Protein 5B7G (pdb70)

Structure (mmCIF, N/CA/C/O backbone):
data_5B7G
#
_entry.id   5B7G
#
_cell.length_a   102.671
_cell.length_b   102.671
_cell.length_c   118.837
_cell.angle_alpha   90.00
_cell.angle_beta   90.00
_cell.angle_gamma   120.00
#
_symmetry.space_group_name_H-M   'P 31 2 1'
#
loop_
_entity.id
_entity.type
_entity.pdbx_description
1 polymer 'MTA/SAH nucleosidase'
2 non-polymer ADENINE
3 non-polymer GLYCEROL
4 water water
#
loop_
_atom_site.group_PDB
_atom_site.id
_atom_site.type_symbol
_atom_site.label_atom_id
_atom_site.label_alt_id
_atom_site.label_comp_id
_atom_site.label_asym_id
_atom_site.label_entity_id
_atom_site.label_seq_id
_atom_site.pdbx_PDB_ins_code
_atom_site.Cartn_x
_atom_site.Cartn_y
_atom_site.Cartn_z
_atom_site.occupancy
_atom_site.B_iso_or_equiv
_atom_site.auth_seq_id
_atom_site.auth_c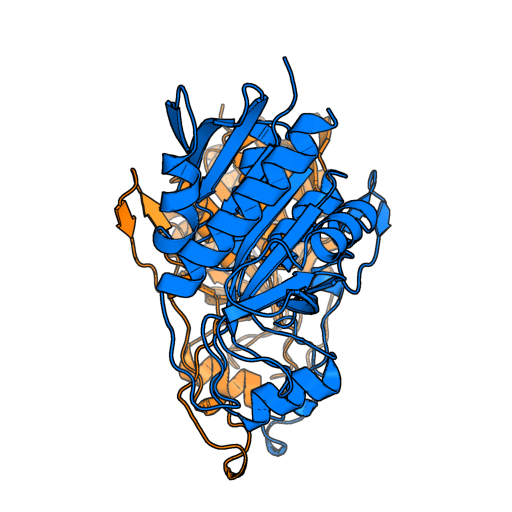omp_id
_atom_site.auth_asym_id
_atom_site.auth_atom_id
_atom_site.pdbx_PDB_model_num
ATOM 1 N N . ALA A 1 1 ? 23.173 -18.687 21.073 1.00 53.33 27 ALA A N 1
ATOM 2 C CA . ALA A 1 1 ? 24.081 -19.840 21.077 1.00 51.28 27 ALA A CA 1
ATOM 3 C C . ALA A 1 1 ? 25.284 -19.636 20.153 1.00 52.92 27 ALA A C 1
ATOM 4 O O . ALA A 1 1 ? 25.187 -19.075 19.066 1.00 48.83 27 ALA A O 1
ATOM 6 N N . SER A 1 2 ? 26.421 -20.071 20.631 1.00 31.54 28 SER A N 1
ATOM 7 C CA . SER A 1 2 ? 27.617 -19.895 19.875 1.00 21.59 28 SER A CA 1
ATOM 8 C C . SER A 1 2 ? 27.768 -21.025 18.882 1.00 15.64 28 SER A C 1
ATOM 9 O O . SER A 1 2 ? 27.507 -22.133 19.194 1.00 20.20 28 SER A O 1
ATOM 12 N N . ALA A 1 3 ? 28.181 -20.679 17.684 1.00 13.15 29 ALA A N 1
ATOM 13 C CA . ALA A 1 3 ? 28.384 -21.702 16.673 1.00 11.49 29 ALA A CA 1
ATOM 14 C C . ALA A 1 3 ? 29.636 -22.509 17.017 1.00 11.04 29 ALA A C 1
ATOM 15 O O . ALA A 1 3 ? 30.632 -22.032 17.261 1.00 10.78 29 ALA A O 1
ATOM 17 N N . PRO A 1 4 ? 29.481 -23.829 16.939 1.00 9.75 30 PRO A N 1
ATOM 18 C CA . PRO A 1 4 ? 30.572 -24.689 17.351 1.00 9.05 30 PRO A CA 1
ATOM 19 C C . PRO A 1 4 ? 31.738 -24.844 16.391 1.00 8.73 30 PRO A C 1
ATOM 20 O O . PRO A 1 4 ? 31.612 -24.610 15.256 1.00 9.26 30 PRO A O 1
ATOM 24 N N . ILE A 1 5 ? 32.851 -25.251 16.949 1.00 8.66 31 ILE A N 1
ATOM 25 C CA . ILE A 1 5 ? 33.964 -25.680 16.161 1.00 8.61 31 ILE A CA 1
ATOM 26 C C . ILE A 1 5 ? 33.654 -27.171 15.852 1.00 8.12 31 ILE A C 1
ATOM 27 O O . ILE A 1 5 ? 33.352 -27.864 16.724 1.00 9.57 31 ILE A O 1
ATOM 32 N N . LEU A 1 6 ? 33.764 -27.565 14.601 1.00 7.41 32 LEU A N 1
ATOM 33 C CA . LEU A 1 6 ? 33.623 -28.962 14.201 1.00 7.62 32 LEU A CA 1
ATOM 34 C C . LEU A 1 6 ? 35.017 -29.563 14.054 1.00 7.68 32 LEU A C 1
ATOM 35 O O . LEU A 1 6 ? 35.842 -29.015 13.321 1.00 8.18 32 LEU A O 1
ATOM 40 N N . ILE A 1 7 ? 35.287 -30.666 14.754 1.00 7.79 33 ILE A N 1
ATOM 41 C CA . ILE A 1 7 ? 36.563 -31.365 14.626 1.00 7.09 33 ILE A CA 1
ATOM 42 C C . ILE A 1 7 ? 36.286 -32.791 14.180 1.00 6.31 33 ILE A C 1
ATOM 43 O O . ILE A 1 7 ? 35.468 -33.486 14.788 1.00 7.44 33 ILE A O 1
ATOM 48 N N . GLN A 1 8 ? 36.949 -33.218 13.111 1.00 6.52 34 GLN A N 1
ATOM 49 C CA . GLN A 1 8 ? 36.685 -34.497 12.469 1.00 5.56 34 GLN A CA 1
ATOM 50 C C . GLN A 1 8 ? 37.842 -35.459 12.561 1.00 6.28 34 GLN A C 1
ATOM 51 O O . GLN A 1 8 ? 39.014 -35.050 12.492 1.00 7.26 34 GLN A O 1
ATOM 57 N N . GLY A 1 9 ? 37.512 -36.743 12.670 1.00 6.68 35 GLY A N 1
ATOM 58 C CA . GLY A 1 9 ? 38.463 -37.828 12.490 1.00 6.49 35 GLY A CA 1
ATOM 59 C C . GLY A 1 9 ? 37.713 -39.007 11.900 1.00 6.52 35 GLY A C 1
ATOM 60 O O . GLY A 1 9 ? 36.508 -39.128 12.126 1.00 7.55 35 GLY A O 1
ATOM 61 N N . ALA A 1 10 ? 38.394 -39.885 11.170 1.00 6.88 36 ALA A N 1
ATOM 62 C CA . ALA A 1 10 ? 37.699 -40.940 10.438 1.00 6.33 36 ALA A CA 1
ATOM 63 C C . ALA A 1 10 ? 37.436 -42.176 11.279 1.00 7.24 36 ALA A C 1
ATOM 64 O O . ALA A 1 10 ? 36.337 -42.739 11.226 1.00 9.10 36 ALA A O 1
ATOM 66 N N . MET A 1 11 ? 38.447 -42.599 12.031 1.00 8.63 37 MET A N 1
ATOM 67 C CA . MET A 1 11 ? 38.402 -43.845 12.797 1.00 10.05 37 MET A CA 1
ATOM 68 C C . MET A 1 11 ? 38.368 -43.578 14.290 1.00 8.62 37 MET A C 1
ATOM 69 O O . MET A 1 11 ? 38.685 -42.479 14.746 1.00 9.12 37 MET A O 1
ATOM 74 N N . ASP A 1 12 ? 38.002 -44.600 15.060 1.00 9.57 38 ASP A N 1
ATOM 75 C CA . ASP A 1 12 ? 37.960 -44.467 16.509 1.00 10.16 38 ASP A CA 1
ATOM 76 C C . ASP A 1 12 ? 39.270 -43.934 17.079 1.00 8.91 38 ASP A C 1
ATOM 77 O O . ASP A 1 12 ? 39.266 -43.058 17.946 1.00 9.29 38 ASP A O 1
ATOM 82 N N . VAL A 1 13 ? 40.394 -44.430 16.576 1.00 8.84 39 VAL A N 1
ATOM 83 C CA . VAL A 1 13 ? 41.678 -44.039 17.150 1.00 10.75 39 VAL A CA 1
ATOM 84 C C . VAL A 1 13 ? 41.989 -42.568 16.862 1.00 9.19 39 VAL A C 1
ATOM 85 O O . VAL A 1 13 ? 42.796 -41.956 17.565 1.00 11.51 39 VAL A O 1
ATOM 89 N N . GLU A 1 14 ? 41.317 -41.997 15.862 1.00 8.46 40 GLU A N 1
ATOM 90 C CA . GLU A 1 14 ? 41.490 -40.589 15.501 1.00 8.52 40 GLU A CA 1
ATOM 91 C C . GLU A 1 14 ? 40.507 -39.648 16.200 1.00 7.79 40 GLU A C 1
ATOM 92 O O . GLU A 1 14 ? 40.590 -38.431 16.009 1.00 9.06 40 GLU A O 1
ATOM 98 N N . VAL A 1 15 ? 39.590 -40.176 17.022 1.00 7.86 41 VAL A N 1
ATOM 99 C CA . VAL A 1 15 ? 38.643 -39.288 17.718 1.00 8.91 41 VAL A CA 1
ATOM 100 C C . VAL A 1 15 ? 38.502 -39.527 19.218 1.00 7.90 41 VAL A C 1
ATOM 101 O O . VAL A 1 15 ? 37.969 -38.671 19.911 1.00 8.97 41 VAL A O 1
ATOM 105 N N . GLU A 1 16 ? 38.984 -40.655 19.728 1.00 9.02 42 GLU A N 1
ATOM 106 C CA . GLU A 1 16 ? 38.698 -40.966 21.130 1.00 9.92 42 GLU A CA 1
ATOM 107 C C . GLU A 1 16 ? 39.344 -39.973 22.101 1.00 7.73 42 GLU A C 1
ATOM 108 O O . GLU A 1 16 ? 38.781 -39.671 23.155 1.00 9.89 42 GLU A O 1
ATOM 114 N N . THR A 1 17 ? 40.507 -39.442 21.737 1.00 9.14 43 THR A N 1
ATOM 115 C CA . THR A 1 17 ? 41.168 -38.443 22.564 1.00 9.81 43 THR A CA 1
ATOM 116 C C . THR A 1 17 ? 40.382 -37.119 22.548 1.00 8.95 43 THR A C 1
ATOM 117 O O . THR A 1 17 ? 40.172 -36.487 23.588 1.00 10.22 43 THR A O 1
ATOM 121 N N . LEU A 1 18 ? 39.904 -36.718 21.369 1.00 8.18 44 LEU A N 1
ATOM 122 C CA . LEU A 1 18 ? 39.030 -35.550 21.256 1.00 8.61 44 LEU A CA 1
ATOM 123 C C . LEU A 1 18 ? 37.776 -35.700 22.098 1.00 8.69 44 LEU A C 1
ATOM 124 O O . LEU A 1 18 ? 37.394 -34.786 22.833 1.00 9.80 44 LEU A O 1
ATOM 129 N N . VAL A 1 19 ? 37.136 -36.858 21.978 1.00 9.61 45 VAL A N 1
ATOM 130 C CA . VAL A 1 19 ? 35.893 -37.094 22.698 1.00 10.27 45 VAL A CA 1
ATOM 131 C C . VAL A 1 19 ? 36.121 -37.050 24.213 1.00 10.22 45 VAL A C 1
ATOM 132 O O . VAL A 1 19 ? 35.308 -36.480 24.945 1.00 11.98 45 VAL A O 1
ATOM 136 N N . ALA A 1 20 ? 37.231 -37.618 24.676 1.00 9.77 46 ALA A N 1
ATOM 137 C CA . ALA A 1 20 ? 37.539 -37.607 26.108 1.00 9.94 46 ALA A CA 1
ATOM 138 C C . ALA A 1 20 ? 37.780 -36.197 26.648 1.00 12.96 46 ALA A C 1
ATOM 139 O O . ALA A 1 20 ? 37.580 -35.953 27.840 1.00 14.52 46 ALA A O 1
ATOM 141 N N . ALA A 1 21 ? 38.195 -35.270 25.787 1.00 11.39 47 ALA A N 1
ATOM 142 C CA . ALA A 1 21 ? 38.476 -33.897 26.201 1.00 10.62 47 ALA A CA 1
ATOM 143 C C . ALA A 1 21 ? 37.223 -33.045 26.382 1.00 11.43 47 ALA A C 1
ATOM 144 O O . ALA A 1 21 ? 37.265 -32.012 27.043 1.00 13.85 47 ALA A O 1
ATOM 146 N N . LEU A 1 22 ? 36.104 -33.456 25.786 1.00 11.70 48 LEU A N 1
ATOM 147 C CA . LEU A 1 22 ? 34.875 -32.671 25.860 1.00 11.50 48 LEU A CA 1
ATOM 148 C C . LEU A 1 22 ? 34.217 -32.756 27.226 1.00 11.65 48 LEU A C 1
ATOM 149 O O . LEU A 1 22 ? 34.210 -33.818 27.850 1.00 16.04 48 LEU A O 1
ATOM 154 N N . LYS A 1 23 ? 33.640 -31.646 27.668 1.00 12.18 49 LYS A N 1
ATOM 155 C CA . LYS A 1 23 ? 32.811 -31.648 28.866 1.00 14.07 49 LYS A CA 1
ATOM 156 C C . LYS A 1 23 ? 31.340 -31.629 28.476 1.00 15.63 49 LYS A C 1
ATOM 157 O O . LYS A 1 23 ? 30.978 -31.131 27.404 1.00 13.21 49 LYS A O 1
ATOM 163 N N . ASP A 1 24 ? 30.501 -32.179 29.354 1.00 15.61 50 ASP A N 1
ATOM 164 C CA . ASP A 1 24 ? 29.048 -32.125 29.214 1.00 16.14 50 ASP A CA 1
ATOM 165 C C . ASP A 1 24 ? 28.570 -32.643 27.864 1.00 11.43 50 ASP A C 1
ATOM 166 O O . ASP A 1 24 ? 27.848 -31.963 27.138 1.00 15.25 50 ASP A O 1
ATOM 171 N N . LYS A 1 25 ? 28.973 -33.866 27.565 1.00 12.28 51 LYS A N 1
ATOM 172 C CA . LYS A 1 25 ? 28.725 -34.465 26.261 1.00 12.32 51 LYS A CA 1
ATOM 173 C C . LYS A 1 25 ? 27.350 -35.056 26.078 1.00 12.78 51 LYS A C 1
ATOM 174 O O . LYS A 1 25 ? 26.731 -35.563 27.025 1.00 15.26 51 LYS A O 1
ATOM 180 N N . GLN A 1 26 ? 26.895 -35.026 24.836 1.00 12.28 52 GLN A N 1
ATOM 181 C CA . GLN A 1 26 ? 25.872 -35.949 24.388 1.00 12.19 52 GLN A CA 1
ATOM 182 C C . GLN A 1 26 ? 26.330 -36.473 23.041 1.00 13.27 52 GLN A C 1
ATOM 183 O O . GLN A 1 26 ? 27.145 -35.849 22.357 1.00 13.16 52 GLN A O 1
ATOM 189 N N . GLU A 1 27 ? 25.829 -37.636 22.675 1.00 8.51 53 GLU A N 1
ATOM 190 C CA . GLU A 1 27 ? 26.279 -38.323 21.477 1.00 9.20 53 GLU A CA 1
ATOM 191 C C . GLU A 1 27 ? 25.096 -38.540 20.556 1.00 10.69 53 GLU A C 1
ATOM 192 O O . GLU A 1 27 ? 24.080 -39.088 20.975 1.00 13.07 53 GLU A O 1
ATOM 198 N N . LEU A 1 28 ? 25.217 -38.089 19.313 1.00 9.44 54 LEU A N 1
ATOM 199 C CA . LEU A 1 28 ? 24.148 -38.161 18.327 1.00 8.86 54 LEU A CA 1
ATOM 200 C C . LEU A 1 28 ? 24.597 -38.968 17.121 1.00 8.86 54 LEU A C 1
ATOM 201 O O . LEU A 1 28 ? 25.662 -38.702 16.560 1.00 10.06 54 LEU A O 1
ATOM 206 N N . THR A 1 29 ? 23.798 -39.946 16.707 1.00 8.26 55 THR A N 1
ATOM 207 C CA . THR A 1 29 ? 24.086 -40.702 15.495 1.00 8.30 55 THR A CA 1
ATOM 208 C C . THR A 1 29 ? 22.908 -40.625 14.541 1.00 9.63 55 THR A C 1
ATOM 209 O O . THR A 1 29 ? 21.752 -40.845 14.924 1.00 9.42 55 THR A O 1
ATOM 213 N N . VAL A 1 30 ? 23.212 -40.271 13.299 1.00 8.21 56 VAL A N 1
ATOM 214 C CA . VAL A 1 30 ? 22.247 -40.251 12.207 1.00 8.80 56 VAL A CA 1
ATOM 215 C C . VAL A 1 30 ? 22.858 -41.035 11.058 1.00 8.83 56 VAL A C 1
ATOM 216 O O . VAL A 1 30 ? 24.006 -40.800 10.683 1.00 7.60 56 VAL A O 1
ATOM 220 N N . GLY A 1 31 ? 22.106 -41.963 10.478 1.00 9.44 57 GLY A N 1
ATOM 221 C CA . GLY A 1 31 ? 22.654 -42.784 9.414 1.00 10.49 57 GLY A CA 1
ATOM 222 C C . GLY A 1 31 ? 23.857 -43.561 9.918 1.00 9.35 57 GLY A C 1
ATOM 223 O O . GLY A 1 31 ? 23.770 -44.303 10.898 1.00 11.09 57 GLY A O 1
ATOM 224 N N . SER A 1 32 ? 24.997 -43.359 9.262 1.00 8.04 58 SER A N 1
ATOM 225 C CA . SER A 1 32 ? 26.234 -44.035 9.629 1.00 7.27 58 SER A CA 1
ATOM 226 C C . SER A 1 32 ? 27.175 -43.150 10.440 1.00 7.07 58 SER A C 1
ATOM 227 O O . SER A 1 32 ? 28.306 -43.553 10.699 1.00 8.48 58 SER A O 1
ATOM 230 N N . TRP A 1 33 ? 26.722 -41.960 10.843 1.00 6.34 59 TRP A N 1
ATOM 231 C CA . TRP A 1 33 ? 27.656 -40.937 11.343 1.00 7.64 59 TRP A CA 1
ATOM 232 C C . TRP A 1 33 ? 27.330 -40.448 12.751 1.00 7.00 59 TRP A C 1
ATOM 233 O O . TRP A 1 33 ? 26.214 -40.009 13.058 1.00 7.75 59 TRP A O 1
ATOM 244 N N . THR A 1 34 ? 28.348 -40.529 13.601 1.00 7.42 60 THR A N 1
ATOM 245 C CA . THR A 1 34 ? 28.237 -40.180 15.009 1.00 7.75 60 THR A CA 1
ATOM 246 C C . THR A 1 34 ? 28.936 -38.865 15.318 1.00 8.10 60 THR A C 1
ATOM 247 O O . THR A 1 34 ? 30.021 -38.568 14.781 1.00 7.75 60 THR A O 1
ATOM 251 N N . TYR A 1 35 ? 28.304 -38.092 16.196 1.00 7.21 61 TYR A N 1
ATOM 252 C CA . TYR A 1 35 ? 28.770 -36.785 16.634 1.00 8.10 61 TYR A CA 1
ATOM 253 C C . TYR A 1 35 ? 28.735 -36.710 18.141 1.00 9.27 61 TYR A C 1
ATOM 254 O O . TYR A 1 35 ? 27.782 -37.172 18.758 1.00 10.57 61 TYR A O 1
ATOM 263 N N . TRP A 1 36 ? 29.768 -36.137 18.743 1.00 8.13 62 TRP A N 1
ATOM 264 C CA . TRP A 1 36 ? 29.741 -35.862 20.172 1.00 7.43 62 TRP A CA 1
ATOM 265 C C . TRP A 1 36 ? 29.718 -34.359 20.351 1.00 8.19 62 TRP A C 1
ATOM 266 O O . TRP A 1 36 ? 30.622 -33.649 19.879 1.00 9.09 62 TRP A O 1
ATOM 277 N N . GLN A 1 37 ? 28.668 -33.864 20.997 1.00 9.67 63 GLN A N 1
ATOM 278 C CA . GLN A 1 37 ? 28.497 -32.440 21.254 1.00 9.60 63 GLN A CA 1
ATOM 279 C C . GLN A 1 37 ? 28.868 -32.144 22.691 1.00 9.76 63 GLN A C 1
ATOM 280 O O . GLN A 1 37 ? 28.301 -32.731 23.613 1.00 12.76 63 GLN A O 1
ATOM 286 N N . GLY A 1 38 ? 29.791 -31.216 22.901 1.00 9.65 64 GLY A N 1
ATOM 287 C CA . GLY A 1 38 ? 30.181 -30.857 24.250 1.00 10.56 64 GLY A CA 1
ATOM 288 C C . GLY A 1 38 ? 30.878 -29.517 24.232 1.00 10.14 64 GLY A C 1
ATOM 289 O O . GLY A 1 38 ? 30.673 -28.711 23.318 1.00 11.61 64 GLY A O 1
ATOM 290 N N . THR A 1 39 ? 31.690 -29.266 25.248 1.00 11.71 65 THR A N 1
ATOM 291 C CA . THR A 1 39 ? 32.461 -28.025 25.267 1.00 11.18 65 THR A CA 1
ATOM 292 C C . THR A 1 39 ? 33.937 -28.270 25.497 1.00 11.75 65 THR A C 1
ATOM 293 O O . THR A 1 39 ? 34.328 -29.251 26.135 1.00 12.25 65 THR A O 1
ATOM 297 N N . LEU A 1 40 ? 34.745 -27.371 24.936 1.00 10.73 66 LEU A N 1
ATOM 298 C CA . LEU A 1 40 ? 36.162 -27.242 25.242 1.00 11.39 66 LEU A CA 1
ATOM 299 C C . LEU A 1 40 ? 36.356 -25.825 25.744 1.00 11.46 66 LEU A C 1
ATOM 300 O O . LEU A 1 40 ? 35.944 -24.887 25.072 1.00 11.36 66 LEU A O 1
ATOM 305 N N . SER A 1 41 ? 36.958 -25.668 26.924 1.00 13.19 67 SER A N 1
ATOM 306 C CA . SER A 1 41 ? 37.125 -24.345 27.534 1.00 14.87 67 SER A CA 1
ATOM 307 C C . SER A 1 41 ? 35.813 -23.579 27.575 1.00 12.21 67 SER A C 1
ATOM 308 O O . SER A 1 41 ? 35.788 -22.365 27.370 1.00 15.36 67 SER A O 1
ATOM 311 N N . GLY A 1 42 ? 34.718 -24.305 27.803 1.00 12.05 68 GLY A N 1
ATOM 312 C CA . GLY A 1 42 ? 33.402 -23.701 27.910 1.00 13.27 68 GLY A CA 1
ATOM 313 C C . GLY A 1 42 ? 32.737 -23.313 26.594 1.00 13.45 68 GLY A C 1
ATOM 314 O O . GLY A 1 42 ? 31.633 -22.769 26.596 1.00 16.34 68 GLY A O 1
ATOM 315 N N . TYR A 1 43 ? 33.401 -23.588 25.471 1.00 10.94 69 TYR A N 1
ATOM 316 C CA . TYR A 1 43 ? 32.881 -23.212 24.160 1.00 11.80 69 TYR A CA 1
ATOM 317 C C . TYR A 1 43 ? 32.357 -24.442 23.410 1.00 8.07 69 TYR A C 1
ATOM 318 O O . TYR A 1 43 ? 32.964 -25.504 23.488 1.00 9.77 69 TYR A O 1
ATOM 327 N N . PRO A 1 44 ? 31.233 -24.304 22.681 1.00 8.67 70 PRO A N 1
ATOM 328 C CA . PRO A 1 44 ? 30.694 -25.483 21.974 1.00 9.69 70 PRO A CA 1
ATOM 329 C C . PRO A 1 44 ? 31.626 -26.077 20.912 1.00 9.39 70 PRO A C 1
ATOM 330 O O . PRO A 1 44 ? 32.142 -25.378 20.022 1.00 9.38 70 PRO A O 1
ATOM 334 N N . VAL A 1 45 ? 31.806 -27.390 21.012 1.00 8.11 71 VAL A N 1
ATOM 335 C CA . VAL A 1 45 ? 32.606 -28.158 20.069 1.00 8.72 71 VAL A CA 1
ATOM 336 C C . VAL A 1 45 ? 31.852 -29.423 19.707 1.00 7.38 71 VAL A C 1
ATOM 337 O O . VAL A 1 45 ? 31.242 -30.062 20.577 1.00 9.90 71 VAL A O 1
ATOM 341 N N . VAL A 1 46 ? 31.855 -29.764 18.420 1.00 7.88 72 VAL A N 1
ATOM 342 C CA . VAL A 1 46 ? 31.298 -31.027 17.959 1.00 7.44 72 VAL A CA 1
ATOM 343 C C . VAL A 1 46 ? 32.413 -31.860 17.376 1.00 8.18 72 VAL A C 1
ATOM 344 O O . VAL A 1 46 ? 33.130 -31.407 16.481 1.00 8.48 72 VAL A O 1
ATOM 348 N N . VAL A 1 47 ? 32.585 -33.068 17.898 1.00 6.86 73 VAL A N 1
ATOM 349 C CA . VAL A 1 47 ? 33.529 -34.022 17.339 1.00 6.41 73 VAL A CA 1
ATOM 350 C C . VAL A 1 47 ? 32.785 -35.018 16.459 1.00 8.31 73 VAL A C 1
ATOM 351 O O . VAL A 1 47 ? 31.785 -35.613 16.881 1.00 8.97 73 VAL A O 1
ATOM 355 N N . SER A 1 48 ? 33.267 -35.182 15.233 1.00 6.92 74 SER A N 1
ATOM 356 C CA . SER A 1 48 ? 32.638 -36.046 14.244 1.00 6.81 74 SER A CA 1
ATOM 357 C C . SER A 1 48 ? 33.540 -37.208 13.889 1.00 6.30 74 SER A C 1
ATOM 358 O O . SER A 1 48 ? 34.702 -36.995 13.527 1.00 7.74 74 SER A O 1
ATOM 361 N N . ARG A 1 49 ? 33.016 -38.428 13.985 1.00 6.77 75 ARG A N 1
ATOM 362 C CA . ARG A 1 49 ? 33.680 -39.614 13.450 1.00 7.16 75 ARG A CA 1
ATOM 363 C C . ARG A 1 49 ? 33.135 -39.830 12.038 1.00 7.32 75 ARG A C 1
ATOM 364 O O . ARG A 1 49 ? 31.957 -40.171 11.869 1.00 8.09 75 ARG A O 1
ATOM 372 N N . THR A 1 50 ? 33.959 -39.572 11.025 1.00 6.53 76 THR A N 1
ATOM 373 C CA . THR A 1 50 ? 33.441 -39.475 9.661 1.00 6.28 76 THR A CA 1
ATOM 374 C C . THR A 1 50 ? 33.292 -40.810 8.945 1.00 7.44 76 THR A C 1
ATOM 375 O O . THR A 1 50 ? 32.628 -40.868 7.911 1.00 7.36 76 THR A O 1
ATOM 379 N N . GLU A 1 51 ? 33.917 -41.861 9.480 1.00 6.29 77 GLU A N 1
ATOM 380 C CA . GLU A 1 51 ? 34.204 -43.092 8.730 1.00 6.92 77 GLU A CA 1
ATOM 381 C C . GLU A 1 51 ? 35.158 -42.754 7.568 1.00 6.36 77 GLU A C 1
ATOM 382 O O . GLU A 1 51 ? 35.668 -41.630 7.483 1.00 7.22 77 GLU A O 1
ATOM 388 N N . VAL A 1 52 ? 35.451 -43.725 6.711 1.00 7.06 78 VAL A N 1
ATOM 389 C CA . VAL A 1 52 ? 36.649 -43.650 5.874 1.00 7.21 78 VAL A CA 1
ATOM 390 C C . VAL A 1 52 ? 36.333 -43.388 4.405 1.00 7.66 78 VAL A C 1
ATOM 391 O O . VAL A 1 52 ? 35.393 -43.972 3.852 1.00 7.58 78 VAL A O 1
ATOM 395 N N . GLY A 1 53 ? 37.118 -42.509 3.779 1.00 6.58 79 GLY A N 1
ATOM 396 C CA . GLY A 1 53 ? 37.027 -42.296 2.340 1.00 7.20 79 GLY A CA 1
ATOM 397 C C . GLY A 1 53 ? 36.230 -41.066 1.934 1.00 6.03 79 GLY A C 1
ATOM 398 O O . GLY A 1 53 ? 35.601 -40.402 2.775 1.00 7.03 79 GLY A O 1
ATOM 399 N N . LEU A 1 54 ? 36.245 -40.757 0.638 1.00 6.51 80 LEU A N 1
ATOM 400 C CA . LEU A 1 54 ? 35.679 -39.488 0.185 1.00 6.64 80 LEU A CA 1
ATOM 401 C C . LEU A 1 54 ? 34.168 -39.397 0.356 1.00 6.29 80 LEU A C 1
ATOM 402 O O . LEU A 1 54 ? 33.661 -38.363 0.783 1.00 7.04 80 LEU A O 1
ATOM 407 N N . ALA A 1 55 ? 33.439 -40.458 0.018 1.00 5.91 81 ALA A N 1
ATOM 408 C CA . ALA A 1 55 ? 31.984 -40.406 0.151 1.00 6.38 81 ALA A CA 1
ATOM 409 C C . ALA A 1 55 ? 31.584 -40.222 1.609 1.00 6.80 81 ALA A C 1
ATOM 410 O O . ALA A 1 55 ? 30.776 -39.353 1.933 1.00 6.89 81 ALA A O 1
ATOM 412 N N . ASN A 1 56 ? 32.175 -41.020 2.496 1.00 6.22 82 ASN A N 1
ATOM 413 C CA . ASN A 1 56 ? 31.880 -40.879 3.918 1.00 7.25 82 ASN A CA 1
ATOM 414 C C . ASN A 1 56 ? 32.234 -39.488 4.445 1.00 6.60 82 ASN A C 1
ATOM 415 O O . ASN A 1 56 ? 31.455 -38.880 5.179 1.00 7.58 82 ASN A O 1
ATOM 420 N N . ALA A 1 57 ? 33.395 -38.964 4.056 1.00 6.32 83 ALA A N 1
ATOM 421 C CA . ALA A 1 57 ? 33.794 -37.644 4.532 1.00 6.25 83 ALA A CA 1
ATOM 422 C C . ALA A 1 57 ? 32.793 -36.590 4.090 1.00 6.34 83 ALA A C 1
ATOM 423 O O . ALA A 1 57 ? 32.419 -35.711 4.869 1.00 6.67 83 ALA A O 1
ATOM 425 N N . ALA A 1 58 ? 32.345 -36.666 2.842 1.00 6.55 84 ALA A N 1
ATOM 426 C CA . ALA A 1 58 ? 31.432 -35.647 2.338 1.00 6.10 84 ALA A CA 1
ATOM 427 C C . ALA A 1 58 ? 30.069 -35.745 3.021 1.00 6.24 84 ALA A C 1
ATOM 428 O O . ALA A 1 58 ? 29.485 -34.722 3.378 1.00 7.19 84 ALA A O 1
ATOM 430 N N . ALA A 1 59 ? 29.577 -36.965 3.228 1.00 6.70 85 ALA A N 1
ATOM 431 C CA . ALA A 1 59 ? 28.322 -37.169 3.937 1.00 6.16 85 ALA A CA 1
ATOM 432 C C . ALA A 1 59 ? 28.409 -36.653 5.366 1.00 6.66 85 ALA A C 1
ATOM 433 O O . ALA A 1 59 ? 27.546 -35.911 5.817 1.00 7.05 85 ALA A O 1
ATOM 435 N N . ALA A 1 60 ? 29.459 -37.044 6.076 1.00 7.08 86 ALA A N 1
ATOM 436 C CA . ALA A 1 60 ? 29.601 -36.631 7.472 1.00 6.49 86 ALA A CA 1
ATOM 437 C C . ALA A 1 60 ? 29.722 -35.118 7.607 1.00 6.43 86 ALA A C 1
ATOM 438 O O . ALA A 1 60 ? 29.203 -34.521 8.565 1.00 6.74 86 ALA A O 1
ATOM 440 N N . THR A 1 61 ? 30.416 -34.484 6.662 1.00 5.81 87 THR A N 1
ATOM 441 C CA . THR A 1 61 ? 30.579 -33.035 6.719 1.00 6.18 87 THR A CA 1
ATOM 442 C C . THR A 1 61 ? 29.250 -32.333 6.425 1.00 6.19 87 THR A C 1
ATOM 443 O O . THR A 1 61 ? 28.874 -31.395 7.135 1.00 7.05 87 THR A O 1
ATOM 447 N N . THR A 1 62 ? 28.545 -32.782 5.390 1.00 6.61 88 THR A N 1
ATOM 448 C CA . THR A 1 62 ? 27.261 -32.192 5.004 1.00 6.61 88 THR A CA 1
ATOM 449 C C . THR A 1 62 ? 26.254 -32.312 6.141 1.00 6.35 88 THR A C 1
ATOM 450 O O . THR A 1 62 ? 25.566 -31.349 6.487 1.00 7.22 88 THR A O 1
ATOM 454 N N . LEU A 1 63 ? 26.174 -33.498 6.728 1.00 6.51 89 LEU A N 1
ATOM 455 C CA . LEU A 1 63 ? 25.268 -33.722 7.838 1.00 7.72 89 LEU A CA 1
ATOM 456 C C . LEU A 1 63 ? 25.592 -32.792 9.022 1.00 7.28 89 LEU A C 1
ATOM 457 O O . LEU A 1 63 ? 24.683 -32.238 9.653 1.00 8.46 89 LEU A O 1
ATOM 462 N N . ALA A 1 64 ? 26.880 -32.589 9.306 1.00 7.10 90 ALA A N 1
ATOM 463 C CA . ALA A 1 64 ? 27.260 -31.665 10.369 1.00 7.03 90 ALA A CA 1
ATOM 464 C C . ALA A 1 64 ? 26.876 -30.222 10.040 1.00 7.70 90 ALA A C 1
ATOM 465 O O . ALA A 1 64 ? 26.464 -29.473 10.926 1.00 8.41 90 ALA A O 1
ATOM 467 N N . MET A 1 65 ? 27.022 -29.812 8.783 1.00 7.48 91 MET A N 1
ATOM 468 C CA . MET A 1 65 ? 26.592 -28.470 8.395 1.00 7.31 91 MET A CA 1
ATOM 469 C C . MET A 1 65 ? 25.108 -28.285 8.666 1.00 9.55 91 MET A C 1
ATOM 470 O O . MET A 1 65 ? 24.689 -27.278 9.246 1.00 9.90 91 MET A O 1
ATOM 475 N N . GLU A 1 66 ? 24.310 -29.265 8.260 1.00 8.45 92 GLU A N 1
ATOM 476 C CA . GLU A 1 66 ? 22.865 -29.171 8.411 1.00 9.09 92 GLU A CA 1
ATOM 477 C C . GLU A 1 66 ? 22.433 -29.203 9.868 1.00 9.94 92 GLU A C 1
ATOM 478 O O . GLU A 1 66 ? 21.527 -28.464 10.252 1.00 12.96 92 GLU A O 1
ATOM 484 N N . ARG A 1 67 ? 23.078 -30.035 10.681 1.00 8.45 93 ARG A N 1
ATOM 485 C CA . ARG A 1 67 ? 22.658 -30.208 12.074 1.00 9.50 93 ARG A CA 1
ATOM 486 C C . ARG A 1 67 ? 23.224 -29.143 13.005 1.00 10.95 93 ARG A C 1
ATOM 487 O O . ARG A 1 67 ? 22.557 -28.746 13.966 1.00 12.65 93 ARG A O 1
ATOM 495 N N . PHE A 1 68 ? 24.453 -28.689 12.745 1.00 9.28 94 PHE A N 1
ATOM 496 C CA . PHE A 1 68 ? 25.172 -27.912 13.756 1.00 9.05 94 PHE A CA 1
ATOM 497 C C . PHE A 1 68 ? 25.636 -26.531 13.314 1.00 11.22 94 PHE A C 1
ATOM 498 O O . PHE A 1 68 ? 25.994 -25.715 14.171 1.00 11.42 94 PHE A O 1
ATOM 506 N N . GLN A 1 69 ? 25.643 -26.264 12.008 1.00 9.60 95 GLN A N 1
ATOM 507 C CA . GLN A 1 69 ? 26.072 -24.964 11.486 1.00 10.48 95 GLN A CA 1
ATOM 508 C C . GLN A 1 69 ? 27.363 -24.468 12.152 1.00 10.05 95 GLN A C 1
ATOM 509 O O . GLN A 1 69 ? 27.376 -23.412 12.795 1.00 10.90 95 GLN A O 1
ATOM 515 N N . PRO A 1 70 ? 28.462 -25.222 12.001 1.00 7.96 96 PRO A N 1
ATOM 516 C CA . PRO A 1 70 ? 29.712 -24.857 12.677 1.00 8.53 96 PRO A CA 1
ATOM 517 C C . PRO A 1 70 ? 30.352 -23.583 12.140 1.00 8.88 96 PRO A C 1
ATOM 518 O O . PRO A 1 70 ? 30.138 -23.221 10.978 1.00 9.71 96 PRO A O 1
ATOM 522 N N . ARG A 1 71 ? 31.130 -22.904 12.977 1.00 9.34 97 ARG A N 1
ATOM 523 C CA . ARG A 1 71 ? 31.771 -21.680 12.520 1.00 11.06 97 ARG A CA 1
ATOM 524 C C . ARG A 1 71 ? 33.092 -21.954 11.792 1.00 9.10 97 ARG A C 1
ATOM 525 O O . ARG A 1 71 ? 33.548 -21.123 11.000 1.00 10.03 97 ARG A O 1
ATOM 533 N N . LEU A 1 72 ? 33.702 -23.113 12.044 1.00 8.13 98 LEU A N 1
ATOM 534 C CA . LEU A 1 72 ? 34.895 -23.530 11.298 1.00 8.17 98 LEU A CA 1
ATOM 535 C C . LEU A 1 72 ? 35.045 -25.037 11.442 1.00 7.90 98 LEU A C 1
ATOM 536 O O . LEU A 1 72 ? 34.468 -25.642 12.352 1.00 7.99 98 LEU A O 1
ATOM 541 N N . VAL A 1 73 ? 35.816 -25.632 10.540 1.00 7.92 99 VAL A N 1
ATOM 542 C CA . VAL A 1 73 ? 36.024 -27.070 10.514 1.00 7.94 99 VAL A CA 1
ATOM 543 C C . VAL A 1 73 ? 37.514 -27.384 10.582 1.00 6.88 99 VAL A C 1
ATOM 544 O O . VAL A 1 73 ? 38.299 -26.850 9.792 1.00 7.96 99 VAL A O 1
ATOM 548 N N . ILE A 1 74 ? 37.895 -28.246 11.519 1.00 7.16 100 ILE A N 1
ATOM 549 C CA . ILE A 1 74 ? 39.231 -28.834 11.562 1.00 8.57 100 ILE A CA 1
ATOM 550 C C . ILE A 1 74 ? 39.097 -30.293 11.200 1.00 7.19 100 ILE A C 1
ATOM 551 O O . ILE A 1 74 ? 38.439 -31.050 11.920 1.00 7.44 100 ILE A O 1
ATOM 556 N N . ASN A 1 75 ? 39.664 -30.694 10.073 1.00 6.07 101 ASN A N 1
ATOM 557 C CA . ASN A 1 75 ? 39.702 -32.102 9.719 1.00 6.23 101 ASN A CA 1
ATOM 558 C C . ASN A 1 75 ? 41.075 -32.638 10.063 1.00 6.25 101 ASN A C 1
ATOM 559 O O . ASN A 1 75 ? 42.073 -32.060 9.632 1.00 7.12 101 ASN A O 1
ATOM 564 N N . GLN A 1 76 ? 41.157 -33.713 10.843 1.00 6.96 102 GLN A N 1
ATOM 565 C CA . GLN A 1 76 ? 42.469 -34.186 11.254 1.00 6.91 102 GLN A CA 1
ATOM 566 C C . GLN A 1 76 ? 42.530 -35.700 11.242 1.00 5.92 102 GLN A C 1
ATOM 567 O O . GLN A 1 76 ? 41.529 -36.372 10.963 1.00 7.29 102 GLN A O 1
ATOM 573 N N . GLY A 1 77 ? 43.715 -36.234 11.522 1.00 7.37 103 GLY A N 1
ATOM 574 C CA . GLY A 1 77 ? 43.913 -37.671 11.530 1.00 8.34 103 GLY A CA 1
ATOM 575 C C . GLY A 1 77 ? 45.275 -38.059 10.999 1.00 6.75 103 GLY A C 1
ATOM 576 O O . GLY A 1 77 ? 46.212 -37.246 11.012 1.00 8.11 103 GLY A O 1
ATOM 577 N N . THR A 1 78 ? 45.379 -39.299 10.539 1.00 7.90 104 THR A N 1
ATOM 578 C CA . THR A 1 78 ? 46.647 -39.863 10.103 1.00 8.83 104 THR A CA 1
ATOM 579 C C . THR A 1 78 ? 46.797 -39.808 8.584 1.00 7.50 104 THR A C 1
ATOM 580 O O . THR A 1 78 ? 45.819 -39.649 7.835 1.00 9.46 104 THR A O 1
ATOM 584 N N . ALA A 1 79 ? 48.040 -39.949 8.135 1.00 7.73 105 ALA A N 1
ATOM 585 C CA . ALA A 1 79 ? 48.370 -39.873 6.715 1.00 7.15 105 ALA A CA 1
ATOM 586 C C . ALA A 1 79 ? 49.663 -40.624 6.445 1.00 7.87 105 ALA A C 1
ATOM 587 O O . ALA A 1 79 ? 50.453 -40.865 7.371 1.00 7.93 105 ALA A O 1
ATOM 589 N N . GLY A 1 80 ? 49.889 -40.979 5.184 1.00 7.84 106 GLY A N 1
ATOM 590 C CA . GLY A 1 80 ? 51.120 -41.639 4.776 1.00 8.34 106 GLY A CA 1
ATOM 591 C C . GLY A 1 80 ? 52.034 -40.680 4.047 1.00 8.61 106 GLY A C 1
ATOM 592 O O . GLY A 1 80 ? 51.597 -39.924 3.193 1.00 9.22 106 GLY A O 1
ATOM 593 N N . GLY A 1 81 ? 53.316 -40.686 4.389 1.00 8.76 107 GLY A N 1
ATOM 594 C CA . GLY A 1 81 ? 54.242 -39.740 3.796 1.00 8.42 107 GLY A CA 1
ATOM 595 C C . GLY A 1 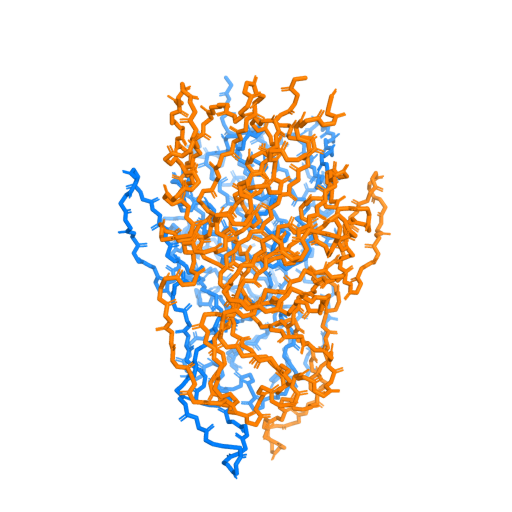81 ? 54.466 -39.867 2.296 1.00 8.07 107 GLY A C 1
ATOM 596 O O . GLY A 1 81 ? 54.607 -40.976 1.763 1.00 9.36 107 GLY A O 1
ATOM 597 N N . HIS A 1 82 ? 54.477 -38.717 1.625 1.00 8.24 108 HIS A N 1
ATOM 598 C CA . HIS A 1 82 ? 54.834 -38.619 0.211 1.00 8.51 108 HIS A CA 1
ATOM 599 C C . HIS A 1 82 ? 56.146 -37.863 0.003 1.00 10.10 108 HIS A C 1
ATOM 600 O O . HIS A 1 82 ? 56.842 -38.076 -0.990 1.00 10.05 108 HIS A O 1
ATOM 607 N N . ASP A 1 83 ? 56.454 -36.944 0.912 1.00 10.33 109 ASP A N 1
ATOM 608 C CA . ASP A 1 83 ? 57.666 -36.132 0.827 1.00 10.96 109 ASP A CA 1
ATOM 609 C C . ASP A 1 83 ? 58.775 -36.857 1.586 1.00 11.98 109 ASP A C 1
ATOM 610 O O . ASP A 1 83 ? 58.603 -37.158 2.764 1.00 10.56 109 ASP A O 1
ATOM 615 N N . PRO A 1 84 ? 59.911 -37.159 0.918 1.00 11.16 110 PRO A N 1
ATOM 616 C CA . PRO A 1 84 ? 60.987 -37.902 1.592 1.00 12.58 110 PRO A CA 1
ATOM 617 C C . PRO A 1 84 ? 61.582 -37.158 2.785 1.00 11.03 110 PRO A C 1
ATOM 618 O O . PRO A 1 84 ? 62.216 -37.798 3.616 1.00 12.90 110 PRO A O 1
ATOM 622 N N . ALA A 1 85 ? 61.395 -35.845 2.861 1.00 10.80 111 ALA A N 1
ATOM 623 C CA . ALA A 1 85 ? 61.921 -35.073 3.982 1.00 12.16 111 ALA A CA 1
ATOM 624 C C . ALA A 1 85 ? 61.173 -35.366 5.281 1.00 12.91 111 ALA A C 1
ATOM 625 O O . ALA A 1 85 ? 61.677 -35.085 6.371 1.00 13.79 11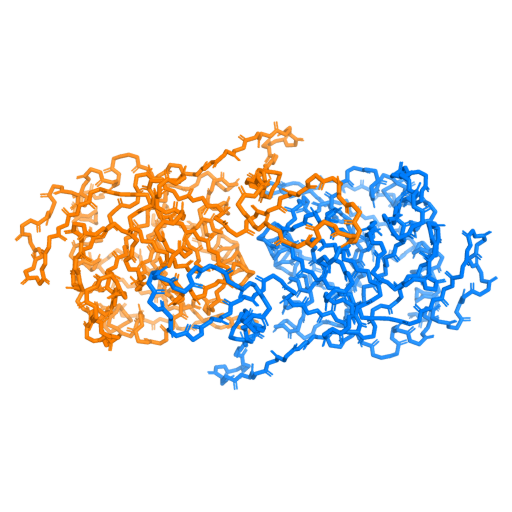1 ALA A O 1
ATOM 627 N N . LEU A 1 86 ? 59.970 -35.919 5.168 1.00 10.51 112 LEU A N 1
ATOM 628 C CA . LEU A 1 86 ? 59.099 -36.083 6.330 1.00 10.32 112 LEU A CA 1
ATOM 629 C C . LEU A 1 86 ? 59.130 -37.496 6.898 1.00 9.82 112 LEU A C 1
ATOM 630 O O . LEU A 1 86 ? 59.329 -38.473 6.171 1.00 11.66 112 LEU A O 1
ATOM 635 N N . HIS A 1 87 ? 58.925 -37.584 8.211 1.00 11.11 113 HIS A N 1
ATOM 636 C CA . HIS A 1 87 ? 58.922 -38.851 8.922 1.00 9.70 113 HIS A CA 1
ATOM 637 C C . HIS A 1 87 ? 57.673 -39.043 9.761 1.00 10.80 113 HIS A C 1
ATOM 638 O O . HIS A 1 87 ? 56.963 -38.080 10.076 1.00 10.28 113 HIS A O 1
ATOM 645 N N . ARG A 1 88 ? 57.421 -40.295 10.122 1.00 11.56 114 ARG A N 1
ATOM 646 C CA . ARG A 1 88 ? 56.377 -40.651 11.063 1.00 11.03 114 ARG A CA 1
ATOM 647 C C . ARG A 1 88 ? 56.412 -39.727 12.277 1.00 11.70 114 ARG A C 1
ATOM 648 O O . ARG A 1 88 ? 57.471 -39.520 12.882 1.00 12.17 114 ARG A O 1
ATOM 656 N N . GLY A 1 89 ? 55.263 -39.147 12.610 1.00 9.83 115 GLY A N 1
ATOM 657 C CA . GLY A 1 89 ? 55.157 -38.220 13.722 1.00 9.49 115 GLY A CA 1
ATOM 658 C C . GLY A 1 89 ? 55.157 -36.756 13.319 1.00 8.77 115 GLY A C 1
ATOM 659 O O . GLY A 1 89 ? 54.694 -35.892 14.067 1.00 9.78 115 GLY A O 1
ATOM 660 N N . ASP A 1 90 ? 55.685 -36.448 12.141 1.00 8.11 116 ASP A N 1
ATOM 661 C CA . ASP A 1 90 ? 55.607 -35.075 11.656 1.00 7.31 116 ASP A CA 1
ATOM 662 C C . ASP A 1 90 ? 54.161 -34.734 11.321 1.00 7.44 116 ASP A C 1
ATOM 663 O O . ASP A 1 90 ? 53.410 -35.600 10.869 1.00 9.03 116 ASP A O 1
ATOM 668 N N . ILE A 1 91 ? 53.788 -33.478 11.540 1.00 7.75 117 ILE A N 1
ATOM 669 C CA . ILE A 1 91 ? 52.441 -33.003 11.235 1.00 7.64 117 ILE A CA 1
ATOM 670 C C . ILE A 1 91 ? 52.473 -32.054 10.047 1.00 8.83 117 ILE A C 1
ATOM 671 O O . ILE A 1 91 ? 53.318 -31.149 9.977 1.00 9.71 117 ILE A O 1
ATOM 676 N N . VAL A 1 92 ? 51.557 -32.291 9.110 1.00 7.89 118 VAL A N 1
ATOM 677 C CA . VAL A 1 92 ? 51.346 -31.446 7.949 1.00 8.14 118 VAL A CA 1
ATOM 678 C C . VAL A 1 92 ? 50.099 -30.583 8.139 1.00 7.85 118 VAL A C 1
ATOM 679 O O . VAL A 1 92 ? 49.013 -31.099 8.442 1.00 7.89 118 VAL A O 1
ATOM 683 N N . ILE A 1 93 ? 50.260 -29.272 7.980 1.00 7.48 119 ILE A N 1
ATOM 684 C CA . ILE A 1 93 ? 49.141 -28.336 7.937 1.00 6.95 119 ILE A CA 1
ATOM 685 C C . ILE A 1 93 ? 48.810 -28.093 6.471 1.00 7.63 119 ILE A C 1
ATOM 686 O O . ILE A 1 93 ? 49.685 -27.695 5.686 1.00 8.35 119 ILE A O 1
ATOM 691 N N . GLY A 1 94 ? 47.565 -28.354 6.086 1.00 7.70 120 GLY A N 1
ATOM 692 C CA . GLY A 1 94 ? 47.209 -28.358 4.675 1.00 7.95 120 GLY A CA 1
ATOM 693 C C . GLY A 1 94 ? 47.082 -26.973 4.065 1.00 7.97 120 GLY A C 1
ATOM 694 O O . GLY A 1 94 ? 46.027 -26.352 4.128 1.00 8.79 120 GLY A O 1
ATOM 695 N N . THR A 1 95 ? 48.159 -26.494 3.450 1.00 7.72 121 THR A N 1
ATOM 696 C CA . THR A 1 95 ? 48.079 -25.249 2.691 1.00 7.83 121 THR A CA 1
ATOM 697 C C . THR A 1 95 ? 47.046 -25.415 1.583 1.00 7.56 121 THR A C 1
ATOM 698 O O . THR A 1 95 ? 46.282 -24.495 1.280 1.00 7.88 121 THR A O 1
ATOM 702 N N . LYS A 1 96 ? 47.021 -26.602 0.987 1.00 7.54 122 LYS A N 1
ATOM 703 C CA . LYS A 1 96 ? 45.911 -26.992 0.126 1.00 8.14 122 LYS A CA 1
ATOM 704 C C . LYS A 1 96 ? 45.694 -28.489 0.246 1.00 7.97 122 LYS A C 1
ATOM 705 O O . LYS A 1 96 ? 46.587 -29.232 0.677 1.00 7.97 122 LYS A O 1
ATOM 711 N N . SER A 1 97 ? 44.480 -28.911 -0.087 1.00 6.80 123 SER A N 1
ATOM 712 C CA . SER A 1 97 ? 44.176 -30.321 -0.268 1.00 6.67 123 SER A CA 1
ATOM 713 C C . SER A 1 97 ? 43.515 -30.468 -1.625 1.00 6.62 123 SER A C 1
ATOM 714 O O . SER A 1 97 ? 42.958 -29.520 -2.158 1.00 7.52 123 SER A O 1
ATOM 717 N N . PHE A 1 98 ? 43.601 -31.647 -2.212 1.00 6.44 124 PHE A N 1
ATOM 718 C CA . PHE A 1 98 ? 42.972 -31.845 -3.518 1.00 6.31 124 PHE A CA 1
ATOM 719 C C . PHE A 1 98 ? 42.657 -33.312 -3.690 1.00 6.19 124 PHE A C 1
ATOM 720 O O . PHE A 1 98 ? 43.190 -34.158 -2.969 1.00 7.00 124 PHE A O 1
ATOM 728 N N . ASN A 1 99 ? 41.778 -33.601 -4.644 1.00 6.87 125 ASN A N 1
ATOM 729 C CA . ASN A 1 99 ? 41.378 -34.968 -4.929 1.00 6.58 125 ASN A CA 1
ATOM 730 C C . ASN A 1 99 ? 42.425 -35.633 -5.816 1.00 7.84 125 ASN A C 1
ATOM 731 O O . ASN A 1 99 ? 42.359 -35.582 -7.048 1.00 8.41 125 ASN A O 1
ATOM 736 N N . MET A 1 100 ? 43.396 -36.252 -5.160 1.00 7.37 126 MET A N 1
ATOM 737 C CA . MET A 1 100 ? 44.503 -36.941 -5.809 1.00 7.81 126 MET A CA 1
ATOM 738 C C . MET A 1 100 ? 44.050 -38.183 -6.570 1.00 7.44 126 MET A C 1
ATOM 739 O O . MET A 1 100 ? 44.730 -38.642 -7.492 1.00 9.38 126 MET A O 1
ATOM 744 N N . GLY A 1 101 ? 42.902 -38.730 -6.182 1.00 7.04 127 GLY A N 1
ATOM 745 C CA . GLY A 1 101 ? 42.377 -39.908 -6.854 1.00 8.96 127 GLY A CA 1
ATOM 746 C C . GLY A 1 101 ? 41.616 -39.637 -8.136 1.00 7.62 127 GLY A C 1
ATOM 747 O O . GLY A 1 101 ? 41.191 -40.563 -8.810 1.00 10.14 127 GLY A O 1
ATOM 748 N N . ALA A 1 102 ? 41.439 -38.372 -8.495 1.00 7.17 128 ALA A N 1
ATOM 749 C CA . ALA A 1 102 ? 40.654 -38.033 -9.675 1.00 8.39 128 ALA A CA 1
ATOM 750 C C . ALA A 1 102 ? 41.498 -38.193 -10.938 1.00 7.88 128 ALA A C 1
ATOM 751 O O . ALA A 1 102 ? 42.506 -37.505 -11.088 1.00 8.73 128 ALA A O 1
ATOM 753 N N . TYR A 1 103 ? 41.092 -39.102 -11.827 1.00 7.50 129 TYR A N 1
ATOM 754 C CA . TYR A 1 103 ? 41.901 -39.456 -13.000 1.00 8.16 129 TYR A CA 1
ATOM 755 C C . TYR A 1 103 ? 41.138 -39.306 -14.311 1.00 7.94 129 TYR A C 1
ATOM 756 O O . TYR A 1 103 ? 40.049 -39.866 -14.470 1.00 8.98 129 TYR A O 1
ATOM 765 N N . ARG A 1 104 ? 41.735 -38.597 -15.260 1.00 8.06 130 ARG A N 1
ATOM 766 C CA . ARG A 1 104 ? 41.234 -38.548 -16.631 1.00 8.29 130 ARG A CA 1
ATOM 767 C C . ARG A 1 104 ? 42.355 -38.928 -17.579 1.00 10.29 130 ARG A C 1
ATOM 768 O O . ARG A 1 104 ? 43.488 -38.481 -17.410 1.00 11.02 130 ARG A O 1
ATOM 776 N N . SER A 1 105 ? 42.050 -39.741 -18.582 1.00 8.39 131 SER A N 1
ATOM 777 C CA . SER A 1 105 ? 43.064 -40.117 -19.564 1.00 9.14 131 SER A CA 1
ATOM 778 C C . SER A 1 105 ? 42.584 -39.903 -20.993 1.00 9.06 131 SER A C 1
ATOM 779 O O . SER A 1 105 ? 41.388 -40.005 -21.303 1.00 9.55 131 SER A O 1
ATOM 782 N N . ASP A 1 106 ? 43.543 -39.591 -21.857 1.00 8.45 132 ASP A N 1
ATOM 783 C CA . ASP A 1 106 ? 43.307 -39.513 -23.295 1.00 8.86 132 ASP A CA 1
ATOM 784 C C . ASP A 1 106 ? 43.147 -40.925 -23.876 1.00 8.62 132 ASP A C 1
ATOM 785 O O . ASP A 1 106 ? 43.600 -41.909 -23.287 1.00 9.47 132 ASP A O 1
ATOM 790 N N . LEU A 1 107 ? 42.507 -41.018 -25.036 1.00 9.23 133 LEU A N 1
ATOM 791 C CA . LEU A 1 107 ? 42.263 -42.304 -25.681 1.00 10.22 133 LEU A CA 1
ATOM 792 C C . LEU A 1 107 ? 43.549 -43.016 -26.080 1.00 10.60 133 LEU A C 1
ATOM 793 O O . LEU A 1 107 ? 44.413 -42.425 -26.737 1.00 11.39 133 LEU A O 1
ATOM 798 N N . THR A 1 108 ? 43.681 -44.277 -25.683 1.00 9.33 134 THR A N 1
ATOM 799 C CA . THR A 1 108 ? 44.746 -45.141 -26.207 1.00 10.47 134 THR A CA 1
ATOM 800 C C . THR A 1 108 ? 44.165 -46.506 -26.543 1.00 10.73 134 THR A C 1
ATOM 801 O O . THR A 1 108 ? 43.323 -47.020 -25.811 1.00 10.16 134 THR A O 1
ATOM 805 N N . PRO A 1 109 ? 44.624 -47.108 -27.646 1.00 10.43 135 PRO A N 1
ATOM 806 C CA . PRO A 1 109 ? 44.134 -48.424 -28.052 1.00 10.78 135 PRO A CA 1
ATOM 807 C C . PRO A 1 109 ? 44.664 -49.519 -27.140 1.00 10.05 135 PRO A C 1
ATOM 808 O O . PRO A 1 109 ? 45.656 -49.322 -26.427 1.00 10.52 135 PRO A O 1
ATOM 812 N N . ALA A 1 110 ? 44.010 -50.673 -27.158 1.00 11.02 136 ALA A N 1
ATOM 813 C CA . ALA A 1 110 ? 44.344 -51.752 -26.242 1.00 12.10 136 ALA A CA 1
ATOM 814 C C . ALA A 1 110 ? 45.815 -52.157 -26.295 1.00 11.25 136 ALA A C 1
ATOM 815 O O . ALA A 1 110 ? 46.421 -52.470 -25.268 1.00 12.61 136 ALA A O 1
ATOM 817 N N . GLU A 1 111 ? 46.391 -52.131 -27.494 1.00 11.19 137 GLU A N 1
ATOM 818 C CA . GLU A 1 111 ? 47.762 -52.606 -27.672 1.00 11.95 137 GLU A CA 1
ATOM 819 C C . GLU A 1 111 ? 48.804 -51.762 -26.930 1.00 11.71 137 GLU A C 1
ATOM 820 O O . GLU A 1 111 ? 49.919 -52.230 -26.690 1.00 12.57 137 GLU A O 1
ATOM 826 N N . GLN A 1 112 ? 48.443 -50.534 -26.547 1.00 10.50 138 GLN A N 1
ATOM 827 C CA . GLN A 1 112 ? 49.373 -49.675 -25.809 1.00 10.85 138 GLN A CA 1
ATOM 828 C C . GLN A 1 112 ? 49.356 -49.899 -24.301 1.00 12.03 138 GLN A C 1
ATOM 829 O O . GLN A 1 112 ? 50.123 -49.268 -23.571 1.00 13.65 138 GLN A O 1
ATOM 835 N N . GLY A 1 113 ? 48.503 -50.800 -23.835 1.00 11.55 139 GLY A N 1
ATOM 836 C CA . GLY A 1 113 ? 48.486 -51.162 -22.430 1.00 10.59 139 GLY A CA 1
ATOM 837 C C . GLY A 1 113 ? 47.984 -50.044 -21.532 1.00 11.38 139 GLY A C 1
ATOM 838 O O . GLY A 1 113 ? 47.274 -49.125 -21.965 1.00 11.34 139 GLY A O 1
ATOM 839 N N . VAL A 1 114 ? 48.364 -50.140 -20.266 1.00 10.85 140 VAL A N 1
ATOM 840 C CA . VAL A 1 114 ? 47.935 -49.204 -19.233 1.00 10.48 140 VAL A CA 1
ATOM 841 C C . VAL A 1 114 ? 49.121 -48.360 -18.786 1.00 10.28 140 VAL A C 1
ATOM 842 O O . VAL A 1 114 ? 50.191 -48.898 -18.490 1.00 13.58 140 VAL A O 1
ATOM 846 N N . ASP A 1 115 ? 48.941 -47.043 -18.723 1.00 10.71 141 ASP A N 1
ATOM 847 C CA . ASP A 1 115 ? 50.015 -46.159 -18.269 1.00 11.32 141 ASP A CA 1
ATOM 848 C C . ASP A 1 115 ? 49.468 -45.086 -17.328 1.00 10.87 141 ASP A C 1
ATOM 849 O O . ASP A 1 115 ? 48.945 -44.069 -17.775 1.00 10.10 141 ASP A O 1
ATOM 854 N N . PRO A 1 116 ? 49.601 -45.306 -16.013 1.00 10.19 142 PRO A N 1
ATOM 855 C CA . PRO A 1 116 ? 49.069 -44.350 -15.034 1.00 10.38 142 PRO A CA 1
ATOM 856 C C . PRO A 1 116 ? 49.798 -43.011 -15.031 1.00 11.35 142 PRO A C 1
ATOM 857 O O . PRO A 1 116 ? 49.275 -42.046 -14.479 1.00 11.86 142 PRO A O 1
ATOM 861 N N . SER A 1 117 ? 50.975 -42.932 -15.643 1.00 11.60 143 SER A N 1
ATOM 862 C CA . SER A 1 117 ? 51.660 -41.647 -15.709 1.00 12.29 143 SER A CA 1
ATOM 863 C C . SER A 1 117 ? 50.942 -40.716 -16.693 1.00 14.00 143 SER A C 1
ATOM 864 O O . SER A 1 117 ? 51.255 -39.524 -16.761 1.00 16.66 143 SER A O 1
ATOM 867 N N . LYS A 1 118 ? 49.977 -41.272 -17.433 1.00 10.79 144 LYS A N 1
ATOM 868 C CA . LYS A 1 118 ? 49.135 -40.538 -18.384 1.00 14.33 144 LYS A CA 1
ATOM 869 C C . LYS A 1 118 ? 47.760 -40.219 -17.799 1.00 11.18 144 LYS A C 1
ATOM 870 O O . LYS A 1 118 ? 46.895 -39.685 -18.491 1.00 12.21 144 LYS A O 1
ATOM 876 N N . TRP A 1 119 ? 47.529 -40.588 -16.541 1.00 9.55 145 TRP A N 1
ATOM 877 C CA . TRP A 1 119 ? 46.258 -40.280 -15.877 1.00 10.13 145 TRP A CA 1
ATOM 878 C C . TRP A 1 119 ? 46.356 -38.934 -15.204 1.00 11.54 145 TRP A C 1
ATOM 879 O O . TRP A 1 119 ? 47.081 -38.782 -14.221 1.00 15.28 145 TRP A O 1
ATOM 890 N N . HIS A 1 120 ? 45.627 -37.960 -15.714 1.00 7.82 146 HIS A N 1
ATOM 891 C CA . HIS A 1 120 ? 45.788 -36.601 -15.231 1.00 8.80 146 HIS A CA 1
ATOM 892 C C . HIS A 1 120 ? 44.730 -36.256 -14.206 1.00 9.02 146 HIS A C 1
ATOM 893 O O . HIS A 1 120 ? 43.648 -36.839 -14.190 1.00 9.31 146 HIS A O 1
ATOM 900 N N . ASN A 1 121 ? 45.032 -35.293 -13.354 1.00 8.40 147 ASN A N 1
ATOM 901 C CA . ASN A 1 121 ? 44.075 -34.923 -12.327 1.00 8.28 147 ASN A CA 1
ATOM 902 C C . ASN A 1 121 ? 42.790 -34.402 -12.969 1.00 9.85 147 ASN A C 1
ATOM 903 O O . ASN A 1 121 ? 42.820 -33.542 -13.855 1.00 12.49 147 ASN A O 1
ATOM 908 N N . PHE A 1 122 ? 41.658 -34.946 -12.528 1.00 8.13 148 PHE A N 1
ATOM 909 C CA . PHE A 1 122 ? 40.368 -34.690 -13.171 1.00 7.38 148 PHE A CA 1
ATOM 910 C C . PHE A 1 122 ? 39.616 -33.656 -12.347 1.00 8.62 148 PHE A C 1
ATOM 911 O O . PHE A 1 122 ? 38.915 -33.984 -11.387 1.00 8.13 148 PHE A O 1
ATOM 919 N N . GLU A 1 123 ? 39.777 -32.397 -12.727 1.00 8.01 149 GLU A N 1
ATOM 920 C CA . GLU A 1 123 ? 39.380 -31.285 -11.878 1.00 8.70 149 GLU A CA 1
ATOM 921 C C . GLU A 1 123 ? 37.876 -31.127 -11.732 1.00 8.78 149 GLU A C 1
ATOM 922 O O . GLU A 1 123 ? 37.429 -30.497 -10.779 1.00 8.30 149 GLU A O 1
ATOM 928 N N . VAL A 1 124 ? 37.092 -31.701 -12.645 1.00 7.81 150 VAL A N 1
ATOM 929 C CA . VAL A 1 124 ? 35.637 -31.593 -12.558 1.00 7.49 150 VAL A CA 1
ATOM 930 C C . VAL A 1 124 ? 35.115 -32.162 -11.235 1.00 8.27 150 VAL A C 1
ATOM 931 O O . VAL A 1 124 ? 34.069 -31.748 -10.762 1.00 8.74 150 VAL A O 1
ATOM 935 N N . THR A 1 125 ? 35.868 -33.074 -10.627 1.00 6.91 151 THR A N 1
ATOM 936 C CA . THR A 1 125 ? 35.470 -33.657 -9.339 1.00 7.89 151 THR A CA 1
ATOM 937 C C . THR A 1 125 ? 35.501 -32.654 -8.186 1.00 7.73 151 THR A C 1
ATOM 938 O O . THR A 1 125 ? 34.980 -32.932 -7.104 1.00 7.91 151 THR A O 1
ATOM 942 N N . MET A 1 126 ? 36.130 -31.502 -8.406 1.00 7.24 152 MET A N 1
ATOM 943 C CA . MET A 1 126 ? 36.205 -30.462 -7.383 1.00 7.50 152 MET A CA 1
ATOM 944 C C . MET A 1 126 ? 35.447 -29.203 -7.796 1.00 6.93 152 MET A C 1
ATOM 945 O O . MET A 1 126 ? 35.439 -28.212 -7.064 1.00 8.53 152 MET A O 1
ATOM 950 N N . ARG A 1 127 ? 34.794 -29.255 -8.958 1.00 7.00 153 ARG A N 1
ATOM 951 C CA . ARG A 1 127 ? 33.970 -28.145 -9.422 1.00 8.28 153 ARG A CA 1
ATOM 952 C C . ARG A 1 127 ? 32.696 -28.040 -8.586 1.00 7.89 153 ARG A C 1
ATOM 953 O O . ARG A 1 127 ? 32.070 -29.049 -8.242 1.00 8.79 153 ARG A O 1
ATOM 961 N N . LEU A 1 128 ? 32.333 -26.809 -8.247 1.00 7.89 154 LEU A N 1
ATOM 962 C CA . LEU A 1 128 ? 31.150 -26.530 -7.448 1.00 8.04 154 LEU A CA 1
ATOM 963 C C . LEU A 1 128 ? 30.300 -25.482 -8.143 1.00 8.75 154 LEU A C 1
ATOM 964 O O . LEU A 1 128 ? 30.657 -25.008 -9.226 1.00 9.31 154 LEU A O 1
ATOM 969 N N . ARG A 1 129 ? 29.174 -25.138 -7.524 1.00 9.78 155 ARG A N 1
ATOM 970 C CA . ARG A 1 129 ? 28.342 -24.023 -7.949 1.00 10.87 155 ARG A CA 1
ATOM 971 C C . ARG A 1 129 ? 28.193 -23.071 -6.800 1.00 13.22 155 ARG A C 1
ATOM 972 O O . ARG A 1 129 ? 28.097 -23.494 -5.653 1.00 14.54 155 ARG A O 1
ATOM 980 N N . ASP A 1 130 ? 28.190 -21.783 -7.120 1.00 16.12 156 ASP A N 1
ATOM 981 C CA . ASP A 1 130 ? 28.015 -20.743 -6.122 1.00 18.42 156 ASP A CA 1
ATOM 982 C C . ASP A 1 130 ? 26.871 -19.873 -6.599 1.00 16.34 156 ASP A C 1
ATOM 983 O O . ASP A 1 130 ? 26.967 -19.227 -7.642 1.00 21.41 156 ASP A O 1
ATOM 988 N N . ASN A 1 131 ? 25.788 -19.885 -5.825 1.00 25.66 157 ASN A N 1
ATOM 989 C CA . ASN A 1 131 ? 24.542 -19.242 -6.219 1.00 39.07 157 ASN A CA 1
ATOM 990 C C . ASN A 1 131 ? 24.154 -19.651 -7.631 1.00 37.63 157 ASN A C 1
ATOM 991 O O . ASN A 1 131 ? 23.721 -18.828 -8.432 1.00 36.12 157 ASN A O 1
ATOM 996 N N . GLY A 1 132 ? 24.343 -20.934 -7.932 1.00 28.86 158 GLY A N 1
ATOM 997 C CA . GLY A 1 132 ? 23.948 -21.484 -9.214 1.00 29.30 158 GLY A CA 1
ATOM 998 C C . GLY A 1 132 ? 24.990 -21.412 -10.317 1.00 40.25 158 GLY A C 1
ATOM 999 O O . GLY A 1 132 ? 24.825 -22.036 -11.363 1.00 37.43 158 GLY A O 1
ATOM 1000 N N . LYS A 1 133 ? 26.063 -20.659 -10.091 1.00 31.24 159 LYS A N 1
ATOM 1001 C CA . LYS A 1 133 ? 27.086 -20.448 -11.117 1.00 20.06 159 LYS A CA 1
ATOM 1002 C C . LYS A 1 133 ? 28.305 -21.357 -10.907 1.00 14.47 159 LYS A C 1
ATOM 1003 O O . LYS A 1 133 ? 28.796 -21.470 -9.795 1.00 15.79 159 LYS A O 1
ATOM 1009 N N . LEU A 1 134 ? 28.792 -21.989 -11.971 1.00 13.69 160 LEU A N 1
ATOM 1010 C CA . LEU A 1 134 ? 29.907 -22.938 -11.841 1.00 13.96 160 LEU A CA 1
ATOM 1011 C C . LEU A 1 134 ? 31.198 -22.246 -11.429 1.00 16.71 160 LEU A C 1
ATOM 1012 O O . LEU A 1 134 ? 31.573 -21.199 -11.982 1.00 16.47 160 LEU A O 1
ATOM 1017 N N . VAL A 1 135 ? 31.870 -22.842 -10.448 1.00 11.37 161 VAL A N 1
ATOM 1018 C CA . VAL A 1 135 ? 33.164 -22.367 -9.972 1.00 10.85 161 VAL A CA 1
ATOM 1019 C C . VAL A 1 135 ? 34.158 -23.519 -10.003 1.00 9.09 161 VAL A C 1
ATOM 1020 O O . VAL A 1 135 ? 33.961 -24.533 -9.324 1.00 11.33 161 VAL A O 1
ATOM 1024 N N . GLU A 1 136 ? 35.210 -23.379 -10.798 1.00 10.20 162 GLU A N 1
ATOM 1025 C CA . GLU A 1 136 ? 36.254 -24.395 -10.869 1.00 9.96 162 GLU A CA 1
ATOM 1026 C C . GLU A 1 136 ? 37.151 -24.354 -9.642 1.00 10.13 162 GLU A C 1
ATOM 1027 O O . GLU A 1 136 ? 37.400 -23.290 -9.079 1.00 11.25 162 GLU A O 1
ATOM 1033 N N . HIS A 1 137 ? 37.643 -25.524 -9.248 1.00 9.35 163 HIS A N 1
ATOM 1034 C CA . HIS A 1 137 ? 38.644 -25.655 -8.191 1.00 8.28 163 HIS A CA 1
ATOM 1035 C C . HIS A 1 137 ? 39.637 -26.726 -8.593 1.00 9.30 163 HIS A C 1
ATOM 1036 O O . HIS A 1 137 ? 39.223 -27.843 -8.947 1.00 10.57 163 HIS A O 1
ATOM 1043 N N . SER A 1 138 ? 40.933 -26.411 -8.550 1.00 9.73 164 SER A N 1
ATOM 1044 C CA . SER A 1 138 ? 41.950 -27.433 -8.798 1.00 9.65 164 SER A CA 1
ATOM 1045 C C . SER A 1 138 ? 42.509 -27.982 -7.477 1.00 8.10 164 SER A C 1
ATOM 1046 O O . SER A 1 138 ? 43.268 -28.952 -7.458 1.00 9.00 164 SER A O 1
ATOM 1049 N N . SER A 1 139 ? 42.121 -27.321 -6.387 1.00 7.41 165 SER A N 1
ATOM 1050 C CA . SER A 1 139 ? 42.447 -27.707 -5.020 1.00 7.65 165 SER A CA 1
ATOM 1051 C C . SER A 1 139 ? 41.587 -26.842 -4.111 1.00 7.61 165 SER A C 1
ATOM 1052 O O . SER A 1 139 ? 40.927 -25.911 -4.580 1.00 8.63 165 SER A O 1
ATOM 1055 N N . PHE A 1 140 ? 41.619 -27.139 -2.816 1.00 6.80 166 PHE A N 1
ATOM 1056 C CA . PHE A 1 140 ? 40.990 -26.292 -1.805 1.00 7.71 166 PHE A CA 1
ATOM 1057 C C . PHE A 1 140 ? 42.070 -25.802 -0.863 1.00 7.68 166 PHE A C 1
ATOM 1058 O O . PHE A 1 140 ? 42.775 -26.600 -0.230 1.00 8.21 166 PHE A O 1
ATOM 1066 N N . ALA A 1 141 ? 42.239 -24.488 -0.805 1.00 8.58 167 ALA A N 1
ATOM 1067 C CA . ALA A 1 141 ? 43.209 -23.897 0.107 1.00 7.66 167 ALA A CA 1
ATOM 1068 C C . ALA A 1 141 ? 42.705 -24.021 1.531 1.00 7.92 167 ALA A C 1
ATOM 1069 O O . ALA A 1 141 ? 41.545 -23.728 1.797 1.00 9.36 167 ALA A O 1
ATOM 1071 N N . GLY A 1 142 ? 43.554 -24.452 2.458 1.00 6.93 168 GLY A N 1
ATOM 1072 C CA . GLY A 1 142 ? 43.190 -24.304 3.858 1.00 8.29 168 GLY A CA 1
ATOM 1073 C C . GLY A 1 142 ? 42.998 -22.820 4.140 1.00 8.48 168 GLY A C 1
ATOM 1074 O O . GLY A 1 142 ? 43.701 -21.981 3.562 1.00 8.27 168 GLY A O 1
ATOM 1075 N N . ASP A 1 143 ? 42.055 -22.471 5.006 1.00 7.00 169 ASP A N 1
ATOM 1076 C CA . ASP A 1 143 ? 41.890 -21.067 5.365 1.00 6.47 169 ASP A CA 1
ATOM 1077 C C . ASP A 1 143 ? 43.252 -20.529 5.792 1.00 7.20 169 ASP A C 1
ATOM 1078 O O . ASP A 1 143 ? 43.859 -21.083 6.705 1.00 7.60 169 ASP A O 1
ATOM 1083 N N . PRO A 1 144 ? 43.758 -19.477 5.121 1.00 7.32 170 PRO A N 1
ATOM 1084 C CA . PRO A 1 144 ? 45.173 -19.165 5.359 1.00 7.97 170 PRO A CA 1
ATOM 1085 C C . PRO A 1 144 ? 45.469 -18.666 6.775 1.00 6.46 170 PRO A C 1
ATOM 1086 O O . PRO A 1 144 ? 46.557 -18.948 7.274 1.00 7.86 170 PRO A O 1
ATOM 1090 N N . GLU A 1 145 ? 44.534 -17.981 7.425 1.00 7.23 171 GLU A N 1
ATOM 1091 C CA . GLU A 1 145 ? 44.744 -17.621 8.821 1.00 8.48 171 GLU A CA 1
ATOM 1092 C C . GLU A 1 145 ? 44.742 -18.862 9.714 1.00 7.31 171 GLU A C 1
ATOM 1093 O O . GLU A 1 145 ? 45.562 -18.953 10.631 1.00 8.03 171 GLU A O 1
ATOM 1099 N N . LEU A 1 146 ? 43.849 -19.819 9.458 1.00 7.31 172 LEU A N 1
ATOM 1100 C CA . LEU A 1 146 ? 43.854 -21.058 10.246 1.00 7.26 172 LEU A CA 1
ATOM 1101 C C . LEU A 1 146 ? 45.148 -21.833 10.041 1.00 7.31 172 LEU A C 1
ATOM 1102 O O . LEU A 1 146 ? 45.717 -22.375 10.996 1.00 7.73 172 LEU A O 1
ATOM 1107 N N . VAL A 1 147 ? 45.616 -21.885 8.797 1.00 7.28 173 VAL A N 1
ATOM 1108 C CA . VAL A 1 147 ? 46.883 -22.529 8.481 1.00 7.09 173 VAL A CA 1
ATOM 1109 C C . VAL A 1 147 ? 48.033 -21.841 9.229 1.00 6.60 173 VAL A C 1
ATOM 1110 O O . VAL A 1 147 ? 48.838 -22.494 9.909 1.00 7.62 173 VAL A O 1
ATOM 1114 N N . GLY A 1 148 ? 48.080 -20.514 9.127 1.00 6.96 174 GLY A N 1
ATOM 1115 C CA . GLY A 1 148 ? 49.117 -19.742 9.795 1.00 7.01 174 GLY A CA 1
ATOM 1116 C C . GLY A 1 148 ? 49.140 -19.952 11.305 1.00 6.30 174 GLY A C 1
ATOM 1117 O O . GLY A 1 148 ? 50.214 -20.110 11.898 1.00 7.30 174 GLY A O 1
ATOM 1118 N N . ARG A 1 149 ? 47.965 -19.985 11.931 1.00 6.51 175 ARG A N 1
ATOM 1119 C CA . ARG A 1 149 ? 47.898 -20.227 13.372 1.00 7.33 175 ARG A CA 1
ATOM 1120 C C . ARG A 1 149 ? 48.551 -21.557 13.736 1.00 8.23 175 ARG A C 1
ATOM 1121 O O . ARG A 1 149 ? 49.314 -21.638 14.699 1.00 8.48 175 ARG A O 1
ATOM 1129 N N . ALA A 1 150 ? 48.259 -22.605 12.969 1.00 6.58 176 ALA A N 1
ATOM 1130 C CA . ALA A 1 150 ? 48.820 -23.911 13.285 1.00 7.37 176 ALA A CA 1
ATOM 1131 C C . ALA A 1 150 ? 50.335 -23.895 13.136 1.00 8.47 176 ALA A C 1
ATOM 1132 O O . ALA A 1 150 ? 51.048 -24.456 13.974 1.00 8.66 176 ALA A O 1
ATOM 1134 N N . LEU A 1 151 ? 50.832 -23.250 12.083 1.00 7.93 177 LEU A N 1
ATOM 1135 C CA . LEU A 1 151 ? 52.278 -23.117 11.906 1.00 8.75 177 LEU A CA 1
ATOM 1136 C C . LEU A 1 151 ? 52.915 -22.301 13.041 1.00 9.18 177 LEU A C 1
ATOM 1137 O O . LEU A 1 151 ? 54.006 -22.624 13.518 1.00 10.01 177 LEU A O 1
ATOM 1142 N N . GLY A 1 152 ? 52.231 -21.248 13.482 1.00 9.18 178 GLY A N 1
ATOM 1143 C CA . GLY A 1 152 ? 52.710 -20.439 14.591 1.00 7.86 178 GLY A CA 1
ATOM 1144 C C . GLY A 1 152 ? 52.788 -21.226 15.891 1.00 8.99 178 GLY A C 1
ATOM 1145 O O . GLY A 1 152 ? 53.575 -20.895 16.772 1.00 10.01 178 GLY A O 1
ATOM 1146 N N . MET A 1 153 ? 51.954 -22.257 16.017 1.00 8.37 179 MET A N 1
ATOM 1147 C CA . MET A 1 153 ? 51.949 -23.119 17.203 1.00 9.07 179 MET A CA 1
ATOM 1148 C C . MET A 1 153 ? 52.877 -24.326 17.066 1.00 9.14 179 MET A C 1
ATOM 1149 O O . MET A 1 153 ? 52.837 -25.226 17.908 1.00 9.39 179 MET A O 1
ATOM 1154 N N . ALA A 1 154 ? 53.722 -24.343 16.035 1.00 8.73 180 ALA A N 1
ATOM 1155 C CA . ALA A 1 154 ? 54.561 -25.514 15.746 1.00 8.64 180 ALA A CA 1
ATOM 1156 C C . ALA A 1 154 ? 55.367 -25.993 16.945 1.00 9.43 180 ALA A C 1
ATOM 1157 O O . ALA A 1 154 ? 55.478 -27.197 17.191 1.00 11.26 180 ALA A O 1
ATOM 1159 N N . ASP A 1 155 ? 55.931 -25.064 17.707 1.00 8.58 181 ASP A N 1
ATOM 1160 C CA . ASP A 1 155 ? 56.802 -25.491 18.793 1.00 10.19 181 ASP A CA 1
ATOM 1161 C C . ASP A 1 155 ? 56.037 -25.866 20.054 1.00 12.12 181 ASP A C 1
ATOM 1162 O O . ASP A 1 155 ? 56.642 -26.162 21.089 1.00 13.74 181 ASP A O 1
ATOM 1167 N N . ARG A 1 156 ? 54.709 -25.901 19.971 1.00 9.39 182 ARG A N 1
ATOM 1168 C CA . ARG A 1 156 ? 53.899 -26.488 21.031 1.00 10.12 182 ARG A CA 1
ATOM 1169 C C . ARG A 1 156 ? 53.637 -27.977 20.780 1.00 9.72 182 ARG A C 1
ATOM 1170 O O . ARG A 1 156 ? 53.133 -28.671 21.656 1.00 11.67 182 ARG A O 1
ATOM 1178 N N . TYR A 1 157 ? 53.973 -28.468 19.593 1.00 9.14 183 TYR A N 1
ATOM 1179 C CA . TYR A 1 157 ? 53.836 -29.895 19.291 1.00 8.44 183 TYR A CA 1
ATOM 1180 C C . TYR A 1 157 ? 55.068 -30.640 19.781 1.00 8.79 183 TYR A C 1
ATOM 1181 O O . TYR A 1 157 ? 56.198 -30.321 19.395 1.00 9.78 183 TYR A O 1
ATOM 1190 N N . ARG A 1 158 ? 54.845 -31.628 20.637 1.00 8.87 184 ARG A N 1
ATOM 1191 C CA . ARG A 1 158 ? 55.932 -32.265 21.366 1.00 9.10 184 ARG A CA 1
ATOM 1192 C C . ARG A 1 158 ? 56.571 -33.458 20.668 1.00 10.05 184 ARG A C 1
ATOM 1193 O O . ARG A 1 158 ? 57.576 -33.976 21.157 1.00 10.93 184 ARG A O 1
ATOM 1201 N N . HIS A 1 159 ? 56.034 -33.877 19.520 1.00 9.25 185 HIS A N 1
ATOM 1202 C CA . HIS A 1 159 ? 56.436 -35.168 18.950 1.00 9.81 185 HIS A CA 1
ATOM 1203 C C . HIS A 1 159 ? 56.795 -35.147 17.469 1.00 11.87 185 HIS A C 1
ATOM 1204 O O . HIS A 1 159 ? 56.646 -36.162 16.781 1.00 14.75 185 HIS A O 1
ATOM 1211 N N . GLY A 1 160 ? 57.294 -34.018 16.983 1.00 9.50 186 GLY A N 1
ATOM 1212 C CA . GLY A 1 160 ? 57.779 -33.958 15.616 1.00 9.98 186 GLY A CA 1
ATOM 1213 C C . GLY A 1 160 ? 57.695 -32.563 15.052 1.00 7.59 186 GLY A C 1
ATOM 1214 O O . GLY A 1 160 ? 57.332 -31.611 15.741 1.00 9.44 186 GLY A O 1
ATOM 1215 N N . ARG A 1 161 ? 58.032 -32.441 13.777 1.00 8.98 187 ARG A N 1
ATOM 1216 C CA . ARG A 1 161 ? 57.942 -31.161 13.101 1.00 9.54 187 ARG A CA 1
ATOM 1217 C C . ARG A 1 161 ? 56.495 -30.844 12.734 1.00 10.25 187 ARG A C 1
ATOM 1218 O O . ARG A 1 161 ? 55.668 -31.748 12.601 1.00 12.43 187 ARG A O 1
ATOM 1226 N N . VAL A 1 162 ? 56.194 -29.556 12.609 1.00 10.00 188 VAL A N 1
ATOM 1227 C CA . VAL A 1 162 ? 54.928 -29.090 12.048 1.00 9.65 188 VAL A CA 1
ATOM 1228 C C . VAL A 1 162 ? 55.268 -28.261 10.822 1.00 10.59 188 VAL A C 1
ATOM 1229 O O . VAL A 1 162 ? 55.957 -27.244 10.933 1.00 12.95 188 VAL A O 1
ATOM 1233 N N . VAL A 1 163 ? 54.802 -28.706 9.654 1.00 10.03 189 VAL A N 1
ATOM 1234 C CA . VAL A 1 163 ? 55.205 -28.131 8.370 1.00 10.33 189 VAL A CA 1
ATOM 1235 C C . VAL A 1 163 ? 53.975 -27.817 7.525 1.00 9.51 189 VAL A C 1
ATOM 1236 O O . VAL A 1 163 ? 52.957 -28.512 7.622 1.00 9.04 189 VAL A O 1
ATOM 1240 N N . PRO A 1 164 ? 54.047 -26.768 6.700 1.00 8.21 190 PRO A N 1
ATOM 1241 C CA . PRO A 1 164 ? 52.998 -26.602 5.696 1.00 9.15 190 PRO A CA 1
ATOM 1242 C C . PRO A 1 164 ? 53.162 -27.625 4.587 1.00 10.37 190 PRO A C 1
ATOM 1243 O O . PRO A 1 164 ? 54.288 -27.982 4.231 1.00 11.65 190 PRO A O 1
ATOM 1247 N N . GLY A 1 165 ? 52.057 -28.095 4.028 1.00 8.55 191 GLY A N 1
ATOM 1248 C CA . GLY A 1 165 ? 52.177 -29.003 2.908 1.00 9.61 191 GLY A CA 1
ATOM 1249 C C . GLY A 1 165 ? 50.878 -29.233 2.182 1.00 8.29 191 GLY A C 1
ATOM 1250 O O . GLY A 1 165 ? 49.809 -28.805 2.619 1.00 10.14 191 GLY A O 1
ATOM 1251 N N . ILE A 1 166 ? 50.988 -29.922 1.053 1.00 8.57 192 ILE A N 1
ATOM 1252 C CA . ILE A 1 166 ? 49.838 -30.275 0.243 1.00 7.88 192 ILE A CA 1
ATOM 1253 C C . ILE A 1 166 ? 49.355 -31.672 0.613 1.00 6.83 192 ILE A C 1
ATOM 1254 O O . ILE A 1 166 ? 50.125 -32.633 0.622 1.00 8.28 192 ILE A O 1
ATOM 1259 N N . ILE A 1 167 ? 48.074 -31.762 0.943 1.00 7.25 193 ILE A N 1
ATOM 1260 C CA . ILE A 1 167 ? 47.454 -33.022 1.323 1.00 7.75 193 ILE A CA 1
ATOM 1261 C C . ILE A 1 167 ? 46.741 -33.633 0.116 1.00 6.01 193 ILE A C 1
ATOM 1262 O O . ILE A 1 167 ? 45.843 -33.013 -0.455 1.00 7.98 193 ILE A O 1
ATOM 1267 N N . GLY A 1 168 ? 47.169 -34.830 -0.278 1.00 6.92 194 GLY A N 1
ATOM 1268 C CA . GLY A 1 168 ? 46.577 -35.545 -1.404 1.00 7.42 194 GLY A CA 1
ATOM 1269 C C . GLY A 1 168 ? 45.544 -36.541 -0.919 1.00 6.64 194 GLY A C 1
ATOM 1270 O O . GLY A 1 168 ? 45.891 -37.542 -0.294 1.00 7.70 194 GLY A O 1
ATOM 1271 N N . THR A 1 169 ? 44.282 -36.251 -1.210 1.00 6.99 195 THR A N 1
ATOM 1272 C CA . THR A 1 169 ? 43.157 -37.068 -0.775 1.00 7.31 195 THR A CA 1
ATOM 1273 C C . THR A 1 169 ? 42.745 -38.059 -1.848 1.00 6.43 195 THR A C 1
ATOM 1274 O O . THR A 1 169 ? 42.547 -37.678 -3.004 1.00 7.16 195 THR A O 1
ATOM 1278 N N . ALA A 1 170 ? 42.592 -39.326 -1.470 1.00 6.34 196 ALA A N 1
ATOM 1279 C CA . ALA A 1 170 ? 42.138 -40.337 -2.414 1.00 6.34 196 ALA A CA 1
ATOM 1280 C C . ALA A 1 170 ? 41.591 -41.519 -1.651 1.00 6.21 196 ALA A C 1
ATOM 1281 O O . ALA A 1 170 ? 41.958 -41.735 -0.495 1.00 7.03 196 ALA A O 1
ATOM 1283 N N . ASP A 1 171 ? 40.745 -42.305 -2.311 1.00 7.51 197 ASP A N 1
ATOM 1284 C CA . ASP A 1 171 ? 40.262 -43.567 -1.761 1.00 7.71 197 ASP A CA 1
ATOM 1285 C C . ASP A 1 171 ? 41.340 -44.634 -1.960 1.00 7.32 197 ASP A C 1
ATOM 1286 O O . ASP A 1 171 ? 41.095 -45.686 -2.555 1.00 8.32 197 ASP A O 1
ATOM 1291 N N . GLU A 1 172 ? 42.536 -44.349 -1.451 1.00 7.61 198 GLU A N 1
ATOM 1292 C CA . GLU A 1 172 ? 43.720 -45.134 -1.758 1.00 7.67 198 GLU A CA 1
ATOM 1293 C C . GLU A 1 172 ? 44.637 -45.279 -0.571 1.00 6.96 198 GLU A C 1
ATOM 1294 O O . GLU A 1 172 ? 44.721 -44.391 0.283 1.00 8.54 198 GLU A O 1
ATOM 1300 N N . TRP A 1 173 ? 45.330 -46.410 -0.547 1.00 8.37 199 TRP A N 1
ATOM 1301 C CA A TRP A 1 173 ? 46.524 -46.561 0.281 0.49 4.18 199 TRP A CA 1
ATOM 1302 C CA B TRP A 1 173 ? 46.499 -46.624 0.291 0.51 12.24 199 TRP A CA 1
ATOM 1303 C C . TRP A 1 173 ? 47.614 -47.094 -0.636 1.00 7.97 199 TRP A C 1
ATOM 1304 O O . TRP A 1 173 ? 47.614 -48.260 -1.038 1.00 9.68 199 TRP A O 1
ATOM 1325 N N . ASN A 1 174 ? 48.520 -46.192 -0.998 1.00 8.80 200 ASN A N 1
ATOM 1326 C CA . ASN A 1 174 ? 49.603 -46.502 -1.933 1.00 8.72 200 ASN A CA 1
ATOM 1327 C C . ASN A 1 174 ? 50.836 -47.008 -1.223 1.00 8.81 200 ASN A C 1
ATOM 1328 O O . ASN A 1 174 ? 51.359 -46.324 -0.346 1.00 10.28 200 ASN A O 1
ATOM 1333 N N . ARG A 1 175 ? 51.310 -48.186 -1.618 1.00 10.65 201 ARG A N 1
ATOM 1334 C CA . ARG A 1 175 ? 52.544 -48.719 -1.054 1.00 9.06 201 ARG A CA 1
ATOM 1335 C C . ARG A 1 175 ? 53.544 -49.096 -2.145 1.00 10.19 201 ARG A C 1
ATOM 1336 O O . ARG A 1 175 ? 54.606 -49.637 -1.841 1.00 11.38 201 ARG A O 1
ATOM 1344 N N . GLN A 1 176 ? 53.224 -48.812 -3.408 1.00 10.51 202 GLN A N 1
ATOM 1345 C CA . GLN A 1 176 ? 54.237 -48.938 -4.461 1.00 11.40 202 GLN A CA 1
ATOM 1346 C C . GLN A 1 176 ? 55.073 -47.675 -4.394 1.00 10.88 202 GLN A C 1
ATOM 1347 O O . GLN A 1 176 ? 54.588 -46.588 -4.692 1.00 10.27 202 GLN A O 1
ATOM 1353 N N . VAL A 1 177 ? 56.316 -47.806 -3.946 1.00 10.66 203 VAL A N 1
ATOM 1354 C CA . VAL A 1 177 ? 57.147 -46.632 -3.700 1.00 10.37 203 VAL A CA 1
ATOM 1355 C C . VAL A 1 177 ? 57.321 -45.783 -4.971 1.00 11.30 203 VAL A C 1
ATOM 1356 O O . VAL A 1 177 ? 57.324 -44.558 -4.900 1.00 10.78 203 VAL A O 1
ATOM 1360 N N . ALA A 1 178 ? 57.420 -46.421 -6.137 1.00 10.46 204 ALA A N 1
ATOM 1361 C CA . ALA A 1 178 ? 57.529 -45.647 -7.371 1.00 9.20 204 ALA A CA 1
ATOM 1362 C C . ALA A 1 178 ? 56.285 -44.792 -7.628 1.00 9.53 204 ALA A C 1
ATOM 1363 O O . ALA A 1 178 ? 56.385 -43.716 -8.211 1.00 11.04 204 ALA A O 1
ATOM 1365 N N . ARG A 1 179 ? 55.124 -45.273 -7.184 1.00 10.80 205 ARG A N 1
ATOM 1366 C CA . ARG A 1 179 ? 53.873 -44.522 -7.339 1.00 9.71 205 ARG A CA 1
ATOM 1367 C C . ARG A 1 179 ? 53.816 -43.348 -6.366 1.00 9.62 205 ARG A C 1
ATOM 1368 O O . ARG A 1 179 ? 53.425 -42.241 -6.734 1.00 9.77 205 ARG A O 1
ATOM 1376 N N . ILE A 1 180 ? 54.213 -43.598 -5.121 1.00 9.84 206 ILE A N 1
ATOM 1377 C CA . ILE A 1 180 ? 54.336 -42.524 -4.140 1.00 9.27 206 ILE A CA 1
ATOM 1378 C C . ILE A 1 180 ? 55.252 -41.430 -4.682 1.00 8.38 206 ILE A C 1
ATOM 1379 O O . ILE A 1 180 ? 54.913 -40.246 -4.658 1.00 9.85 206 ILE A O 1
ATOM 1384 N N . ASN A 1 181 ? 56.411 -41.840 -5.201 1.00 9.49 207 ASN A N 1
ATOM 1385 C CA . ASN A 1 181 ? 57.359 -40.872 -5.745 1.00 10.70 207 ASN A CA 1
ATOM 1386 C C . ASN A 1 181 ? 56.761 -40.076 -6.910 1.00 9.00 207 ASN A C 1
ATOM 1387 O O . ASN A 1 181 ? 56.928 -38.862 -6.990 1.00 9.45 207 ASN A O 1
ATOM 1392 N N . TRP A 1 182 ? 56.068 -40.767 -7.812 1.00 8.80 208 TRP A N 1
ATOM 1393 C CA . TRP A 1 182 ? 55.444 -40.090 -8.939 1.00 9.12 208 TRP A CA 1
ATOM 1394 C C . TRP A 1 182 ? 54.399 -39.078 -8.475 1.00 8.93 208 TRP A C 1
ATOM 1395 O O . TRP A 1 182 ? 54.341 -37.957 -8.980 1.00 9.99 208 TRP A O 1
ATOM 1406 N N . LEU A 1 183 ? 53.568 -39.471 -7.510 1.00 9.20 209 LEU A N 1
ATOM 1407 C CA . LEU A 1 183 ? 52.558 -38.550 -6.997 1.00 8.90 209 LEU A CA 1
ATOM 1408 C C . LEU A 1 183 ? 53.204 -37.317 -6.361 1.00 7.99 209 LEU A C 1
ATOM 1409 O O . LEU A 1 183 ? 52.780 -36.182 -6.585 1.00 9.16 209 LEU A O 1
ATOM 1414 N N . HIS A 1 184 ? 54.251 -37.544 -5.575 1.00 7.83 210 HIS A N 1
ATOM 1415 C CA . HIS A 1 184 ? 54.966 -36.433 -4.968 1.00 9.31 210 HIS A CA 1
ATOM 1416 C C . HIS A 1 184 ? 55.593 -35.490 -5.998 1.00 8.84 210 HIS A C 1
ATOM 1417 O O . HIS A 1 184 ? 55.544 -34.277 -5.849 1.00 10.72 210 HIS A O 1
ATOM 1424 N N . GLN A 1 185 ? 56.184 -36.061 -7.040 1.00 9.42 211 GLN A N 1
ATOM 1425 C CA . GLN A 1 185 ? 56.861 -35.248 -8.036 1.00 10.54 211 GLN A CA 1
ATOM 1426 C C . GLN A 1 185 ? 55.872 -34.496 -8.910 1.00 9.98 211 GLN A C 1
ATOM 1427 O O . GLN A 1 185 ? 56.159 -33.396 -9.374 1.00 12.16 211 GLN A O 1
ATOM 1433 N N . THR A 1 186 ? 54.696 -35.080 -9.109 1.00 9.14 212 THR A N 1
ATOM 1434 C CA . THR A 1 186 ? 53.693 -34.494 -9.986 1.00 9.25 212 THR A CA 1
ATOM 1435 C C . THR A 1 186 ? 52.860 -33.430 -9.269 1.00 8.64 212 THR A C 1
ATOM 1436 O O . THR A 1 186 ? 52.550 -32.387 -9.840 1.00 9.54 212 THR A O 1
ATOM 1440 N N . TYR A 1 187 ? 52.513 -33.699 -8.008 1.00 7.99 213 TYR A N 1
ATOM 1441 C CA . TYR A 1 187 ? 51.565 -32.859 -7.269 1.00 8.41 213 TYR A CA 1
ATOM 1442 C C . TYR A 1 187 ? 52.150 -32.138 -6.057 1.00 7.96 213 TYR A C 1
ATOM 1443 O O . TYR A 1 187 ? 51.440 -31.374 -5.396 1.00 9.12 213 TYR A O 1
ATOM 1452 N N . GLN A 1 188 ? 53.430 -32.379 -5.771 1.00 8.17 214 GLN A N 1
ATOM 1453 C CA . GLN A 1 188 ? 54.117 -31.760 -4.631 1.00 8.50 214 GLN A CA 1
ATOM 1454 C C . GLN A 1 188 ? 53.438 -32.113 -3.308 1.00 9.12 214 GLN A C 1
ATOM 1455 O O . GLN A 1 188 ? 53.397 -31.302 -2.389 1.00 10.74 214 GLN A O 1
ATOM 1461 N N . THR A 1 189 ? 52.909 -33.327 -3.218 1.00 8.20 215 THR A N 1
ATOM 1462 C CA . THR A 1 189 ? 52.237 -33.776 -2.000 1.00 8.97 215 THR A CA 1
ATOM 1463 C C . THR A 1 189 ? 53.183 -34.009 -0.822 1.00 9.63 215 THR A C 1
ATOM 1464 O O . THR A 1 189 ? 54.275 -34.569 -0.967 1.00 9.51 215 THR A O 1
ATOM 1468 N N . ALA A 1 190 ? 52.742 -33.598 0.357 1.00 8.06 216 ALA A N 1
ATOM 1469 C CA . ALA A 1 190 ? 53.450 -33.926 1.592 1.00 7.77 216 ALA A CA 1
ATOM 1470 C C . ALA A 1 190 ? 53.079 -35.315 2.080 1.00 8.54 216 ALA A C 1
ATOM 1471 O O . ALA A 1 190 ? 53.918 -36.055 2.601 1.00 8.70 216 ALA A O 1
ATOM 1473 N N . ALA A 1 191 ? 51.804 -35.663 1.921 1.00 8.69 217 ALA A N 1
ATOM 1474 C CA . ALA A 1 191 ? 51.262 -36.903 2.462 1.00 8.49 217 ALA A CA 1
ATOM 1475 C C . ALA A 1 191 ? 49.944 -37.217 1.786 1.00 8.22 217 ALA A C 1
ATOM 1476 O O . ALA A 1 191 ? 49.325 -36.332 1.199 1.00 9.20 217 ALA A O 1
ATOM 1478 N N . GLU A 1 192 ? 49.532 -38.481 1.876 1.00 8.55 218 GLU A N 1
ATOM 1479 C CA . GLU A 1 192 ? 48.248 -38.946 1.353 1.00 7.83 218 GLU A CA 1
ATOM 1480 C C . GLU A 1 192 ? 47.329 -39.432 2.460 1.00 8.27 218 GLU A C 1
ATOM 1481 O O . GLU A 1 192 ? 47.769 -39.975 3.480 1.00 8.43 218 GLU A O 1
ATOM 1487 N N . GLU A 1 193 ? 46.041 -39.193 2.277 1.00 7.64 219 GLU A N 1
ATOM 1488 C CA A GLU A 1 193 ? 45.029 -39.714 3.181 0.00 8.42 219 GLU A CA 1
ATOM 1489 C CA B GLU A 1 193 ? 45.036 -39.742 3.181 1.00 7.30 219 GLU A CA 1
ATOM 1490 C C . GLU A 1 193 ? 43.713 -39.809 2.425 1.00 6.32 219 GLU A C 1
ATOM 1491 O O . GLU A 1 193 ? 43.697 -39.686 1.198 1.00 7.12 219 GLU A O 1
ATOM 1502 N N . MET A 1 194 ? 42.614 -40.022 3.138 1.00 6.74 220 MET A N 1
ATOM 1503 C CA . MET A 1 194 ? 41.391 -40.432 2.464 1.00 7.37 220 MET A CA 1
ATOM 1504 C C . MET A 1 194 ? 40.156 -39.570 2.699 1.00 7.76 220 MET A C 1
ATOM 1505 O O . MET A 1 194 ? 39.064 -39.961 2.281 1.00 7.89 220 MET A O 1
ATOM 1510 N N . GLU A 1 195 ? 40.299 -38.406 3.338 1.00 6.93 221 GLU A N 1
ATOM 1511 C CA . GLU A 1 195 ? 39.113 -37.565 3.610 1.00 6.48 221 GLU A CA 1
ATOM 1512 C C . GLU A 1 195 ? 39.239 -36.075 3.326 1.00 7.19 221 GLU A C 1
ATOM 1513 O O . GLU A 1 195 ? 38.237 -35.431 3.019 1.00 7.12 221 GLU A O 1
ATOM 1519 N N . THR A 1 196 ? 40.443 -35.524 3.468 1.00 7.42 222 THR A N 1
ATOM 1520 C CA . THR A 1 196 ? 40.567 -34.076 3.662 1.00 6.79 222 THR A CA 1
ATOM 1521 C C . THR A 1 196 ? 39.914 -33.247 2.561 1.00 6.06 222 THR A C 1
ATOM 1522 O O . THR A 1 196 ? 39.109 -32.363 2.862 1.00 7.15 222 THR A O 1
ATOM 1526 N N . SER A 1 197 ? 40.233 -33.530 1.297 1.00 5.92 223 SER A N 1
ATOM 1527 C CA . SER A 1 197 ? 39.726 -32.677 0.221 1.00 5.86 223 SER A CA 1
ATOM 1528 C C . SER A 1 197 ? 38.224 -32.815 0.028 1.00 6.30 223 SER A C 1
ATOM 1529 O O . SER A 1 197 ? 37.581 -31.930 -0.541 1.00 6.27 223 SER A O 1
ATOM 1532 N N . SER A 1 198 ? 37.662 -33.924 0.497 1.00 6.73 224 SER A N 1
ATOM 1533 C CA . SER A 1 198 ? 36.229 -34.135 0.387 1.00 6.17 224 SER A CA 1
ATOM 1534 C C . SER A 1 198 ? 35.499 -33.296 1.437 1.00 5.26 224 SER A C 1
ATOM 1535 O O . SER A 1 198 ? 34.525 -32.599 1.124 1.00 6.61 224 SER A O 1
ATOM 1538 N N . ALA A 1 199 ? 35.988 -33.339 2.671 1.00 6.07 225 ALA A N 1
ATOM 1539 C CA . ALA A 1 199 ? 35.480 -32.452 3.711 1.00 6.26 225 ALA A CA 1
ATOM 1540 C C . ALA A 1 199 ? 35.700 -30.985 3.310 1.00 6.14 225 ALA A C 1
ATOM 1541 O O . ALA A 1 199 ? 34.820 -30.137 3.513 1.00 6.87 225 ALA A O 1
ATOM 1543 N N . ALA A 1 200 ? 36.849 -30.694 2.696 1.00 6.41 226 ALA A N 1
ATOM 1544 C CA . ALA A 1 200 ? 37.155 -29.327 2.273 1.00 6.61 226 ALA A CA 1
ATOM 1545 C C . ALA A 1 200 ? 36.192 -28.849 1.184 1.00 6.48 226 ALA A C 1
ATOM 1546 O O . ALA A 1 200 ? 35.800 -27.682 1.155 1.00 6.86 226 ALA A O 1
ATOM 1548 N N . LEU A 1 201 ? 35.823 -29.752 0.283 1.00 6.60 227 LEU A N 1
ATOM 1549 C CA . LEU A 1 201 ? 34.889 -29.425 -0.786 1.00 6.90 227 LEU A CA 1
ATOM 1550 C C . LEU A 1 201 ? 33.556 -28.993 -0.180 1.00 7.28 227 LEU A C 1
ATOM 1551 O O . LEU A 1 201 ? 32.975 -27.981 -0.583 1.00 6.93 227 LEU A O 1
ATOM 1556 N N . VAL A 1 202 ? 33.074 -29.750 0.803 1.00 6.62 228 VAL A N 1
ATOM 1557 C CA . VAL A 1 202 ? 31.802 -29.411 1.425 1.00 7.49 228 VAL A CA 1
ATOM 1558 C C . VAL A 1 202 ? 31.913 -28.094 2.205 1.00 6.66 228 VAL A C 1
ATOM 1559 O O . VAL A 1 202 ? 31.011 -27.254 2.137 1.00 7.24 228 VAL A O 1
ATOM 1563 N N . ALA A 1 203 ? 33.021 -27.892 2.920 1.00 6.82 229 ALA A N 1
ATOM 1564 C CA . ALA A 1 203 ? 33.213 -26.632 3.639 1.00 6.74 229 ALA A CA 1
ATOM 1565 C C . ALA A 1 203 ? 33.253 -25.440 2.672 1.00 6.38 229 ALA A C 1
ATOM 1566 O O . ALA A 1 203 ? 32.689 -24.386 2.969 1.00 7.79 229 ALA A O 1
ATOM 1568 N N . GLU A 1 204 ? 33.883 -25.605 1.512 1.00 6.36 230 GLU A N 1
ATOM 1569 C CA . GLU A 1 204 ? 33.882 -24.537 0.514 1.00 7.27 230 GLU A CA 1
ATOM 1570 C C . GLU A 1 204 ? 32.465 -24.247 0.016 1.00 7.59 230 GLU A C 1
ATOM 1571 O O . GLU A 1 204 ? 32.070 -23.091 -0.107 1.00 8.60 230 GLU A O 1
ATOM 1577 N N . ALA A 1 205 ? 31.685 -25.297 -0.230 1.00 7.08 231 ALA A N 1
ATOM 1578 C CA . ALA A 1 205 ? 30.319 -25.116 -0.699 1.00 8.19 231 ALA A CA 1
ATOM 1579 C C . ALA A 1 205 ? 29.485 -24.322 0.302 1.00 7.66 231 ALA A C 1
ATOM 1580 O O . ALA A 1 205 ? 28.652 -23.500 -0.089 1.00 8.92 231 ALA A O 1
ATOM 1582 N N . TYR A 1 206 ? 29.711 -24.570 1.590 1.00 7.79 232 TYR A N 1
ATOM 1583 C CA . TYR A 1 206 ? 28.975 -23.882 2.647 1.00 7.92 232 TYR A CA 1
ATOM 1584 C C . TYR A 1 206 ? 29.667 -22.596 3.126 1.00 8.95 232 TYR A C 1
ATOM 1585 O O . TYR A 1 206 ? 29.159 -21.908 4.026 1.00 10.21 232 TYR A O 1
ATOM 1594 N N . LYS A 1 207 ? 30.821 -22.286 2.536 1.00 8.65 233 LYS A N 1
ATOM 1595 C CA . LYS A 1 207 ? 31.600 -21.092 2.882 1.00 8.46 233 LYS A CA 1
ATOM 1596 C C . LYS A 1 207 ? 31.923 -21.036 4.376 1.00 8.95 233 LYS A C 1
ATOM 1597 O O . LYS A 1 207 ? 31.739 -20.019 5.060 1.00 11.02 233 LYS A O 1
ATOM 1603 N N . VAL A 1 208 ? 32.443 -22.155 4.873 1.00 8.79 234 VAL A N 1
ATOM 1604 C CA . VAL A 1 208 ? 32.873 -22.291 6.255 1.00 8.81 234 VAL A CA 1
ATOM 1605 C C . VAL A 1 208 ? 34.381 -22.521 6.287 1.00 8.27 234 VAL A C 1
ATOM 1606 O O . VAL A 1 208 ? 34.874 -23.433 5.633 1.00 8.50 234 VAL A O 1
ATOM 1610 N N . PRO A 1 209 ? 35.124 -21.693 7.043 1.00 7.51 235 PRO A N 1
ATOM 1611 C CA . PRO A 1 209 ? 36.583 -21.851 7.085 1.00 7.64 235 PRO A CA 1
ATOM 1612 C C . PRO A 1 209 ? 36.999 -23.255 7.488 1.00 7.13 235 PRO A C 1
ATOM 1613 O O . PRO A 1 209 ? 36.389 -23.855 8.380 1.00 8.42 235 PRO A O 1
ATOM 1617 N N . PHE A 1 210 ? 38.031 -23.763 6.827 1.00 6.56 236 PHE A N 1
ATOM 1618 C CA . PHE A 1 210 ? 38.455 -25.155 6.943 1.00 7.54 236 PHE A CA 1
ATOM 1619 C C . PHE A 1 210 ? 39.963 -25.248 7.064 1.00 6.51 236 PHE A C 1
ATOM 1620 O O . PHE A 1 210 ? 40.692 -24.515 6.390 1.00 7.66 236 PHE A O 1
ATOM 1628 N N . VAL A 1 211 ? 40.444 -26.181 7.878 1.00 6.96 237 VAL A N 1
ATOM 1629 C CA . VAL A 1 211 ? 41.856 -26.500 7.860 1.00 7.92 237 VAL A CA 1
ATOM 1630 C C . VAL A 1 211 ? 42.050 -27.997 8.082 1.00 6.42 237 VAL A C 1
ATOM 1631 O O . VAL A 1 211 ? 41.377 -28.611 8.920 1.00 7.16 237 VAL A O 1
ATOM 1635 N N . GLY A 1 212 ? 42.950 -28.579 7.295 1.00 6.76 238 GLY A N 1
ATOM 1636 C CA . GLY A 1 212 ? 43.371 -29.960 7.461 1.00 6.67 238 GLY A CA 1
ATOM 1637 C C . GLY A 1 212 ? 44.678 -30.057 8.226 1.00 7.07 238 GLY A C 1
ATOM 1638 O O . GLY A 1 212 ? 45.640 -29.345 7.925 1.00 8.43 238 GLY A O 1
ATOM 1639 N N . ILE A 1 213 ? 44.706 -30.926 9.231 1.00 6.76 239 ILE A N 1
ATOM 1640 C CA . ILE A 1 213 ? 45.876 -31.136 10.082 1.00 7.44 239 ILE A CA 1
ATOM 1641 C C . ILE A 1 213 ? 46.127 -32.633 10.162 1.00 7.82 239 ILE A C 1
ATOM 1642 O O . ILE A 1 213 ? 45.323 -33.372 10.749 1.00 7.51 239 ILE A O 1
ATOM 1647 N N . ARG A 1 214 ? 47.230 -33.092 9.576 1.00 6.74 240 ARG A N 1
ATOM 1648 C CA . ARG A 1 214 ? 47.479 -34.527 9.464 1.00 7.32 240 ARG A CA 1
ATOM 1649 C C . ARG A 1 214 ? 48.828 -34.932 9.999 1.00 9.44 240 ARG A C 1
ATOM 1650 O O . ARG A 1 214 ? 49.846 -34.340 9.650 1.00 10.08 240 ARG A O 1
ATOM 1658 N N . VAL A 1 215 ? 48.844 -35.964 10.836 1.00 7.91 241 VAL A N 1
ATOM 1659 C CA . VAL A 1 215 ? 50.112 -36.537 11.265 1.00 8.25 241 VAL A CA 1
ATOM 1660 C C . VAL A 1 215 ? 50.502 -37.693 10.351 1.00 8.67 241 VAL A C 1
ATOM 1661 O O . VAL A 1 215 ? 49.656 -38.467 9.906 1.00 9.10 241 VAL A O 1
ATOM 1665 N N . LEU A 1 216 ? 51.789 -37.800 10.046 1.00 7.71 242 LEU A N 1
ATOM 1666 C CA . LEU A 1 216 ? 52.267 -38.988 9.357 1.00 8.80 242 LEU A CA 1
ATOM 1667 C C . LEU A 1 216 ? 52.250 -40.157 10.328 1.00 8.82 242 LEU A C 1
ATOM 1668 O O . LEU A 1 216 ? 53.010 -40.181 11.301 1.00 8.93 242 LEU A O 1
ATOM 1673 N N . SER A 1 217 ? 51.386 -41.130 10.078 1.00 8.13 243 SER A N 1
ATOM 1674 C CA . SER A 1 217 ? 51.382 -42.335 10.891 1.00 8.74 243 SER A CA 1
ATOM 1675 C C . SER A 1 217 ? 52.378 -43.357 10.378 1.00 8.97 243 SER A C 1
ATOM 1676 O O . SER A 1 217 ? 52.673 -44.337 11.062 1.00 9.98 243 SER A O 1
ATOM 1679 N N . ASN A 1 218 ? 52.883 -43.128 9.172 1.00 9.88 244 ASN A N 1
ATOM 1680 C CA . ASN A 1 218 ? 53.691 -44.106 8.463 1.00 10.21 244 ASN A CA 1
ATOM 1681 C C . ASN A 1 218 ? 54.299 -43.449 7.249 1.00 10.24 244 ASN A C 1
ATOM 1682 O O . ASN A 1 218 ? 53.778 -42.447 6.761 1.00 9.71 244 ASN A O 1
ATOM 1687 N N . THR A 1 219 ? 55.391 -44.008 6.750 1.00 10.26 245 THR A N 1
ATOM 1688 C CA . THR A 1 219 ? 55.846 -43.650 5.416 1.00 9.87 245 THR A CA 1
ATOM 1689 C C . THR A 1 219 ? 56.708 -44.762 4.849 1.00 11.03 245 THR A C 1
ATOM 1690 O O . THR A 1 219 ? 57.683 -45.202 5.468 1.00 10.94 245 THR A O 1
ATOM 1694 N N . ASP A 1 220 ? 56.327 -45.231 3.668 1.00 10.41 246 ASP A N 1
ATOM 1695 C CA . ASP A 1 220 ? 57.079 -46.289 3.010 1.00 10.51 246 ASP A CA 1
ATOM 1696 C C . ASP A 1 220 ? 58.361 -45.760 2.376 1.00 12.57 246 ASP A C 1
ATOM 1697 O O . ASP A 1 220 ? 59.183 -46.538 1.893 1.00 15.39 246 ASP A O 1
ATOM 1702 N N . LEU A 1 221 ? 58.557 -44.450 2.411 1.00 11.56 247 LEU A N 1
ATOM 1703 C CA . LEU A 1 221 ? 59.805 -43.863 1.933 1.00 11.33 247 LEU A CA 1
ATOM 1704 C C . LEU A 1 221 ? 60.928 -44.094 2.938 1.00 14.20 247 LEU A C 1
ATOM 1705 O O . LEU A 1 221 ? 62.099 -43.953 2.597 1.00 18.41 247 LEU A O 1
ATOM 1710 N N . HIS A 1 222 ? 60.574 -44.458 4.168 1.00 12.20 248 HIS A N 1
ATOM 1711 C CA . HIS A 1 222 ? 61.579 -44.685 5.206 1.00 13.12 248 HIS A CA 1
ATOM 1712 C C . HIS A 1 222 ? 61.354 -45.974 5.983 1.00 13.73 248 HIS A C 1
ATOM 1713 O O . HIS A 1 222 ? 61.947 -46.169 7.050 1.00 16.82 248 HIS A O 1
ATOM 1720 N N . GLY A 1 223 ? 60.521 -46.862 5.450 1.00 13.06 249 GLY A N 1
ATOM 1721 C CA . GLY A 1 223 ? 60.263 -48.135 6.102 1.00 14.96 249 GLY A CA 1
ATOM 1722 C C . GLY A 1 223 ? 59.602 -47.976 7.461 1.00 16.57 249 GLY A C 1
ATOM 1723 O O . GLY A 1 223 ? 59.771 -48.807 8.357 1.00 16.07 249 GLY A O 1
ATOM 1724 N N . GLU A 1 224 ? 58.838 -46.900 7.620 1.00 14.99 250 GLU A N 1
ATOM 1725 C CA . GLU A 1 224 ? 58.181 -46.627 8.894 1.00 12.55 250 GLU A CA 1
ATOM 1726 C C . GLU A 1 224 ? 56.725 -47.085 8.841 1.00 14.54 250 GLU A C 1
ATOM 1727 O O . GLU A 1 224 ? 55.898 -46.516 8.122 1.00 13.50 250 GLU A O 1
ATOM 1733 N N . GLU A 1 225 ? 56.439 -48.153 9.578 1.00 14.04 251 GLU A N 1
ATOM 1734 C CA . GLU A 1 225 ? 55.120 -48.762 9.610 1.00 15.12 251 GLU A CA 1
ATOM 1735 C C . GLU A 1 225 ? 54.152 -47.960 10.475 1.00 11.82 251 GLU A C 1
ATOM 1736 O O . GLU A 1 225 ? 54.574 -47.147 11.301 1.00 14.12 251 GLU A O 1
ATOM 1742 N N . PHE A 1 226 ? 52.861 -48.218 10.290 1.00 14.37 252 PHE A N 1
ATOM 1743 C CA . PHE A 1 226 ? 51.795 -47.507 10.997 1.00 15.39 252 PHE A CA 1
ATOM 1744 C C . PHE A 1 226 ? 51.941 -47.577 12.514 1.00 15.95 252 PHE A C 1
ATOM 1745 O O . PHE A 1 226 ? 52.064 -48.660 13.089 1.00 17.31 252 PHE A O 1
ATOM 1753 N N . ASP A 1 227 ? 51.929 -46.409 13.151 1.00 13.19 253 ASP A N 1
ATOM 1754 C CA . ASP A 1 227 ? 51.943 -46.305 14.606 1.00 13.67 253 ASP A CA 1
ATOM 1755 C C . ASP A 1 227 ? 50.703 -45.540 15.059 1.00 13.47 253 ASP A C 1
ATOM 1756 O O . ASP A 1 227 ? 50.607 -44.336 14.835 1.00 12.83 253 ASP A O 1
ATOM 1761 N N . PRO A 1 228 ? 49.751 -46.235 15.704 1.00 13.06 254 PRO A N 1
ATOM 1762 C CA . PRO A 1 228 ? 48.501 -45.611 16.153 1.00 13.26 254 PRO A CA 1
ATOM 1763 C C . PRO A 1 228 ? 48.715 -44.489 17.160 1.00 11.91 254 PRO A C 1
ATOM 1764 O O . PRO A 1 228 ? 47.867 -43.608 17.246 1.00 13.35 254 PRO A O 1
ATOM 1768 N N . GLN A 1 229 ? 49.829 -44.487 17.886 1.00 12.41 255 GLN A N 1
ATOM 1769 C CA . GLN A 1 229 ? 50.075 -43.417 18.850 1.00 13.15 255 GLN A CA 1
ATOM 1770 C C . GLN A 1 229 ? 50.173 -42.050 18.166 1.00 11.21 255 GLN A C 1
ATOM 1771 O O . GLN A 1 229 ? 49.885 -41.023 18.783 1.00 11.24 255 GLN A O 1
ATOM 1777 N N . THR A 1 230 ? 50.572 -42.025 16.895 1.00 10.43 256 THR A N 1
ATOM 1778 C CA . THR A 1 230 ? 50.613 -40.744 16.182 1.00 9.51 256 THR A CA 1
ATOM 1779 C C . THR A 1 230 ? 49.231 -40.087 16.124 1.00 8.87 256 THR A C 1
ATOM 1780 O O . THR A 1 230 ? 49.119 -38.863 16.216 1.00 8.79 256 THR A O 1
ATOM 1784 N N . ALA A 1 231 ? 48.178 -40.896 16.018 1.00 9.41 257 ALA A N 1
ATOM 1785 C CA . ALA A 1 231 ? 46.818 -40.364 15.980 1.00 8.71 257 ALA A CA 1
ATOM 1786 C C . ALA A 1 231 ? 46.456 -39.659 17.281 1.00 8.38 257 ALA A C 1
ATOM 1787 O O . ALA A 1 231 ? 45.776 -38.634 17.261 1.00 9.10 257 ALA A O 1
ATOM 1789 N N . ILE A 1 232 ? 46.912 -40.217 18.404 1.00 8.65 258 ILE A N 1
ATOM 1790 C CA . ILE A 1 232 ? 46.679 -39.606 19.711 1.00 9.20 258 ILE A CA 1
ATOM 1791 C C . ILE A 1 232 ? 47.434 -38.280 19.782 1.00 7.88 258 ILE A C 1
ATOM 1792 O O . ILE A 1 232 ? 46.887 -37.266 20.202 1.00 8.41 258 ILE A O 1
ATOM 1797 N N . HIS A 1 233 ? 48.687 -38.290 19.336 1.00 7.86 259 HIS A N 1
ATOM 1798 C CA . HIS A 1 233 ? 49.503 -37.087 19.363 1.00 8.68 259 HIS A CA 1
ATOM 1799 C C . HIS A 1 233 ? 48.902 -35.974 18.512 1.00 7.01 259 HIS A C 1
ATOM 1800 O O . HIS A 1 233 ? 48.935 -34.802 18.890 1.00 8.61 259 HIS A O 1
ATOM 1807 N N . CYS A 1 234 ? 48.345 -36.343 17.369 1.00 7.96 260 CYS A N 1
ATOM 1808 C CA . CYS A 1 234 ? 47.709 -35.370 16.512 1.00 10.16 260 CYS A CA 1
ATOM 1809 C C . CYS A 1 234 ? 46.503 -34.740 17.220 1.00 6.26 260 CYS A C 1
ATOM 1810 O O . CYS A 1 234 ? 46.343 -33.521 17.224 1.00 7.43 260 CYS A O 1
ATOM 1813 N N . GLN A 1 235 ? 45.657 -35.574 17.824 1.00 8.02 261 GLN A N 1
ATOM 1814 C CA . GLN A 1 235 ? 44.520 -35.035 18.567 1.00 8.21 261 GLN A CA 1
ATOM 1815 C C . GLN A 1 235 ? 44.936 -34.098 19.706 1.00 6.39 261 GLN A C 1
ATOM 1816 O O . GLN A 1 235 ? 44.268 -33.097 19.952 1.00 7.72 261 GLN A O 1
ATOM 1822 N N . GLN A 1 236 ? 46.025 -34.419 20.407 1.00 6.68 262 GLN A N 1
ATOM 1823 C CA . GLN A 1 236 ? 46.503 -33.532 21.471 1.00 8.39 262 GLN A CA 1
ATOM 1824 C C . GLN A 1 236 ? 46.870 -32.161 20.925 1.00 7.01 262 GLN A C 1
ATOM 1825 O O . GLN A 1 236 ? 46.523 -31.138 21.515 1.00 8.41 262 GLN A O 1
ATOM 1831 N N . PHE A 1 237 ? 47.577 -32.140 19.800 1.00 7.16 263 PHE A N 1
ATOM 1832 C CA . PHE A 1 237 ? 47.920 -30.872 19.162 1.00 7.76 263 PHE A CA 1
ATOM 1833 C C . PHE A 1 237 ? 46.657 -30.115 18.747 1.00 7.06 263 PHE A C 1
ATOM 1834 O O . PHE A 1 237 ? 46.529 -28.916 18.997 1.00 8.07 263 PHE A O 1
ATOM 1842 N N . VAL A 1 238 ? 45.707 -30.828 18.149 1.00 7.16 264 VAL A N 1
ATOM 1843 C CA . VAL A 1 238 ? 44.470 -30.208 17.704 1.00 7.71 264 VAL A CA 1
ATOM 1844 C C . VAL A 1 238 ? 43.635 -29.651 18.861 1.00 7.47 264 VAL A C 1
ATOM 1845 O O . VAL A 1 238 ? 43.021 -28.594 18.724 1.00 8.19 264 VAL A O 1
ATOM 1849 N N . ILE A 1 239 ? 43.642 -30.325 20.009 1.00 7.85 265 ILE A N 1
ATOM 1850 C CA . ILE A 1 239 ? 42.954 -29.787 21.188 1.00 8.25 265 ILE A CA 1
ATOM 1851 C C . ILE A 1 239 ? 43.579 -28.460 21.633 1.00 8.14 265 ILE A C 1
ATOM 1852 O O . ILE A 1 239 ? 42.867 -27.495 21.917 1.00 8.76 265 ILE A O 1
ATOM 1857 N N . ASP A 1 240 ? 44.909 -28.415 21.650 1.00 8.32 266 ASP A N 1
ATOM 1858 C CA . ASP A 1 240 ? 45.632 -27.196 22.014 1.00 9.38 266 ASP A CA 1
ATOM 1859 C C . ASP A 1 240 ? 45.300 -26.081 21.017 1.00 8.56 266 ASP A C 1
ATOM 1860 O O . ASP A 1 240 ? 45.002 -24.946 21.396 1.00 9.07 266 ASP A O 1
ATOM 1865 N N . TYR A 1 241 ? 45.324 -26.433 19.735 1.00 8.68 267 TYR A N 1
ATOM 1866 C CA . TYR A 1 241 ? 44.975 -25.524 18.649 1.00 7.86 267 TYR A CA 1
ATOM 1867 C C . TYR A 1 241 ? 43.548 -24.977 18.783 1.00 7.84 267 TYR A C 1
ATOM 1868 O O . TYR A 1 241 ? 43.317 -23.766 18.689 1.00 8.57 267 TYR A O 1
ATOM 1877 N N . ALA A 1 242 ? 42.585 -25.867 19.012 1.00 7.56 268 ALA A N 1
ATOM 1878 C CA . ALA A 1 242 ? 41.197 -25.442 19.185 1.00 8.59 268 ALA A CA 1
ATOM 1879 C C . ALA A 1 242 ? 41.025 -24.533 20.409 1.00 8.53 268 ALA A C 1
ATOM 1880 O O . ALA A 1 242 ? 40.297 -23.541 20.353 1.00 9.25 268 ALA A O 1
ATOM 1882 N N . LYS A 1 243 ? 41.687 -24.872 21.516 1.00 8.49 269 LYS A N 1
ATOM 1883 C CA . LYS A 1 243 ? 41.620 -24.021 22.701 1.00 8.81 269 LYS A CA 1
ATOM 1884 C C . LYS A 1 243 ? 42.196 -22.631 22.422 1.00 9.28 269 LYS A C 1
ATOM 1885 O O . LYS A 1 243 ? 41.677 -21.641 22.924 1.00 10.66 269 LYS A O 1
ATOM 1891 N N . ALA A 1 244 ? 43.234 -22.543 21.593 1.00 9.41 270 ALA A N 1
ATOM 1892 C CA . ALA A 1 244 ? 43.775 -21.228 21.257 1.00 9.12 270 ALA A CA 1
ATOM 1893 C C . ALA A 1 244 ? 42.762 -20.408 20.456 1.00 9.27 270 ALA A C 1
ATOM 1894 O O . ALA A 1 244 ? 42.593 -19.210 20.687 1.00 10.68 270 ALA A O 1
ATOM 1896 N N . LEU A 1 245 ? 42.075 -21.048 19.516 1.00 10.09 271 LEU A N 1
ATOM 1897 C CA . LEU A 1 245 ? 41.002 -20.371 18.791 1.00 9.38 271 LEU A CA 1
ATOM 1898 C C . LEU A 1 245 ? 39.927 -19.883 19.748 1.00 10.85 271 LEU A C 1
ATOM 1899 O O . LEU A 1 245 ? 39.470 -18.747 19.663 1.00 12.28 271 LEU A O 1
ATOM 1904 N N . ILE A 1 246 ? 39.512 -20.730 20.663 1.00 10.53 272 ILE A N 1
ATOM 1905 C CA . ILE A 1 246 ? 38.464 -20.418 21.616 1.00 11.40 272 ILE A CA 1
ATOM 1906 C C . ILE A 1 246 ? 38.862 -19.223 22.502 1.00 13.01 272 ILE A C 1
ATOM 1907 O O . ILE A 1 246 ? 38.069 -18.376 22.770 1.00 14.15 272 ILE A O 1
ATOM 1912 N N . ASN A 1 247 ? 40.111 -19.147 22.899 1.00 11.52 273 ASN A N 1
ATOM 1913 C CA . ASN A 1 247 ? 40.596 -18.031 23.705 1.00 13.71 273 ASN A CA 1
ATOM 1914 C C . ASN A 1 247 ? 40.378 -16.733 22.945 1.00 18.51 273 ASN A C 1
ATOM 1915 O O . ASN A 1 247 ? 40.137 -15.732 23.528 1.00 21.19 273 ASN A O 1
ATOM 1920 N N . GLY A 1 248 ? 40.435 -16.773 21.641 1.00 14.53 274 GLY A N 1
ATOM 1921 C CA . GLY A 1 248 ? 40.221 -15.603 20.833 1.00 17.08 274 GLY A CA 1
ATOM 1922 C C . GLY A 1 248 ? 38.786 -15.275 20.540 1.00 26.52 274 GLY A C 1
ATOM 1923 O O . GLY A 1 248 ? 38.506 -14.170 20.164 1.00 25.72 274 GLY A O 1
ATOM 1924 N N . PHE A 1 249 ? 37.884 -16.216 20.704 1.00 17.39 275 PHE A N 1
ATOM 1925 C CA . PHE A 1 249 ? 36.505 -15.931 20.458 1.00 20.69 275 PHE A CA 1
ATOM 1926 C C . PHE A 1 249 ? 36.141 -15.096 21.679 1.00 31.38 275 PHE A C 1
ATOM 1927 O O . PHE A 1 249 ? 35.247 -14.344 21.605 1.00 47.98 275 PHE A O 1
ATOM 1935 N N . SER B 1 2 ? 3.470 -39.209 2.044 1.00 74.33 28 SER B N 1
ATOM 1936 C CA . SER B 1 2 ? 3.746 -38.096 1.145 1.00 22.99 28 SER B CA 1
ATOM 1937 C C . SER B 1 2 ? 5.247 -37.883 0.952 1.00 15.94 28 SER B C 1
ATOM 1938 O O . SER B 1 2 ? 5.676 -36.821 0.504 1.00 20.02 28 SER B O 1
ATOM 1941 N N . ALA B 1 3 ? 6.040 -38.892 1.297 1.00 13.93 29 ALA B N 1
ATOM 1942 C CA . ALA B 1 3 ? 7.490 -38.795 1.149 1.00 12.98 29 ALA B CA 1
ATOM 1943 C C . ALA B 1 3 ? 7.848 -38.832 -0.330 1.00 11.62 29 ALA B C 1
ATOM 1944 O O . ALA B 1 3 ? 7.363 -39.686 -1.067 1.00 12.17 29 ALA B O 1
ATOM 1946 N N . PRO B 1 4 ? 8.698 -37.900 -0.774 1.00 9.22 30 PRO B N 1
ATOM 1947 C CA . PRO B 1 4 ? 8.954 -37.800 -2.215 1.00 9.65 30 PRO B CA 1
ATOM 1948 C C . PRO B 1 4 ? 9.862 -38.889 -2.770 1.00 9.57 30 PRO B C 1
ATOM 1949 O O . PRO B 1 4 ? 10.659 -39.497 -2.056 1.00 10.08 30 PRO B O 1
ATOM 1953 N N . ILE B 1 5 ? 9.727 -39.127 -4.067 1.00 8.72 31 ILE B N 1
ATOM 1954 C CA . ILE B 1 5 ? 10.770 -39.796 -4.827 1.00 9.64 31 ILE B CA 1
ATOM 1955 C C . ILE B 1 5 ? 11.897 -38.795 -5.086 1.00 9.56 31 ILE B C 1
ATOM 1956 O O . ILE B 1 5 ? 11.646 -37.675 -5.531 1.00 10.35 31 ILE B O 1
ATOM 1961 N N . LEU B 1 6 ? 13.128 -39.189 -4.780 1.00 8.84 32 LEU B N 1
ATOM 1962 C CA . LEU B 1 6 ? 14.293 -38.371 -5.114 1.00 6.95 32 LEU B CA 1
ATOM 1963 C C . LEU B 1 6 ? 14.907 -38.874 -6.405 1.00 7.10 32 LEU B C 1
ATOM 1964 O O . LEU B 1 6 ? 15.231 -40.063 -6.513 1.00 8.07 32 LEU B O 1
ATOM 1969 N N . ILE B 1 7 ? 15.045 -37.992 -7.393 1.00 7.20 33 ILE B N 1
ATOM 1970 C CA . ILE B 1 7 ? 15.685 -38.362 -8.657 1.00 7.15 33 ILE B CA 1
ATOM 1971 C C . ILE B 1 7 ? 16.899 -37.477 -8.872 1.00 7.54 33 ILE B C 1
ATOM 1972 O O . ILE B 1 7 ? 16.799 -36.246 -8.811 1.00 9.07 33 ILE B O 1
ATOM 1977 N N . GLN B 1 8 ? 18.046 -38.106 -9.118 1.00 7.45 34 GLN B N 1
ATOM 1978 C CA . GLN B 1 8 ? 19.323 -37.397 -9.199 1.00 6.79 34 GLN B CA 1
ATOM 1979 C C . GLN B 1 8 ? 19.942 -37.429 -10.582 1.00 6.71 34 GLN B C 1
ATOM 1980 O O . GLN B 1 8 ? 19.828 -38.431 -11.299 1.00 8.04 34 GLN B O 1
ATOM 1986 N N . GLY B 1 9 ? 20.635 -36.345 -10.925 1.00 6.93 35 GLY B N 1
ATOM 1987 C CA . GLY B 1 9 ? 21.536 -36.309 -12.064 1.00 8.37 35 GLY B CA 1
ATOM 1988 C C . GLY B 1 9 ? 22.663 -35.349 -11.739 1.00 6.70 35 GLY B C 1
ATOM 1989 O O . GLY B 1 9 ? 22.475 -34.428 -10.962 1.00 7.78 35 GLY B O 1
ATOM 1990 N N . ALA B 1 10 ? 23.831 -35.552 -12.336 1.00 7.46 36 ALA B N 1
ATOM 1991 C CA . ALA B 1 10 ? 25.006 -34.761 -11.954 1.00 8.27 36 ALA B CA 1
ATOM 1992 C C . ALA B 1 10 ? 25.090 -33.402 -12.645 1.00 8.76 36 ALA B C 1
ATOM 1993 O O . ALA B 1 10 ? 25.302 -32.375 -11.987 1.00 10.38 36 ALA B O 1
ATOM 1995 N N . MET B 1 11 ? 24.899 -33.411 -13.961 1.00 11.01 37 MET B N 1
ATOM 1996 C CA . MET B 1 11 ? 25.069 -32.222 -14.791 1.00 12.40 37 MET B CA 1
ATOM 1997 C C . MET B 1 11 ? 23.727 -31.662 -15.218 1.00 12.16 37 MET B C 1
ATOM 1998 O O . MET B 1 11 ? 22.714 -32.352 -15.158 1.00 11.42 37 MET B O 1
ATOM 2003 N N . ASP B 1 12 ? 23.721 -30.412 -15.674 1.00 12.14 38 ASP B N 1
ATOM 2004 C CA . ASP B 1 12 ? 22.498 -29.798 -16.177 1.00 13.82 38 ASP B CA 1
ATOM 2005 C C . ASP B 1 12 ? 21.806 -30.658 -17.230 1.00 12.73 38 ASP B C 1
ATOM 2006 O O . ASP B 1 12 ? 20.586 -30.825 -17.199 1.00 13.14 38 ASP B O 1
ATOM 2011 N N . VAL B 1 13 ? 22.577 -31.213 -18.155 1.00 11.21 39 VAL B N 1
ATOM 2012 C CA . VAL B 1 13 ? 21.987 -31.972 -19.253 1.00 11.88 39 VAL B CA 1
ATOM 2013 C C . VAL B 1 13 ? 21.335 -33.266 -18.741 1.00 11.79 39 VAL B C 1
ATOM 2014 O O . VAL B 1 13 ? 20.490 -33.856 -19.422 1.00 13.77 39 VAL B O 1
ATOM 2018 N N . GLU B 1 14 ? 21.711 -33.693 -17.536 1.00 10.57 40 GLU B N 1
ATOM 2019 C CA . GLU B 1 14 ? 21.143 -34.895 -16.929 1.00 10.29 40 GLU B CA 1
ATOM 2020 C C . GLU B 1 14 ? 19.928 -34.639 -16.031 1.00 9.30 40 GLU B C 1
ATOM 2021 O O . GLU B 1 14 ? 19.353 -35.596 -15.494 1.00 9.16 40 GLU B O 1
ATOM 2027 N N . VAL B 1 15 ? 19.529 -33.379 -15.857 1.00 9.09 41 VAL B N 1
ATOM 2028 C CA . VAL B 1 15 ? 18.368 -33.079 -15.011 1.00 10.02 41 VAL B CA 1
ATOM 2029 C C . VAL B 1 15 ? 17.323 -32.154 -15.643 1.00 10.30 41 VAL B C 1
ATOM 2030 O O . VAL B 1 15 ? 16.203 -32.108 -15.165 1.00 9.97 41 VAL B O 1
ATOM 2034 N N . GLU B 1 16 ? 17.662 -31.434 -16.708 1.00 10.69 42 GLU B N 1
ATOM 2035 C CA . GLU B 1 16 ? 16.727 -30.421 -17.212 1.00 11.81 42 GLU B CA 1
ATOM 2036 C C . GLU B 1 16 ? 15.418 -31.014 -17.745 1.00 10.04 42 GLU B C 1
ATOM 2037 O O . GLU B 1 16 ? 14.364 -30.388 -17.636 1.00 12.16 42 GLU B O 1
ATOM 2043 N N . THR B 1 17 ? 15.484 -32.224 -18.286 1.00 10.43 43 THR B N 1
ATOM 2044 C CA . THR B 1 17 ? 14.292 -32.909 -18.776 1.00 11.02 43 THR B CA 1
ATOM 2045 C C . THR B 1 17 ? 13.401 -33.325 -17.600 1.00 10.63 43 THR B C 1
ATOM 2046 O O . THR B 1 17 ? 12.185 -33.137 -17.630 1.00 11.97 43 THR B O 1
ATOM 2050 N N . LEU B 1 18 ? 14.016 -33.847 -16.541 1.00 9.62 44 LEU B N 1
ATOM 2051 C CA . LEU B 1 18 ? 13.304 -34.130 -15.301 1.00 10.35 44 LEU B CA 1
ATOM 2052 C C . LEU B 1 18 ? 12.641 -32.883 -14.719 1.00 10.08 44 LEU B C 1
ATOM 2053 O O . LEU B 1 18 ? 11.476 -32.916 -14.312 1.00 11.46 44 LEU B O 1
ATOM 2058 N N . VAL B 1 19 ? 13.394 -31.787 -14.658 1.00 10.94 45 VAL B N 1
ATOM 2059 C CA . VAL B 1 19 ? 12.873 -30.564 -14.064 1.00 12.45 45 VAL B CA 1
ATOM 2060 C C . VAL B 1 19 ? 11.675 -30.044 -14.869 1.00 12.16 45 VAL B C 1
ATOM 2061 O O . VAL B 1 19 ? 10.676 -29.613 -14.287 1.00 12.72 45 VAL B O 1
ATOM 2065 N N . ALA B 1 20 ? 11.761 -30.133 -16.196 1.00 11.74 46 ALA B N 1
ATOM 2066 C CA . ALA B 1 20 ? 10.669 -29.682 -17.067 1.00 13.81 46 ALA B CA 1
ATOM 2067 C C . ALA B 1 20 ? 9.387 -30.500 -16.879 1.00 16.67 46 ALA B C 1
ATOM 2068 O O . ALA B 1 20 ? 8.289 -30.019 -17.166 1.00 17.14 46 ALA B O 1
ATOM 2070 N N . ALA B 1 21 ? 9.514 -31.731 -16.395 1.00 13.64 47 ALA B N 1
ATOM 2071 C CA . ALA B 1 21 ? 8.351 -32.592 -16.195 1.00 13.09 47 ALA B CA 1
ATOM 2072 C C . ALA B 1 21 ? 7.599 -32.308 -14.902 1.00 13.92 47 ALA B C 1
ATOM 2073 O O . ALA B 1 21 ? 6.447 -32.719 -14.748 1.00 15.69 47 ALA B O 1
ATOM 2075 N N . LEU B 1 22 ? 8.244 -31.626 -13.962 1.00 12.75 48 LEU B N 1
ATOM 2076 C CA . LEU B 1 22 ? 7.625 -31.354 -12.675 1.00 13.36 48 LEU B CA 1
ATOM 2077 C C . LEU B 1 22 ? 6.535 -30.298 -12.746 1.00 14.07 48 LEU B C 1
ATOM 2078 O O . LEU B 1 22 ? 6.692 -29.274 -13.411 1.00 17.22 48 LEU B O 1
ATOM 2083 N N . LYS B 1 23 ? 5.478 -30.491 -11.995 1.00 12.55 49 LYS B N 1
ATOM 2084 C CA . LYS B 1 23 ? 4.452 -29.491 -11.871 1.00 17.17 49 LYS B CA 1
ATOM 2085 C C . LYS B 1 23 ? 4.643 -28.782 -10.522 1.00 17.34 49 LYS B C 1
ATOM 2086 O O . LYS B 1 23 ? 5.077 -29.367 -9.600 1.00 14.93 49 LYS B O 1
ATOM 2092 N N . ASP B 1 24 ? 4.289 -27.495 -10.463 1.00 59.60 50 ASP B N 1
ATOM 2093 C CA . ASP B 1 24 ? 4.315 -26.675 -9.254 1.00 34.99 50 ASP B CA 1
ATOM 2094 C C . ASP B 1 24 ? 5.647 -26.686 -8.531 1.00 17.18 50 ASP B C 1
ATOM 2095 O O . ASP B 1 24 ? 5.751 -26.919 -7.410 1.00 20.05 50 ASP B O 1
ATOM 2100 N N . LYS B 1 25 ? 6.621 -26.397 -9.289 1.00 16.90 51 LYS B N 1
ATOM 2101 C CA . LYS B 1 25 ? 8.036 -26.475 -8.904 1.00 16.01 51 LYS B CA 1
ATOM 2102 C C . LYS B 1 25 ? 8.414 -25.387 -7.913 1.00 20.07 51 LYS B C 1
ATOM 2103 O O . LYS B 1 25 ? 8.050 -24.222 -8.090 1.00 20.31 51 LYS B O 1
ATOM 2109 N N . GLN B 1 26 ? 9.165 -25.774 -6.889 1.00 16.46 52 GLN B N 1
ATOM 2110 C CA . GLN B 1 26 ? 9.820 -24.836 -5.982 1.00 16.99 52 GLN B CA 1
ATOM 2111 C C . GLN B 1 26 ? 11.304 -25.175 -5.952 1.00 22.53 52 GLN B C 1
ATOM 2112 O O . GLN B 1 26 ? 11.674 -26.326 -5.726 1.00 21.22 52 GLN B O 1
ATOM 2118 N N . GLU B 1 27 ? 12.148 -24.180 -6.182 1.00 16.09 53 GLU B N 1
ATOM 2119 C CA . GLU B 1 27 ? 13.590 -24.403 -6.251 1.00 15.47 53 GLU B CA 1
ATOM 2120 C C . GLU B 1 27 ? 14.262 -24.057 -4.921 1.00 17.92 53 GLU B C 1
ATOM 2121 O O . GLU B 1 27 ? 13.908 -23.074 -4.272 1.00 20.34 53 GLU B O 1
ATOM 2127 N N . LEU B 1 28 ? 15.226 -24.880 -4.519 1.00 12.58 54 LEU B N 1
ATOM 2128 C CA . LEU B 1 28 ? 16.005 -24.667 -3.295 1.00 11.93 54 LEU B CA 1
ATOM 2129 C C . LEU B 1 28 ? 17.482 -24.919 -3.573 1.00 12.93 54 LEU B C 1
ATOM 2130 O O . LEU B 1 28 ? 17.836 -25.948 -4.147 1.00 12.18 54 LEU B O 1
ATOM 2135 N N . THR B 1 29 ? 18.340 -23.989 -3.174 1.00 11.60 55 THR B N 1
ATOM 2136 C CA . THR B 1 29 ? 19.781 -24.185 -3.300 1.00 11.09 55 THR B CA 1
ATOM 2137 C C . THR B 1 29 ? 20.414 -24.042 -1.932 1.00 12.34 55 THR B C 1
ATOM 2138 O O . THR B 1 29 ? 20.191 -23.048 -1.239 1.00 12.29 55 THR B O 1
ATOM 2142 N N . VAL B 1 30 ? 21.168 -25.059 -1.533 1.00 10.51 56 VAL B N 1
ATOM 2143 C CA . VAL B 1 30 ? 21.936 -25.034 -0.292 1.00 10.92 56 VAL B CA 1
ATOM 2144 C C . VAL B 1 30 ? 23.368 -25.401 -0.635 1.00 10.21 56 VAL B C 1
ATOM 2145 O O . VAL B 1 30 ? 23.606 -26.411 -1.294 1.00 8.83 56 VAL B O 1
ATOM 2149 N N . GLY B 1 31 ? 24.331 -24.587 -0.214 1.00 12.03 57 GLY B N 1
ATOM 2150 C CA . GLY B 1 31 ? 25.715 -24.862 -0.563 1.00 11.34 57 GLY B CA 1
ATOM 2151 C C . GLY B 1 31 ? 25.870 -24.840 -2.073 1.00 10.47 57 GLY B C 1
ATOM 2152 O O . GLY B 1 31 ? 25.516 -23.863 -2.731 1.00 14.13 57 GLY B O 1
ATOM 2153 N N . SER B 1 32 ? 26.369 -25.938 -2.629 1.00 8.88 58 SER B N 1
ATOM 2154 C CA . SER B 1 32 ? 26.563 -26.063 -4.069 1.00 8.33 58 SER B CA 1
ATOM 2155 C C . SER B 1 32 ? 25.422 -26.803 -4.769 1.00 8.20 58 SER B C 1
ATOM 2156 O O . SER B 1 32 ? 25.512 -27.082 -5.964 1.00 10.28 58 SER B O 1
ATOM 2159 N N . TRP B 1 33 ? 24.366 -27.131 -4.030 1.00 7.38 59 TRP B N 1
ATOM 2160 C CA . TRP B 1 33 ? 23.406 -28.122 -4.522 1.00 8.06 59 TRP B CA 1
ATOM 2161 C C . TRP B 1 33 ? 21.983 -27.589 -4.656 1.00 8.60 59 TRP B C 1
ATOM 2162 O O . TRP B 1 33 ? 21.401 -27.063 -3.707 1.00 9.04 59 TRP B O 1
ATOM 2173 N N . THR B 1 34 ? 21.441 -27.731 -5.866 1.00 8.55 60 THR B N 1
ATOM 2174 C CA . THR B 1 34 ? 20.106 -27.250 -6.188 1.00 8.29 60 THR B CA 1
ATOM 2175 C C . THR B 1 34 ? 19.120 -28.415 -6.279 1.00 8.92 60 THR B C 1
ATOM 2176 O O . THR B 1 34 ? 19.450 -29.496 -6.799 1.00 8.82 60 THR B O 1
ATOM 2180 N N . TYR B 1 35 ? 17.920 -28.171 -5.758 1.00 9.64 61 TYR B N 1
ATOM 2181 C CA . TYR B 1 35 ? 16.819 -29.126 -5.738 1.00 8.41 61 TYR B CA 1
ATOM 2182 C C . TYR B 1 35 ? 15.591 -28.458 -6.309 1.00 9.27 61 TYR B C 1
ATOM 2183 O O . TYR B 1 35 ? 15.349 -27.277 -6.064 1.00 11.68 61 TYR B O 1
ATOM 2192 N N . TRP B 1 36 ? 14.819 -29.222 -7.072 1.00 9.73 62 TRP B N 1
ATOM 2193 C CA . TRP B 1 36 ? 13.516 -28.770 -7.522 1.00 9.72 62 TRP B CA 1
ATOM 2194 C C . TRP B 1 36 ? 12.458 -29.695 -6.931 1.00 9.90 62 TRP B C 1
ATOM 2195 O O . TRP B 1 36 ? 12.456 -30.904 -7.184 1.00 10.05 62 TRP B O 1
ATOM 2206 N N . GLN B 1 37 ? 11.571 -29.126 -6.127 1.00 12.44 63 GLN B N 1
ATOM 2207 C CA . GLN B 1 37 ? 10.503 -29.863 -5.466 1.00 11.13 63 GLN B CA 1
ATOM 2208 C C . GLN B 1 37 ? 9.193 -29.597 -6.191 1.00 14.62 63 GLN B C 1
ATOM 2209 O O . GLN B 1 37 ? 8.756 -28.452 -6.279 1.00 18.18 63 GLN B O 1
ATOM 2215 N N . GLY B 1 38 ? 8.575 -30.643 -6.721 1.00 11.62 64 GLY B N 1
ATOM 2216 C CA . GLY B 1 38 ? 7.301 -30.496 -7.403 1.00 12.11 64 GLY B CA 1
ATOM 2217 C C . GLY B 1 38 ? 6.550 -31.810 -7.377 1.00 11.65 64 GLY B C 1
ATOM 2218 O O . GLY B 1 38 ? 6.726 -32.621 -6.471 1.00 13.31 64 GLY B O 1
ATOM 2219 N N . THR B 1 39 ? 5.681 -32.006 -8.360 1.00 12.11 65 THR B N 1
ATOM 2220 C CA . THR B 1 39 ? 4.981 -33.280 -8.469 1.00 12.33 65 THR B CA 1
ATOM 2221 C C . THR B 1 39 ? 5.092 -33.892 -9.860 1.00 12.18 65 THR B C 1
ATOM 2222 O O . THR B 1 39 ? 5.258 -33.189 -10.859 1.00 12.84 65 THR B O 1
ATOM 2226 N N . LEU B 1 40 ? 5.032 -35.221 -9.888 1.00 10.36 66 LEU B N 1
ATOM 2227 C CA . LEU B 1 40 ? 4.844 -36.002 -11.101 1.00 11.17 66 LEU B CA 1
ATOM 2228 C C . LEU B 1 40 ? 3.608 -36.844 -10.858 1.00 9.85 66 LEU B C 1
ATOM 2229 O O . LEU B 1 40 ? 3.519 -37.516 -9.836 1.00 11.69 66 LEU B O 1
ATOM 2234 N N . SER B 1 41 ? 2.656 -36.807 -11.791 1.00 12.68 67 SER B N 1
ATOM 2235 C CA . SER B 1 41 ? 1.399 -37.541 -11.627 1.00 12.44 67 SER B CA 1
ATOM 2236 C C . SER B 1 41 ? 0.749 -37.253 -10.274 1.00 12.23 67 SER B C 1
ATOM 2237 O O . SER B 1 41 ? 0.134 -38.128 -9.659 1.00 13.67 67 SER B O 1
ATOM 2240 N N . GLY B 1 42 ? 0.903 -36.014 -9.814 1.00 12.05 68 GLY B N 1
ATOM 2241 C CA . GLY B 1 42 ? 0.314 -35.565 -8.566 1.00 13.70 68 GLY B CA 1
ATOM 2242 C C . GLY B 1 42 ? 1.035 -35.972 -7.290 1.00 13.53 68 GLY B C 1
ATOM 2243 O O . GLY B 1 42 ? 0.577 -35.649 -6.194 1.00 16.66 68 GLY B O 1
ATOM 2244 N N . TYR B 1 43 ? 2.159 -36.673 -7.430 1.00 11.62 69 TYR B N 1
ATOM 2245 C CA . TYR B 1 43 ? 2.896 -37.197 -6.286 1.00 11.43 69 TYR B CA 1
ATOM 2246 C C . TYR B 1 43 ? 4.206 -36.418 -6.078 1.00 9.98 69 TYR B C 1
ATOM 2247 O O . TYR B 1 43 ? 4.849 -36.050 -7.056 1.00 10.59 69 TYR B O 1
ATOM 2256 N N . PRO B 1 44 ? 4.592 -36.166 -4.810 1.00 9.93 70 PRO B N 1
ATOM 2257 C CA . PRO B 1 44 ? 5.825 -35.382 -4.587 1.00 10.13 70 PRO B CA 1
ATOM 2258 C C . PRO B 1 44 ? 7.101 -36.022 -5.140 1.00 10.69 70 PRO B C 1
ATOM 2259 O O . PRO B 1 44 ? 7.389 -37.198 -4.898 1.00 10.42 70 PRO B O 1
ATOM 2263 N N . VAL B 1 45 ? 7.852 -35.221 -5.888 1.00 9.89 71 VAL B N 1
ATOM 2264 C CA . VAL B 1 45 ? 9.128 -35.627 -6.462 1.00 10.44 71 VAL B CA 1
ATOM 2265 C C . VAL B 1 45 ? 10.131 -34.501 -6.252 1.00 9.86 71 VAL B C 1
ATOM 2266 O O . VAL B 1 45 ? 9.803 -33.323 -6.439 1.00 12.52 71 VAL B O 1
ATOM 2270 N N . VAL B 1 46 ? 11.346 -34.854 -5.838 1.00 8.93 72 VAL B N 1
ATOM 2271 C CA . VAL B 1 46 ? 12.439 -33.894 -5.750 1.00 8.74 72 VAL B CA 1
ATOM 2272 C C . VAL B 1 46 ? 13.503 -34.288 -6.757 1.00 8.92 72 VAL B C 1
ATOM 2273 O O . VAL B 1 46 ? 13.989 -35.420 -6.741 1.00 9.08 72 VAL B O 1
ATOM 2277 N N . VAL B 1 47 ? 13.839 -33.370 -7.652 1.00 8.63 73 VAL B N 1
ATOM 2278 C CA . VAL B 1 47 ? 14.948 -33.569 -8.571 1.00 7.43 73 VAL B CA 1
ATOM 2279 C C . VAL B 1 47 ? 16.174 -32.864 -8.004 1.00 8.13 73 VAL B C 1
ATOM 2280 O O . VAL B 1 47 ? 16.099 -31.715 -7.568 1.00 9.59 73 VAL B O 1
ATOM 2284 N N . SER B 1 48 ? 17.291 -33.577 -7.986 1.00 7.25 74 SER B N 1
ATOM 2285 C CA . SER B 1 48 ? 18.546 -33.077 -7.444 1.00 7.37 74 SER B CA 1
ATOM 2286 C C . SER B 1 48 ? 19.625 -33.057 -8.511 1.00 6.50 74 SER B C 1
ATOM 2287 O O . SER B 1 48 ? 19.874 -34.078 -9.158 1.00 7.98 74 SER B O 1
ATOM 2290 N N . ARG B 1 49 ? 20.261 -31.902 -8.693 1.00 8.19 75 ARG B N 1
ATOM 2291 C CA . ARG B 1 49 ? 21.456 -31.793 -9.519 1.00 7.78 75 ARG B CA 1
ATOM 2292 C C . ARG B 1 49 ? 22.644 -31.952 -8.573 1.00 7.27 75 ARG B C 1
ATOM 2293 O O . ARG B 1 49 ? 22.905 -31.084 -7.737 1.00 8.46 75 ARG B O 1
ATOM 2301 N N . THR B 1 50 ? 23.327 -33.087 -8.655 1.00 6.83 76 THR B N 1
ATOM 2302 C CA . THR B 1 50 ? 24.312 -33.421 -7.627 1.00 7.55 76 THR B CA 1
ATOM 2303 C C . THR B 1 50 ? 25.691 -32.801 -7.799 1.00 8.01 76 THR B C 1
ATOM 2304 O O . THR B 1 50 ? 26.474 -32.802 -6.845 1.00 8.03 76 THR B O 1
ATOM 2308 N N . GLU B 1 51 ? 25.982 -32.289 -8.999 1.00 7.08 77 GLU B N 1
ATOM 2309 C CA . GLU B 1 51 ? 27.350 -32.015 -9.447 1.00 7.05 77 GLU B CA 1
ATOM 2310 C C . GLU B 1 51 ? 28.112 -33.350 -9.528 1.00 7.65 77 GLU B C 1
ATOM 2311 O O . GLU B 1 51 ? 27.536 -34.432 -9.364 1.00 7.72 77 GLU B O 1
ATOM 2317 N N . VAL B 1 52 ? 29.393 -33.284 -9.853 1.00 7.18 78 VAL B N 1
ATOM 2318 C CA . VAL B 1 52 ? 30.088 -34.462 -10.377 1.00 6.61 78 VAL B CA 1
ATOM 2319 C C . VAL B 1 52 ? 31.053 -35.089 -9.376 1.00 7.53 78 VAL B C 1
ATOM 2320 O O . VAL B 1 52 ? 31.771 -34.377 -8.660 1.00 7.64 78 VAL B O 1
ATOM 2324 N N . GLY B 1 53 ? 31.070 -36.421 -9.322 1.00 6.76 79 GLY B N 1
ATOM 2325 C CA . GLY B 1 53 ? 32.061 -37.131 -8.531 1.00 6.88 79 GLY B CA 1
ATOM 2326 C C . GLY B 1 53 ? 31.541 -37.634 -7.197 1.00 6.10 79 GLY B C 1
ATOM 2327 O O . GLY B 1 53 ? 30.426 -37.304 -6.777 1.00 7.30 79 GLY B O 1
ATOM 2328 N N . LEU B 1 54 ? 32.369 -38.423 -6.515 1.00 6.15 80 LEU B N 1
ATOM 2329 C CA . LEU B 1 54 ? 31.906 -39.121 -5.313 1.00 6.49 80 LEU B CA 1
ATOM 2330 C C . LEU B 1 54 ? 31.587 -38.171 -4.162 1.00 6.82 80 LEU B C 1
ATOM 2331 O O . LEU B 1 54 ? 30.574 -38.337 -3.490 1.00 7.46 80 LEU B O 1
ATOM 2336 N N . ALA B 1 55 ? 32.443 -37.180 -3.917 1.00 6.67 81 ALA B N 1
ATOM 2337 C CA . ALA B 1 55 ? 32.197 -36.255 -2.817 1.00 6.57 81 ALA B CA 1
ATOM 2338 C C . ALA B 1 55 ? 30.914 -35.467 -3.060 1.00 6.16 81 ALA B C 1
ATOM 2339 O O . ALA B 1 55 ? 30.060 -35.380 -2.179 1.00 6.85 81 ALA B O 1
ATOM 2341 N N . ASN B 1 56 ? 30.763 -34.914 -4.263 1.00 6.35 82 ASN B N 1
ATOM 2342 C CA . ASN B 1 56 ? 29.542 -34.194 -4.585 1.00 6.70 82 ASN B CA 1
ATOM 2343 C C . ASN B 1 56 ? 28.300 -35.072 -4.465 1.00 6.74 82 ASN B C 1
ATOM 2344 O O . ASN B 1 56 ? 27.293 -34.635 -3.908 1.00 7.26 82 ASN B O 1
ATOM 2349 N N . ALA B 1 57 ? 28.367 -36.300 -4.976 1.00 6.98 83 ALA B N 1
ATOM 2350 C CA . ALA B 1 57 ? 27.213 -37.197 -4.886 1.00 6.87 83 ALA B CA 1
ATOM 2351 C C . ALA B 1 57 ? 26.820 -37.475 -3.443 1.00 6.55 83 ALA B C 1
ATOM 2352 O O . ALA B 1 57 ? 25.633 -37.471 -3.107 1.00 7.05 83 ALA B O 1
ATOM 2354 N N . ALA B 1 58 ? 27.806 -37.731 -2.588 1.00 6.23 84 ALA B N 1
ATOM 2355 C CA . ALA B 1 58 ? 27.497 -38.041 -1.201 1.00 6.05 84 ALA B CA 1
ATOM 2356 C C . ALA B 1 58 ? 26.926 -36.824 -0.474 1.00 6.71 84 ALA B C 1
ATOM 2357 O O .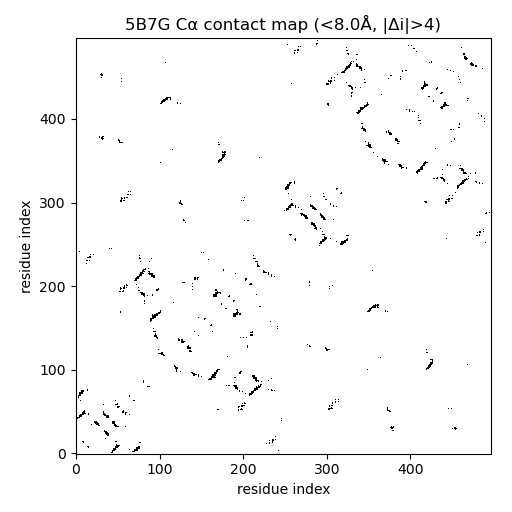 ALA B 1 58 ? 25.971 -36.962 0.301 1.00 7.06 84 ALA B O 1
ATOM 2359 N N . ALA B 1 59 ? 27.489 -35.642 -0.722 1.00 6.53 85 ALA B N 1
ATOM 2360 C CA . ALA B 1 59 ? 26.975 -34.411 -0.124 1.00 7.21 85 ALA B CA 1
ATOM 2361 C C . ALA B 1 59 ? 25.538 -34.159 -0.575 1.00 6.78 85 ALA B C 1
ATOM 2362 O O . ALA B 1 59 ? 24.648 -33.948 0.252 1.00 7.40 85 ALA B O 1
ATOM 2364 N N . ALA B 1 60 ? 25.300 -34.217 -1.882 1.00 6.83 86 ALA B N 1
ATOM 2365 C CA . ALA B 1 60 ? 23.964 -33.944 -2.407 1.00 6.14 86 ALA B CA 1
ATOM 2366 C C . ALA B 1 60 ? 22.930 -34.941 -1.891 1.00 6.26 86 ALA B C 1
ATOM 2367 O O . ALA B 1 60 ? 21.780 -34.571 -1.627 1.00 7.49 86 ALA B O 1
ATOM 2369 N N . THR B 1 61 ? 23.334 -36.202 -1.743 1.00 6.69 87 THR B N 1
ATOM 2370 C CA . THR B 1 61 ? 22.406 -37.220 -1.268 1.00 6.73 87 THR B CA 1
ATOM 2371 C C . THR B 1 61 ? 22.100 -36.999 0.217 1.00 7.36 87 THR B C 1
ATOM 2372 O O . THR B 1 61 ? 20.946 -37.056 0.629 1.00 7.45 87 THR B O 1
ATOM 2376 N N . THR B 1 62 ? 23.133 -36.754 1.018 1.00 6.53 88 THR B N 1
ATOM 2377 C CA . THR B 1 62 ? 22.959 -36.527 2.451 1.00 6.80 88 THR B CA 1
ATOM 2378 C C . THR B 1 62 ? 22.068 -35.317 2.703 1.00 6.45 88 THR B C 1
ATOM 2379 O O . THR B 1 62 ? 21.147 -35.364 3.524 1.00 7.21 88 THR B O 1
ATOM 2383 N N . LEU B 1 63 ? 22.328 -34.234 1.975 1.00 7.05 89 LEU B N 1
ATOM 2384 C CA . LEU B 1 63 ? 21.536 -33.025 2.100 1.00 8.16 89 LEU B CA 1
ATOM 2385 C C . LEU B 1 63 ? 20.057 -33.304 1.769 1.00 7.79 89 LEU B C 1
ATOM 2386 O O . LEU B 1 63 ? 19.162 -32.826 2.473 1.00 8.61 89 LEU B O 1
ATOM 2391 N N . ALA B 1 64 ? 19.801 -34.092 0.722 1.00 8.39 90 ALA B N 1
ATOM 2392 C CA . ALA B 1 64 ? 18.427 -34.467 0.375 1.00 8.03 90 ALA B CA 1
ATOM 2393 C C . ALA B 1 64 ? 17.765 -35.314 1.459 1.00 8.16 90 ALA B C 1
ATOM 2394 O O . ALA B 1 64 ? 16.571 -35.152 1.738 1.00 8.46 90 ALA B O 1
ATOM 2396 N N . MET B 1 65 ? 18.526 -36.218 2.076 1.00 7.38 91 MET B N 1
ATOM 2397 C CA . MET B 1 65 ? 17.976 -37.025 3.158 1.00 8.49 91 MET B CA 1
ATOM 2398 C C . MET B 1 65 ? 17.535 -36.135 4.300 1.00 9.52 91 MET B C 1
ATOM 2399 O O . MET B 1 65 ? 16.437 -36.300 4.834 1.00 10.40 91 MET B O 1
ATOM 2404 N N . GLU B 1 66 ? 18.379 -35.178 4.669 1.00 8.72 92 GLU B N 1
ATOM 2405 C CA . GLU B 1 66 ? 18.086 -34.299 5.792 1.00 9.53 92 GLU B CA 1
ATOM 2406 C C . GLU B 1 66 ? 16.921 -33.363 5.497 1.00 10.49 92 GLU B C 1
ATOM 2407 O O . GLU B 1 66 ? 16.091 -33.110 6.374 1.00 12.93 92 GLU B O 1
ATOM 2413 N N . ARG B 1 67 ? 16.864 -32.840 4.276 1.00 8.81 93 ARG B N 1
ATOM 2414 C CA . ARG B 1 67 ? 15.852 -31.853 3.917 1.00 10.35 93 ARG B CA 1
ATOM 2415 C C . ARG B 1 67 ? 14.507 -32.453 3.529 1.00 11.56 93 ARG B C 1
ATOM 2416 O O . ARG B 1 67 ? 13.468 -31.844 3.810 1.00 13.63 93 ARG B O 1
ATOM 2424 N N . PHE B 1 68 ? 14.512 -33.616 2.876 1.00 10.23 94 PHE B N 1
ATOM 2425 C CA . PHE B 1 68 ? 13.294 -34.099 2.218 1.00 10.72 94 PHE B CA 1
ATOM 2426 C C . PHE B 1 68 ? 12.808 -35.473 2.651 1.00 10.66 94 PHE B C 1
ATOM 2427 O O . PHE B 1 68 ? 11.667 -35.829 2.360 1.00 11.00 94 PHE B O 1
ATOM 2435 N N . GLN B 1 69 ? 13.655 -36.247 3.328 1.00 10.40 95 GLN B N 1
ATOM 2436 C CA . GLN B 1 69 ? 13.293 -37.601 3.769 1.00 11.48 95 GLN B CA 1
ATOM 2437 C C . GLN B 1 69 ? 12.586 -38.418 2.674 1.00 11.05 95 GLN B C 1
ATOM 2438 O O . GLN B 1 69 ? 11.426 -38.810 2.816 1.00 11.94 95 GLN B O 1
ATOM 2444 N N . PRO B 1 70 ? 13.280 -38.665 1.557 1.00 9.12 96 PRO B N 1
ATOM 2445 C CA . PRO B 1 70 ? 12.625 -39.353 0.438 1.00 8.89 96 PRO B CA 1
ATOM 2446 C C . PRO B 1 70 ? 12.306 -40.813 0.720 1.00 9.77 96 PRO B C 1
ATOM 2447 O O . PRO B 1 70 ? 12.965 -41.448 1.545 1.00 10.88 96 PRO B O 1
ATOM 2451 N N . ARG B 1 71 ? 11.302 -41.351 0.030 1.00 10.00 97 ARG B N 1
ATOM 2452 C CA . ARG B 1 71 ? 10.967 -42.754 0.238 1.00 10.48 97 ARG B CA 1
ATOM 2453 C C . ARG B 1 71 ? 11.817 -43.695 -0.612 1.00 9.13 97 ARG B C 1
ATOM 2454 O O . ARG B 1 71 ? 11.962 -44.864 -0.267 1.00 11.06 97 ARG B O 1
ATOM 2462 N N . LEU B 1 72 ? 12.394 -43.188 -1.702 1.00 8.64 98 LEU B N 1
ATOM 2463 C CA . LEU B 1 72 ? 13.322 -43.975 -2.518 1.00 8.42 98 LEU B CA 1
ATOM 2464 C C . LEU B 1 72 ? 14.149 -43.015 -3.357 1.00 8.56 98 LEU B C 1
ATOM 2465 O O . LEU B 1 72 ? 13.762 -41.863 -3.559 1.00 8.57 98 LEU B O 1
ATOM 2470 N N . VAL B 1 73 ? 15.292 -43.504 -3.826 1.00 8.12 99 VAL B N 1
ATOM 2471 C CA . VAL B 1 73 ? 16.215 -42.717 -4.629 1.00 7.83 99 VAL B CA 1
ATOM 2472 C C . VAL B 1 73 ? 16.469 -43.395 -5.965 1.00 7.71 99 VAL B C 1
ATOM 2473 O O . VAL B 1 73 ? 16.805 -44.580 -6.010 1.00 8.53 99 VAL B O 1
ATOM 2477 N N . ILE B 1 74 ? 16.294 -42.639 -7.043 1.00 7.71 100 ILE B N 1
ATOM 2478 C CA . ILE B 1 74 ? 16.726 -43.044 -8.366 1.00 7.47 100 ILE B CA 1
ATOM 2479 C C . ILE B 1 74 ? 17.901 -42.165 -8.747 1.00 6.89 100 ILE B C 1
ATOM 2480 O O . ILE B 1 74 ? 17.744 -40.947 -8.857 1.00 8.83 100 ILE B O 1
ATOM 2485 N N . ASN B 1 75 ? 19.076 -42.761 -8.898 1.00 7.40 101 ASN B N 1
ATOM 2486 C CA . ASN B 1 75 ? 20.235 -42.031 -9.379 1.00 7.09 101 ASN B CA 1
ATOM 2487 C C . ASN B 1 75 ? 20.426 -42.382 -10.836 1.00 7.39 101 ASN B C 1
ATOM 2488 O O . ASN B 1 75 ? 20.496 -43.564 -11.172 1.00 7.80 101 ASN B O 1
ATOM 2493 N N . GLN B 1 76 ? 20.492 -41.381 -11.710 1.00 7.05 102 GLN B N 1
ATOM 2494 C CA . GLN B 1 76 ? 20.592 -41.677 -13.127 1.00 6.45 102 GLN B CA 1
ATOM 2495 C C . GLN B 1 76 ? 21.541 -40.722 -13.832 1.00 6.91 102 GLN B C 1
ATOM 2496 O O . GLN B 1 76 ? 22.051 -39.777 -13.220 1.00 7.59 102 GLN B O 1
ATOM 2502 N N . GLY B 1 77 ? 21.777 -40.977 -15.117 1.00 7.62 103 GLY B N 1
ATOM 2503 C CA . GLY B 1 77 ? 22.667 -40.146 -15.904 1.00 8.52 103 GLY B CA 1
ATOM 2504 C C . GLY B 1 77 ? 23.433 -40.977 -16.903 1.00 6.90 103 GLY B C 1
ATOM 2505 O O . GLY B 1 77 ? 23.018 -42.090 -17.250 1.00 8.76 103 GLY B O 1
ATOM 2506 N N . THR B 1 78 ? 24.568 -40.444 -17.344 1.00 7.74 104 THR B N 1
ATOM 2507 C CA . THR B 1 78 ? 25.375 -41.073 -18.384 1.00 8.46 104 THR B CA 1
ATOM 2508 C C . THR B 1 78 ? 26.540 -41.883 -17.810 1.00 7.75 104 THR B C 1
ATOM 2509 O O . THR B 1 78 ? 26.946 -41.715 -16.652 1.00 8.68 104 THR B O 1
ATOM 2513 N N . ALA B 1 79 ? 27.078 -42.761 -18.644 1.00 7.96 105 ALA B N 1
ATOM 2514 C CA . ALA B 1 79 ? 28.171 -43.648 -18.270 1.00 8.21 105 ALA B CA 1
ATOM 2515 C C . ALA B 1 79 ? 28.940 -44.059 -19.516 1.00 7.81 105 ALA B C 1
ATOM 2516 O O . ALA B 1 79 ? 28.432 -43.928 -20.632 1.00 8.46 105 ALA B O 1
ATOM 2518 N N . GLY B 1 80 ? 30.156 -44.570 -19.328 1.00 6.86 106 GLY B N 1
ATOM 2519 C CA . GLY B 1 80 ? 30.963 -45.075 -20.430 1.00 8.57 106 GLY B CA 1
ATOM 2520 C C . GLY B 1 80 ? 31.026 -46.585 -20.404 1.00 8.34 106 GLY B C 1
ATOM 2521 O O . GLY B 1 80 ? 31.195 -47.188 -19.342 1.00 9.01 106 GLY B O 1
ATOM 2522 N N . GLY B 1 81 ? 30.892 -47.220 -21.563 1.00 8.40 107 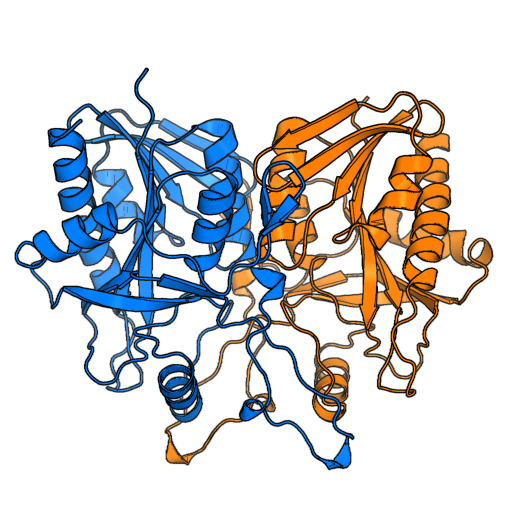GLY B N 1
ATOM 2523 C CA . GLY B 1 81 ? 30.843 -48.669 -21.614 1.00 8.89 107 GLY B CA 1
ATOM 2524 C C . GLY B 1 81 ? 32.106 -49.389 -21.188 1.00 8.02 107 GLY B C 1
ATOM 2525 O O . GLY B 1 81 ? 33.216 -48.984 -21.549 1.00 9.14 107 GLY B O 1
ATOM 2526 N N . HIS B 1 82 ? 31.929 -50.460 -20.416 1.00 8.08 108 HIS B N 1
ATOM 2527 C CA . HIS B 1 82 ? 33.005 -51.376 -20.046 1.00 9.11 108 HIS B CA 1
ATOM 2528 C C . HIS B 1 82 ? 32.821 -52.765 -20.650 1.00 10.21 108 HIS B C 1
ATOM 2529 O O . HIS B 1 82 ? 33.784 -53.500 -20.810 1.00 9.95 108 HIS B O 1
ATOM 2536 N N . ASP B 1 83 ? 31.571 -53.137 -20.910 1.00 10.39 109 ASP B N 1
ATOM 2537 C CA . ASP B 1 83 ? 31.241 -54.447 -21.466 1.00 12.20 109 ASP B CA 1
ATOM 2538 C C . ASP B 1 83 ? 31.146 -54.303 -22.984 1.00 11.59 109 ASP B C 1
ATOM 2539 O O . ASP B 1 83 ? 30.360 -53.500 -23.466 1.00 10.75 109 ASP B O 1
ATOM 2544 N N . PRO B 1 84 ? 31.952 -55.073 -23.739 1.00 10.73 110 PRO B N 1
ATOM 2545 C CA . PRO B 1 84 ? 31.947 -54.923 -25.205 1.00 12.63 110 PRO B CA 1
ATOM 2546 C C . PRO B 1 84 ? 30.607 -55.267 -25.847 1.00 10.07 110 PRO B C 1
ATOM 2547 O O . PRO B 1 84 ? 30.359 -54.872 -26.980 1.00 13.01 110 PRO B O 1
ATOM 2551 N N . ALA B 1 85 ? 29.756 -56.004 -25.143 1.00 10.76 111 ALA B N 1
ATOM 2552 C CA . ALA B 1 85 ? 28.430 -56.312 -25.671 1.00 11.76 111 ALA B CA 1
ATOM 2553 C C . ALA B 1 85 ? 27.525 -55.089 -25.742 1.00 11.33 111 ALA B C 1
ATOM 2554 O O . ALA B 1 85 ? 26.500 -55.111 -26.429 1.00 14.05 111 ALA B O 1
ATOM 2556 N N . LEU B 1 86 ? 27.889 -54.023 -25.029 1.00 10.25 112 LEU B N 1
ATOM 2557 C CA . LEU B 1 86 ? 27.010 -52.865 -24.919 1.00 11.58 112 LEU B CA 1
ATOM 2558 C C . LEU B 1 86 ? 27.442 -51.714 -25.815 1.00 9.84 112 LEU B C 1
ATOM 2559 O O . LEU B 1 86 ? 28.632 -51.542 -26.107 1.00 12.00 112 LEU B O 1
ATOM 2564 N N . HIS B 1 87 ? 26.461 -50.934 -26.250 1.00 10.11 113 HIS B N 1
ATOM 2565 C CA . HIS B 1 87 ? 26.695 -49.804 -27.137 1.00 10.34 113 HIS B CA 1
ATOM 2566 C C . HIS B 1 87 ? 26.063 -48.533 -26.619 1.00 9.93 113 HIS B C 1
ATOM 2567 O O . HIS B 1 87 ? 25.176 -48.558 -25.753 1.00 11.19 113 HIS B O 1
ATOM 2574 N N . ARG B 1 88 ? 26.523 -47.415 -27.167 1.00 11.63 114 ARG B N 1
ATOM 2575 C CA . ARG B 1 88 ? 25.949 -46.120 -26.869 1.00 10.50 114 ARG B CA 1
ATOM 2576 C C . ARG B 1 88 ? 24.429 -46.166 -27.005 1.00 10.25 114 ARG B C 1
ATOM 2577 O O . ARG B 1 88 ? 23.901 -46.674 -28.003 1.00 12.78 114 ARG B O 1
ATOM 2585 N N . GLY B 1 89 ? 23.729 -45.672 -25.990 1.00 9.57 115 GLY B N 1
ATOM 2586 C CA . GLY B 1 89 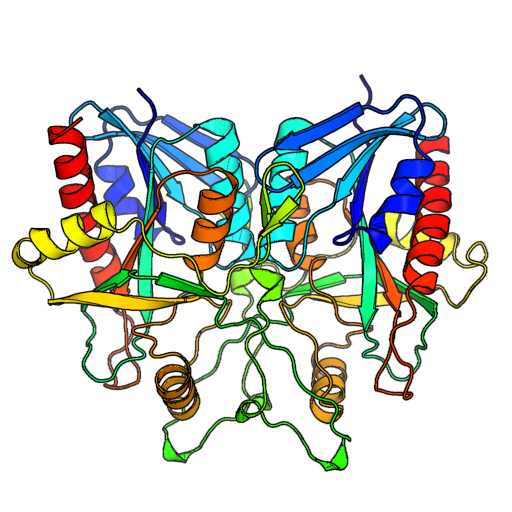? 22.278 -45.700 -25.973 1.00 9.60 115 GLY B CA 1
ATOM 2587 C C . GLY B 1 89 ? 21.675 -46.817 -25.134 1.00 8.87 115 GLY B C 1
ATOM 2588 O O . GLY B 1 89 ? 20.515 -46.722 -24.720 1.00 10.80 115 GLY B O 1
ATOM 2589 N N . ASP B 1 90 ? 22.429 -47.887 -24.903 1.00 8.50 116 ASP B N 1
ATOM 2590 C CA . ASP B 1 90 ? 21.950 -48.950 -24.019 1.00 8.77 116 ASP B CA 1
ATOM 2591 C C . ASP B 1 90 ? 21.857 -48.414 -22.597 1.00 9.71 116 ASP B C 1
ATOM 2592 O O . ASP B 1 90 ? 22.635 -47.539 -22.201 1.00 9.93 116 ASP B O 1
ATOM 2597 N N . ILE B 1 91 ? 20.884 -48.908 -21.839 1.00 8.69 117 ILE B N 1
ATOM 2598 C CA . ILE B 1 91 ? 20.710 -48.502 -20.454 1.00 8.78 117 ILE B CA 1
ATOM 2599 C C . ILE B 1 91 ? 21.037 -49.669 -19.541 1.00 8.79 117 ILE B C 1
ATOM 2600 O O . ILE B 1 91 ? 20.570 -50.794 -19.753 1.00 10.33 117 ILE B O 1
ATOM 2605 N N . VAL B 1 92 ? 21.865 -49.393 -18.538 1.00 8.72 118 VAL B N 1
ATOM 2606 C CA . VAL B 1 92 ? 22.225 -50.353 -17.509 1.00 9.66 118 VAL B CA 1
ATOM 2607 C C . VAL B 1 92 ? 21.441 -50.082 -16.233 1.00 8.38 118 VAL B C 1
ATOM 2608 O O . VAL B 1 92 ? 21.452 -48.963 -15.715 1.00 8.41 118 VAL B O 1
ATOM 2612 N N . ILE B 1 93 ? 20.748 -51.104 -15.741 1.00 8.15 119 ILE B N 1
ATOM 2613 C CA . ILE B 1 93 ? 20.105 -51.043 -14.436 1.00 7.46 119 ILE B CA 1
ATOM 2614 C C . ILE B 1 93 ? 21.053 -51.693 -13.440 1.00 7.88 119 ILE B C 1
ATOM 2615 O O . ILE B 1 93 ? 21.440 -52.853 -13.606 1.00 8.64 119 ILE B O 1
ATOM 2620 N N . GLY B 1 94 ? 21.444 -50.945 -12.414 1.00 8.54 120 GLY B N 1
ATOM 2621 C CA . GLY B 1 94 ? 22.500 -51.396 -11.530 1.00 8.30 120 GLY B CA 1
ATOM 2622 C C . GLY B 1 94 ? 22.105 -52.492 -10.558 1.00 7.37 120 GLY B C 1
ATOM 2623 O O . GLY B 1 94 ? 21.561 -52.224 -9.480 1.00 8.73 120 GLY B O 1
ATOM 2624 N N . THR B 1 95 ? 22.383 -53.739 -10.925 1.00 7.91 121 THR B N 1
ATOM 2625 C CA . THR B 1 95 ? 22.176 -54.835 -9.980 1.00 7.96 121 THR B CA 1
ATOM 2626 C C . THR B 1 95 ? 23.019 -54.589 -8.730 1.00 8.18 121 THR B C 1
ATOM 2627 O O . THR B 1 95 ? 22.592 -54.867 -7.606 1.00 8.93 121 THR B O 1
ATOM 2631 N N . LYS B 1 96 ? 24.214 -54.050 -8.932 1.00 7.97 122 LYS B N 1
ATOM 2632 C CA . LYS B 1 96 ? 25.000 -53.505 -7.837 1.00 8.37 122 LYS B CA 1
ATOM 2633 C C . LYS B 1 96 ? 25.870 -52.394 -8.389 1.00 7.16 122 LYS B C 1
ATOM 2634 O O . LYS B 1 96 ? 26.119 -52.309 -9.599 1.00 8.26 122 LYS B O 1
ATOM 2640 N N . SER B 1 97 ? 26.292 -51.519 -7.484 1.00 7.36 123 SER B N 1
ATOM 2641 C CA . SER B 1 97 ? 27.315 -50.531 -7.786 1.00 7.60 123 SER B CA 1
ATOM 2642 C C . SER B 1 97 ? 28.401 -50.668 -6.736 1.00 7.84 123 SER B C 1
ATOM 2643 O O . SER B 1 97 ? 28.165 -51.185 -5.650 1.00 8.64 123 SER B O 1
ATOM 2646 N N . PHE B 1 98 ? 29.606 -50.225 -7.054 1.00 7.17 124 PHE B N 1
ATOM 2647 C CA . PHE B 1 98 ? 30.686 -50.280 -6.074 1.00 6.77 124 PHE B CA 1
ATOM 2648 C C . PHE B 1 98 ? 31.707 -49.205 -6.388 1.00 7.73 124 PHE B C 1
ATOM 2649 O O . PHE B 1 98 ? 31.736 -48.653 -7.492 1.00 7.33 124 PHE B O 1
ATOM 2657 N N . ASN B 1 99 ? 32.537 -48.904 -5.402 1.00 6.75 125 ASN B N 1
ATOM 2658 C CA . ASN B 1 99 ? 33.597 -47.922 -5.566 1.00 8.11 125 ASN B CA 1
ATOM 2659 C C . ASN B 1 99 ? 34.775 -48.567 -6.293 1.00 8.00 125 ASN B C 1
ATOM 2660 O O . ASN B 1 99 ? 35.664 -49.154 -5.676 1.00 8.42 125 ASN B O 1
ATOM 2665 N N . MET B 1 100 ? 34.750 -48.449 -7.613 1.00 7.04 126 MET B N 1
ATOM 2666 C CA . MET B 1 100 ? 35.766 -49.003 -8.489 1.00 9.06 126 MET B CA 1
ATOM 2667 C C . MET B 1 100 ? 37.099 -48.268 -8.354 1.00 9.25 126 MET B C 1
ATOM 2668 O O . MET B 1 100 ? 38.152 -48.832 -8.631 1.00 9.59 126 MET B O 1
ATOM 2673 N N . GLY B 1 101 ? 37.059 -47.015 -7.914 1.00 7.82 127 GLY B N 1
ATOM 2674 C CA . GLY B 1 101 ? 38.284 -46.240 -7.760 1.00 9.00 127 GLY B CA 1
ATOM 2675 C C . GLY B 1 101 ? 39.024 -46.462 -6.451 1.00 9.64 127 GLY B C 1
ATOM 2676 O O . GLY B 1 101 ? 40.087 -45.876 -6.219 1.00 13.30 127 GLY B O 1
ATOM 2677 N N . ALA B 1 102 ? 38.486 -47.301 -5.577 1.00 7.35 128 ALA B N 1
ATOM 2678 C CA . ALA B 1 102 ? 39.143 -47.553 -4.299 1.00 8.66 128 ALA B CA 1
ATOM 2679 C C . ALA B 1 102 ? 40.275 -48.560 -4.476 1.00 9.41 128 ALA B C 1
ATOM 2680 O O . ALA B 1 102 ? 40.042 -49.688 -4.903 1.00 9.34 128 ALA B O 1
ATOM 2682 N N . TYR B 1 103 ? 41.497 -48.148 -4.162 1.00 7.44 129 TYR B N 1
ATOM 2683 C CA . TYR B 1 103 ? 42.665 -48.991 -4.409 1.00 8.96 129 TYR B CA 1
ATOM 2684 C C . TYR B 1 103 ? 43.578 -49.095 -3.199 1.00 9.02 129 TYR B C 1
ATOM 2685 O O . TYR B 1 103 ? 43.948 -48.075 -2.616 1.00 9.87 129 TYR B O 1
ATOM 2694 N N . ARG B 1 104 ? 43.983 -50.308 -2.842 1.00 8.18 130 ARG B N 1
ATOM 2695 C CA . ARG B 1 104 ? 45.092 -50.485 -1.910 1.00 10.96 130 ARG B CA 1
ATOM 2696 C C . ARG B 1 104 ? 46.158 -51.322 -2.594 1.00 9.94 130 ARG B C 1
ATOM 2697 O O . ARG B 1 104 ? 45.845 -52.242 -3.363 1.00 11.40 130 ARG B O 1
ATOM 2705 N N . SER B 1 105 ? 47.420 -50.999 -2.355 1.00 9.66 131 SER B N 1
ATOM 2706 C CA . SER B 1 105 ? 48.494 -51.763 -2.972 1.00 12.00 131 SER B CA 1
ATOM 2707 C C . SER B 1 105 ? 49.475 -52.274 -1.941 1.00 11.69 131 SER B C 1
ATOM 2708 O O . SER B 1 105 ? 49.615 -51.719 -0.842 1.00 11.64 131 SER B O 1
ATOM 2711 N N . ASP B 1 106 ? 50.139 -53.363 -2.309 1.00 14.11 132 ASP B N 1
ATOM 2712 C CA . ASP B 1 106 ? 51.133 -53.988 -1.460 1.00 13.64 132 ASP B CA 1
ATOM 2713 C C . ASP B 1 106 ? 52.481 -53.307 -1.647 1.00 11.15 132 ASP B C 1
ATOM 2714 O O . ASP B 1 106 ? 52.755 -52.726 -2.695 1.00 13.41 132 ASP B O 1
ATOM 2719 N N . LEU B 1 107 ? 53.321 -53.386 -0.625 1.00 12.55 133 LEU B N 1
ATOM 2720 C CA . LEU B 1 107 ? 54.602 -52.697 -0.616 1.00 11.92 133 LEU B CA 1
ATOM 2721 C C . LEU B 1 107 ? 55.526 -53.202 -1.718 1.00 11.89 133 LEU B C 1
ATOM 2722 O O . LEU B 1 107 ? 55.781 -54.403 -1.804 1.00 14.38 133 LEU B O 1
ATOM 2727 N N . THR B 1 108 ? 56.001 -52.293 -2.561 1.00 12.83 134 THR B N 1
ATOM 2728 C CA . THR B 1 108 ? 57.039 -52.613 -3.538 1.00 13.46 134 THR B CA 1
ATOM 2729 C C . THR B 1 108 ? 58.081 -51.509 -3.565 1.00 14.04 134 THR B C 1
ATOM 2730 O O . THR B 1 108 ? 57.750 -50.324 -3.524 1.00 13.18 134 THR B O 1
ATOM 2734 N N . PRO B 1 109 ? 59.361 -51.891 -3.633 1.00 13.25 135 PRO B N 1
ATOM 2735 C CA . PRO B 1 109 ? 60.419 -50.883 -3.728 1.00 15.28 135 PRO B CA 1
ATOM 2736 C C . PRO B 1 109 ? 60.357 -50.125 -5.053 1.00 13.24 135 PRO B C 1
ATOM 2737 O O . PRO B 1 109 ? 59.750 -50.604 -6.016 1.00 16.44 135 PRO B O 1
ATOM 2741 N N . ALA B 1 110 ? 60.984 -48.956 -5.086 1.00 15.62 136 ALA B N 1
ATOM 2742 C CA . ALA B 1 110 ? 60.927 -48.076 -6.250 1.00 18.19 136 ALA B CA 1
ATOM 2743 C C . ALA B 1 110 ? 61.400 -48.779 -7.519 1.00 20.21 136 ALA B C 1
ATOM 2744 O O . ALA B 1 110 ? 60.867 -48.551 -8.607 1.00 22.28 136 ALA B O 1
ATOM 2746 N N . GLU B 1 111 ? 62.388 -49.655 -7.366 1.00 17.84 137 GLU B N 1
ATOM 2747 C CA . GLU B 1 111 ? 62.962 -50.377 -8.495 1.00 21.71 137 GLU B CA 1
ATOM 2748 C C . GLU B 1 111 ? 61.917 -51.163 -9.303 1.00 28.96 137 GLU B C 1
ATOM 2749 O O . GLU B 1 111 ? 62.096 -51.387 -10.500 1.00 25.87 137 GLU B O 1
ATOM 2755 N N . GLN B 1 112 ? 60.826 -51.570 -8.654 1.00 20.77 138 GLN B N 1
ATOM 2756 C CA . GLN B 1 112 ? 59.810 -52.405 -9.300 1.00 20.60 138 GLN B CA 1
ATOM 2757 C C . GLN B 1 112 ? 58.765 -51.625 -10.090 1.00 20.87 138 GLN B C 1
ATOM 2758 O O . GLN B 1 112 ? 57.895 -52.220 -10.730 1.00 24.15 138 GLN B O 1
ATOM 2764 N N . GLY B 1 113 ? 58.828 -50.304 -10.031 1.00 18.22 139 GLY B N 1
ATOM 2765 C CA . GLY B 1 113 ? 57.922 -49.481 -10.812 1.00 20.02 139 GLY B CA 1
ATOM 2766 C C . GLY B 1 113 ? 56.480 -49.503 -10.327 1.00 17.94 139 GLY B C 1
ATOM 2767 O O . GLY B 1 113 ? 56.194 -49.812 -9.166 1.00 16.71 139 GLY B O 1
ATOM 2768 N N . VAL B 1 114 ? 55.568 -49.162 -11.229 1.00 14.89 140 VAL B N 1
ATOM 2769 C CA . VAL B 1 114 ? 54.149 -49.030 -10.896 1.00 15.05 140 VAL B CA 1
ATOM 2770 C C . VAL B 1 114 ? 53.333 -50.032 -11.691 1.00 14.36 140 VAL B C 1
ATOM 2771 O O . VAL B 1 114 ? 53.450 -50.100 -12.909 1.00 15.66 140 VAL B O 1
ATOM 2775 N N . ASP B 1 115 ? 52.506 -50.811 -11.004 1.00 14.61 141 ASP B N 1
ATOM 2776 C CA . ASP B 1 115 ? 51.696 -51.822 -11.677 1.00 14.07 141 ASP B CA 1
ATOM 2777 C C . ASP B 1 115 ? 50.278 -51.814 -11.119 1.00 12.11 141 ASP B C 1
ATOM 2778 O O . ASP B 1 115 ? 50.004 -52.453 -10.104 1.00 12.94 141 ASP B O 1
ATOM 2783 N N . PRO B 1 116 ? 49.363 -51.105 -11.796 1.00 11.48 142 PRO B N 1
ATOM 2784 C CA . PRO B 1 116 ? 47.974 -51.049 -11.322 1.00 12.49 142 PRO B CA 1
ATOM 2785 C C . PRO B 1 116 ? 47.269 -52.400 -11.352 1.00 11.59 142 PRO B C 1
ATOM 2786 O O . PRO B 1 116 ? 46.245 -52.538 -10.694 1.00 11.58 142 PRO B O 1
ATOM 2790 N N . SER B 1 117 ? 47.785 -53.375 -12.099 1.00 10.96 143 SER B N 1
ATOM 2791 C CA . SER B 1 117 ? 47.115 -54.674 -12.144 1.00 12.29 143 SER B CA 1
ATOM 2792 C C . SER B 1 117 ? 47.287 -55.415 -10.819 1.00 13.93 143 SER B C 1
ATOM 2793 O O . SER B 1 117 ? 46.618 -56.417 -10.572 1.00 15.41 143 SER B O 1
ATOM 2796 N N . LYS B 1 118 ? 48.166 -54.902 -9.957 1.00 13.03 144 LYS B N 1
ATOM 2797 C CA . LYS B 1 118 ? 48.397 -55.515 -8.654 1.00 13.35 144 LYS B CA 1
ATOM 2798 C C . LYS B 1 118 ? 47.572 -54.857 -7.561 1.00 12.66 144 LYS B C 1
ATOM 2799 O O . LYS B 1 118 ? 47.550 -55.341 -6.425 1.00 15.39 144 LYS B O 1
ATOM 2805 N N . TRP B 1 119 ? 46.905 -53.752 -7.885 1.00 10.78 145 TRP B N 1
ATOM 2806 C CA . TRP B 1 119 ? 46.121 -53.026 -6.891 1.00 12.17 145 TRP B CA 1
ATOM 2807 C C . TRP B 1 119 ? 44.870 -53.826 -6.538 1.00 14.42 145 TRP B C 1
ATOM 2808 O O . TRP B 1 119 ? 44.345 -54.575 -7.368 1.00 18.97 145 TRP B O 1
ATOM 2819 N N . HIS B 1 120 ? 44.406 -53.677 -5.304 1.00 10.18 146 HIS B N 1
ATOM 2820 C CA . HIS B 1 120 ? 43.224 -54.385 -4.832 1.00 11.07 146 HIS B CA 1
ATOM 2821 C C . HIS B 1 120 ? 42.108 -53.406 -4.541 1.00 9.42 146 HIS B C 1
ATOM 2822 O O . HIS B 1 120 ? 42.363 -52.295 -4.100 1.00 10.37 146 HIS B O 1
ATOM 2829 N N . ASN B 1 121 ? 40.870 -53.812 -4.769 1.00 9.89 147 ASN B N 1
ATOM 2830 C CA . ASN B 1 121 ? 39.740 -52.974 -4.384 1.00 10.38 147 ASN B CA 1
ATOM 2831 C C . ASN B 1 121 ? 39.762 -52.746 -2.874 1.00 11.21 147 ASN B C 1
ATOM 2832 O O . ASN B 1 121 ? 39.897 -53.696 -2.099 1.00 14.04 147 ASN B O 1
ATOM 2837 N N . PHE B 1 122 ? 39.656 -51.482 -2.464 1.00 9.46 148 PHE B N 1
ATOM 2838 C CA . PHE B 1 122 ? 39.857 -51.077 -1.070 1.00 10.05 148 PHE B CA 1
ATOM 2839 C C . PHE B 1 122 ? 38.503 -50.904 -0.387 1.00 9.02 148 PHE B C 1
ATOM 2840 O O . PHE B 1 122 ? 37.913 -49.823 -0.399 1.00 9.81 148 PHE B O 1
ATOM 2848 N N . GLU B 1 123 ? 38.012 -51.989 0.194 1.00 8.11 149 GLU B N 1
ATOM 2849 C CA . GLU B 1 123 ? 36.612 -52.064 0.587 1.00 9.79 149 GLU B CA 1
ATOM 2850 C C . GLU B 1 123 ? 36.260 -51.204 1.802 1.00 8.20 149 GLU B C 1
ATOM 2851 O O . GLU B 1 123 ? 35.086 -50.911 2.022 1.00 8.63 149 GLU B O 1
ATOM 2857 N N . VAL B 1 124 ? 37.259 -50.755 2.559 1.00 8.06 150 VAL B N 1
ATOM 2858 C CA . VAL B 1 124 ? 36.985 -49.921 3.726 1.00 8.72 150 VAL B CA 1
ATOM 2859 C C . VAL B 1 124 ? 36.272 -48.621 3.321 1.00 8.41 150 VAL B C 1
ATOM 2860 O O . VAL B 1 124 ? 35.562 -48.022 4.126 1.00 8.42 150 VAL B O 1
ATOM 2864 N N . THR B 1 125 ? 36.427 -48.216 2.058 1.00 8.32 151 THR B N 1
ATOM 2865 C CA . THR B 1 125 ? 35.766 -47.012 1.556 1.00 7.87 151 THR B CA 1
ATOM 2866 C C . THR B 1 125 ? 34.246 -47.167 1.473 1.00 6.91 151 THR B C 1
ATOM 2867 O O . THR B 1 125 ? 33.527 -46.177 1.328 1.00 7.68 151 THR B O 1
ATOM 2871 N N . MET B 1 126 ? 33.761 -48.403 1.556 1.00 7.32 152 MET B N 1
ATOM 2872 C CA . MET B 1 126 ? 32.322 -48.669 1.517 1.00 7.69 152 MET B CA 1
ATOM 2873 C C . MET B 1 126 ? 31.805 -49.183 2.854 1.00 7.52 152 MET B C 1
ATOM 2874 O O . MET B 1 126 ? 30.615 -49.474 2.997 1.00 8.70 152 MET B O 1
ATOM 2879 N N . ARG B 1 127 ? 32.695 -49.279 3.839 1.00 7.44 153 ARG B N 1
ATOM 2880 C CA . ARG B 1 127 ? 32.292 -49.692 5.184 1.00 7.57 153 ARG B CA 1
ATOM 2881 C C . ARG B 1 127 ? 31.459 -48.609 5.855 1.00 7.38 153 ARG B C 1
ATOM 2882 O O . ARG B 1 127 ? 31.763 -47.420 5.743 1.00 8.11 153 ARG B O 1
ATOM 2890 N N . LEU B 1 128 ? 30.399 -49.036 6.532 1.00 7.54 154 LEU B N 1
ATOM 2891 C CA . LEU B 1 128 ? 29.497 -48.132 7.242 1.00 7.65 154 LEU B CA 1
ATOM 2892 C C . LEU B 1 128 ? 29.343 -48.578 8.681 1.00 8.69 154 LEU B C 1
ATOM 2893 O O . LEU B 1 128 ? 29.927 -49.584 9.088 1.00 9.05 154 LEU B O 1
ATOM 2898 N N . ARG B 1 129 ? 28.593 -47.796 9.450 1.00 8.18 155 ARG B N 1
ATOM 2899 C CA . ARG B 1 129 ? 28.121 -48.193 10.770 1.00 9.12 155 ARG B CA 1
ATOM 2900 C C . ARG B 1 129 ? 26.618 -48.158 10.773 1.00 12.05 155 ARG B C 1
ATOM 2901 O O . ARG B 1 129 ? 26.008 -47.318 10.112 1.00 12.87 155 ARG B O 1
ATOM 2909 N N . ASP B 1 130 ? 26.024 -49.081 11.518 1.00 13.82 156 ASP B N 1
ATOM 2910 C CA . ASP B 1 130 ? 24.579 -49.153 11.658 1.00 15.06 156 ASP B CA 1
ATOM 2911 C C . ASP B 1 130 ? 24.305 -49.277 13.138 1.00 17.27 156 ASP B C 1
ATOM 2912 O O . ASP B 1 130 ? 24.764 -50.228 13.768 1.00 15.35 156 ASP B O 1
ATOM 2917 N N . ASN B 1 131 ? 23.586 -48.296 13.687 1.00 15.94 157 ASN B N 1
ATOM 2918 C CA . ASN B 1 131 ? 23.418 -48.177 15.129 1.00 19.85 157 ASN B CA 1
ATOM 2919 C C . ASN B 1 131 ? 24.777 -48.245 15.809 1.00 28.67 157 ASN B C 1
ATOM 2920 O O . ASN B 1 131 ? 24.927 -48.843 16.866 1.00 24.00 157 ASN B O 1
ATOM 2925 N N . GLY B 1 132 ? 25.773 -47.644 15.164 1.00 20.45 158 GLY B N 1
ATOM 2926 C CA . GLY B 1 132 ? 27.117 -47.580 15.708 1.00 23.06 158 GLY B CA 1
ATOM 2927 C C . GLY B 1 132 ? 28.028 -48.770 15.455 1.00 28.62 158 GLY B C 1
ATOM 2928 O O . GLY B 1 132 ? 29.219 -48.688 15.739 1.00 23.11 158 GLY B O 1
ATOM 2929 N N . LYS B 1 133 ? 27.482 -49.867 14.930 1.00 19.32 159 LYS B N 1
ATOM 2930 C CA . LYS B 1 133 ? 28.253 -51.095 14.699 1.00 14.57 159 LYS B CA 1
ATOM 2931 C C . LYS B 1 133 ? 28.777 -51.208 13.251 1.00 13.05 159 LYS B C 1
ATOM 2932 O O . LYS B 1 133 ? 28.038 -50.955 12.313 1.00 12.85 159 LYS B O 1
ATOM 2938 N N . LEU B 1 134 ? 30.042 -51.587 13.075 1.00 11.96 160 LEU B N 1
ATOM 2939 C CA . LEU B 1 134 ? 30.628 -51.626 11.729 1.00 10.99 160 LEU B CA 1
ATOM 2940 C C . LEU B 1 134 ? 29.964 -52.680 10.852 1.00 13.24 160 LEU B C 1
ATOM 2941 O O . LEU B 1 134 ? 29.746 -53.823 11.271 1.00 15.80 160 LEU B O 1
ATOM 2946 N N . VAL B 1 135 ? 29.641 -52.272 9.629 1.00 9.91 161 VAL B N 1
ATOM 2947 C CA . VAL B 1 135 ? 29.057 -53.152 8.620 1.00 10.84 161 VAL B CA 1
ATOM 2948 C C . VAL B 1 135 ? 29.880 -53.033 7.341 1.00 10.22 161 VAL B C 1
ATOM 2949 O O . VAL B 1 135 ? 29.951 -51.962 6.727 1.00 10.27 161 VAL B O 1
ATOM 2953 N N . GLU B 1 136 ? 30.516 -54.127 6.952 1.00 10.43 162 GLU B N 1
ATOM 2954 C CA . GLU B 1 136 ? 31.292 -54.160 5.721 1.00 9.41 162 GLU B CA 1
ATOM 2955 C C . GLU B 1 136 ? 30.392 -54.201 4.494 1.00 10.74 162 GLU B C 1
ATOM 2956 O O . GLU B 1 136 ? 29.307 -54.796 4.522 1.00 11.79 162 GLU B O 1
ATOM 2962 N N . HIS B 1 137 ? 30.860 -53.578 3.419 1.00 9.32 163 HIS B N 1
ATOM 2963 C CA . HIS B 1 137 ? 30.201 -53.633 2.119 1.00 9.16 163 HIS B CA 1
ATOM 2964 C C . HIS B 1 137 ? 31.255 -53.734 1.028 1.00 9.04 163 HIS B C 1
ATOM 2965 O O . HIS B 1 137 ? 32.196 -52.930 0.997 1.00 10.57 163 HIS B O 1
ATOM 2972 N N . SER B 1 138 ? 31.106 -54.704 0.131 1.00 10.63 164 SER B N 1
ATOM 2973 C CA . SER B 1 138 ? 31.984 -54.789 -1.037 1.00 10.28 164 SER B CA 1
ATOM 2974 C C . SER B 1 138 ? 31.305 -54.209 -2.275 1.00 8.99 164 SER B C 1
ATOM 2975 O O . SER B 1 138 ? 31.939 -54.021 -3.317 1.00 10.18 164 SER B O 1
ATOM 2978 N N . SER B 1 139 ? 30.014 -53.932 -2.137 1.00 8.12 165 SER B N 1
ATOM 2979 C CA . SER B 1 139 ? 29.208 -53.295 -3.170 1.00 8.23 165 SER B CA 1
ATOM 2980 C C . SER B 1 139 ? 27.896 -52.904 -2.524 1.00 7.69 165 SER B C 1
ATOM 2981 O O . SER B 1 139 ? 27.620 -53.297 -1.377 1.00 9.19 165 SER B O 1
ATOM 2984 N N . PHE B 1 140 ? 27.088 -52.153 -3.261 1.00 7.06 166 PHE B N 1
ATOM 2985 C CA . PHE B 1 140 ? 25.724 -51.834 -2.844 1.00 7.14 166 PHE B CA 1
ATOM 2986 C C . PHE B 1 140 ? 24.751 -52.374 -3.880 1.00 7.66 166 PHE B C 1
ATOM 2987 O O . PHE B 1 140 ? 24.806 -52.004 -5.052 1.00 7.89 166 PHE B O 1
ATOM 2995 N N . ALA B 1 141 ? 23.887 -53.288 -3.458 1.00 8.56 167 ALA B N 1
ATOM 2996 C CA . ALA B 1 141 ? 22.906 -53.855 -4.383 1.00 8.09 167 ALA B CA 1
ATOM 2997 C C . ALA B 1 141 ? 21.848 -52.828 -4.692 1.00 7.59 167 ALA B C 1
ATOM 2998 O O . ALA B 1 141 ? 21.360 -52.157 -3.789 1.00 9.00 167 ALA B O 1
ATOM 3000 N N . GLY B 1 142 ? 21.470 -52.699 -5.957 1.00 7.36 168 GLY B N 1
ATOM 3001 C CA . GLY B 1 142 ? 20.261 -51.954 -6.252 1.00 8.29 168 GLY B CA 1
ATOM 3002 C C . GLY B 1 142 ? 19.090 -52.666 -5.588 1.00 8.78 168 GLY B C 1
ATOM 3003 O O . GLY B 1 142 ? 19.079 -53.896 -5.512 1.00 8.62 168 GLY B O 1
ATOM 3004 N N . ASP B 1 143 ? 18.127 -51.915 -5.071 1.00 7.49 169 ASP B N 1
ATOM 3005 C CA . ASP B 1 143 ? 16.944 -52.552 -4.490 1.00 7.67 169 ASP B CA 1
ATOM 3006 C C . ASP B 1 143 ? 16.387 -53.523 -5.527 1.00 7.97 169 ASP B C 1
ATOM 3007 O O . ASP B 1 143 ? 16.072 -53.108 -6.633 1.00 7.75 169 ASP B O 1
ATOM 3012 N N . PRO B 1 144 ? 16.285 -54.824 -5.190 1.00 7.15 170 PRO B N 1
ATOM 3013 C CA . PRO B 1 144 ? 16.042 -55.767 -6.285 1.00 8.88 170 PRO B CA 1
ATOM 3014 C C . PRO B 1 144 ? 14.649 -55.623 -6.897 1.00 6.70 170 PRO B C 1
ATOM 3015 O O . PRO B 1 144 ? 14.512 -55.855 -8.101 1.00 7.81 170 PRO B O 1
ATOM 3019 N N . GLU B 1 145 ? 13.652 -55.197 -6.131 1.00 6.92 171 GLU B N 1
ATOM 3020 C CA . GLU B 1 145 ? 12.359 -54.926 -6.742 1.00 7.54 171 GLU B CA 1
ATOM 3021 C C . GLU B 1 145 ? 12.443 -53.713 -7.679 1.00 7.54 171 GLU B C 1
ATOM 3022 O O . GLU B 1 145 ? 11.865 -53.723 -8.777 1.00 8.33 171 GLU B O 1
ATOM 3028 N N . LEU B 1 146 ? 13.156 -52.666 -7.269 1.00 7.43 172 LEU B N 1
ATOM 3029 C CA . LEU B 1 146 ? 13.323 -51.506 -8.157 1.00 8.22 172 LEU B CA 1
ATOM 3030 C C . LEU B 1 146 ? 14.088 -51.877 -9.429 1.00 6.85 172 LEU B C 1
ATOM 3031 O O . LEU B 1 146 ? 13.739 -51.422 -10.525 1.00 8.24 172 LEU B O 1
ATOM 3036 N N . VAL B 1 147 ? 15.113 -52.716 -9.292 1.00 6.82 173 VAL B N 1
ATOM 3037 C CA . VAL B 1 147 ? 15.873 -53.204 -10.441 1.00 8.55 173 VAL B CA 1
ATOM 3038 C C . VAL B 1 147 ? 14.942 -53.982 -11.381 1.00 7.09 173 VAL B C 1
ATOM 3039 O O . VAL B 1 147 ? 14.895 -53.714 -12.593 1.00 8.32 173 VAL B O 1
ATOM 3043 N N . GLY B 1 148 ? 14.172 -54.915 -10.821 1.00 7.84 174 GLY B N 1
ATOM 3044 C CA . GLY B 1 148 ? 13.288 -55.730 -11.635 1.00 7.92 174 GLY B CA 1
ATOM 3045 C C . GLY B 1 148 ? 12.258 -54.891 -12.360 1.00 6.49 174 GLY B C 1
ATOM 3046 O O . GLY B 1 148 ? 11.952 -55.154 -13.533 1.00 7.54 174 GLY B O 1
ATOM 3047 N N . ARG B 1 149 ? 11.713 -53.881 -11.688 1.00 7.39 175 ARG B N 1
ATOM 3048 C CA . ARG B 1 149 ? 10.732 -53.014 -12.340 1.00 8.01 175 ARG B CA 1
ATOM 3049 C C . ARG B 1 149 ? 11.311 -52.368 -13.594 1.00 8.93 175 ARG B C 1
ATOM 3050 O O . ARG B 1 149 ? 10.651 -52.315 -14.637 1.00 8.45 175 ARG B O 1
ATOM 3058 N N . ALA B 1 150 ? 12.543 -51.873 -13.507 1.00 7.88 176 ALA B N 1
ATOM 3059 C CA . ALA B 1 150 ? 13.135 -51.209 -14.658 1.00 8.27 176 ALA B CA 1
ATOM 3060 C C . ALA B 1 150 ? 13.342 -52.203 -15.798 1.00 8.77 176 ALA B C 1
ATOM 3061 O O . ALA B 1 150 ? 13.104 -51.878 -16.964 1.00 8.81 176 ALA B O 1
ATOM 3063 N N . LEU B 1 151 ? 13.780 -53.416 -15.469 1.00 7.95 177 LEU B N 1
ATOM 3064 C CA . LEU B 1 151 ? 13.965 -54.448 -16.484 1.00 8.83 177 LEU B CA 1
ATOM 3065 C C . LEU B 1 151 ? 12.626 -54.834 -17.120 1.00 9.60 177 LEU B C 1
ATOM 3066 O O . LEU B 1 151 ? 12.548 -55.055 -18.328 1.00 11.00 177 LEU B O 1
ATOM 3071 N N . GLY B 1 152 ? 11.569 -54.899 -16.320 1.00 9.00 178 GLY B N 1
ATOM 3072 C CA . GLY B 1 152 ? 10.248 -55.210 -16.840 1.00 9.02 178 GLY B CA 1
ATOM 3073 C C . GLY B 1 152 ? 9.724 -54.137 -17.783 1.00 9.90 178 GLY B C 1
ATOM 3074 O O . GLY B 1 152 ? 8.872 -54.408 -18.633 1.00 10.25 178 GLY B O 1
ATOM 3075 N N . MET B 1 153 ? 10.209 -52.908 -17.623 1.00 9.81 179 MET B N 1
ATOM 3076 C CA . MET B 1 153 ? 9.819 -51.796 -18.493 1.00 10.56 179 MET B CA 1
ATOM 3077 C C . MET B 1 153 ? 10.723 -51.640 -19.721 1.00 8.75 179 MET B C 1
ATOM 3078 O O . MET B 1 153 ? 10.596 -50.656 -20.455 1.00 11.41 179 MET B O 1
ATOM 3083 N N . ALA B 1 154 ? 11.603 -52.605 -19.957 1.00 9.56 180 ALA B N 1
ATOM 3084 C CA . ALA B 1 154 ? 12.613 -52.489 -21.017 1.00 10.91 180 ALA B CA 1
ATOM 3085 C C . ALA B 1 154 ? 12.047 -52.104 -22.384 1.00 13.71 180 ALA B C 1
ATOM 3086 O O . ALA B 1 154 ? 12.618 -51.258 -23.084 1.00 14.88 180 ALA B O 1
ATOM 3088 N N . ASP B 1 155 ? 10.926 -52.703 -22.770 1.00 12.10 181 ASP B N 1
ATOM 3089 C CA . ASP B 1 155 ? 10.410 -52.459 -24.116 1.00 13.29 181 ASP B CA 1
ATOM 3090 C C . ASP B 1 155 ? 9.815 -51.062 -24.288 1.00 14.37 181 ASP B C 1
ATOM 3091 O O . ASP B 1 155 ? 9.503 -50.653 -25.414 1.00 14.34 181 ASP B O 1
ATOM 3096 N N . ARG B 1 156 ? 9.675 -50.316 -23.199 1.00 12.33 182 ARG B N 1
ATOM 3097 C CA . ARG B 1 156 ? 9.188 -48.949 -23.266 1.00 11.40 182 ARG B CA 1
ATOM 3098 C C . ARG B 1 156 ? 10.310 -47.961 -23.628 1.00 14.28 182 ARG B C 1
ATOM 3099 O O . ARG B 1 156 ? 10.048 -46.802 -23.963 1.00 17.11 182 ARG B O 1
ATOM 3107 N N . TYR B 1 157 ? 11.554 -48.426 -23.568 1.00 11.52 183 TYR B N 1
ATOM 3108 C CA . TYR B 1 157 ? 12.702 -47.617 -23.978 1.00 11.70 183 TYR B CA 1
ATOM 3109 C C . TYR B 1 157 ? 13.068 -47.955 -25.408 1.00 9.91 183 TYR B C 1
ATOM 3110 O O . TYR B 1 157 ? 13.378 -49.103 -25.710 1.00 10.71 183 TYR B O 1
ATOM 3119 N N . ARG B 1 158 ? 13.054 -46.949 -26.283 1.00 11.23 184 ARG B N 1
ATOM 3120 C CA . ARG B 1 158 ? 13.157 -47.203 -27.717 1.00 11.76 184 ARG B CA 1
ATOM 3121 C C . ARG B 1 158 ? 14.453 -46.695 -28.343 1.00 19.88 184 ARG B C 1
ATOM 3122 O O . ARG B 1 158 ? 14.518 -46.478 -29.559 1.00 18.21 184 ARG B O 1
ATOM 3130 N N . HIS B 1 159 ? 15.489 -46.510 -27.533 1.00 12.36 185 HIS B N 1
ATOM 3131 C CA . HIS B 1 159 ? 16.752 -46.018 -28.079 1.00 12.95 185 HIS B CA 1
ATOM 3132 C C . HIS B 1 159 ? 17.931 -46.920 -27.744 1.00 12.94 185 HIS B C 1
ATOM 3133 O O . HIS B 1 159 ? 19.089 -46.505 -27.843 1.00 15.60 185 HIS B O 1
ATOM 3140 N N . GLY B 1 160 ? 17.639 -48.168 -27.388 1.00 11.87 186 GLY B N 1
ATOM 3141 C CA . GLY B 1 160 ? 18.669 -49.130 -27.052 1.00 11.02 186 GLY B CA 1
ATOM 3142 C C . GLY B 1 160 ? 18.097 -50.233 -26.188 1.00 11.28 186 GLY B C 1
ATOM 3143 O O . GLY B 1 160 ? 16.889 -50.275 -25.943 1.00 13.13 186 GLY B O 1
ATOM 3144 N N . ARG B 1 161 ? 18.963 -51.118 -25.718 1.00 12.24 187 ARG B N 1
ATOM 3145 C CA . ARG B 1 161 ? 18.549 -52.205 -24.842 1.00 11.15 187 ARG B CA 1
ATOM 3146 C C . ARG B 1 161 ? 18.622 -51.764 -23.396 1.00 12.91 187 ARG B C 1
ATOM 3147 O O . ARG B 1 161 ? 19.459 -50.936 -23.044 1.00 15.76 187 ARG B O 1
ATOM 3155 N N . VAL B 1 162 ? 17.745 -52.313 -22.564 1.00 11.70 188 VAL B N 1
ATOM 3156 C CA . VAL B 1 162 ? 17.800 -52.120 -21.124 1.00 11.10 188 VAL B CA 1
ATOM 3157 C C . VAL B 1 162 ? 18.275 -53.426 -20.513 1.00 13.36 188 VAL B C 1
ATOM 3158 O O . VAL B 1 162 ? 17.629 -54.461 -20.686 1.00 13.23 188 VAL B O 1
ATOM 3162 N N . VAL B 1 163 ? 19.405 -53.391 -19.814 1.00 10.68 189 VAL B N 1
ATOM 3163 C CA . VAL B 1 163 ? 20.025 -54.613 -19.317 1.00 10.70 189 VAL B CA 1
ATOM 3164 C C . VAL B 1 163 ? 20.408 -54.473 -17.853 1.00 10.32 189 VAL B C 1
ATOM 3165 O O . VAL B 1 163 ? 20.682 -53.367 -17.392 1.00 9.52 189 VAL B O 1
ATOM 3169 N N . PRO B 1 164 ? 20.442 -55.589 -17.118 1.00 8.60 190 PRO B N 1
ATOM 3170 C CA . PRO B 1 164 ? 21.045 -55.551 -15.785 1.00 9.60 190 PRO B CA 1
ATOM 3171 C C . PRO B 1 164 ? 22.557 -55.490 -15.904 1.00 8.98 190 PRO B C 1
ATOM 3172 O O . PRO B 1 164 ? 23.130 -56.107 -16.794 1.00 11.59 190 PRO B O 1
ATOM 3176 N N . GLY B 1 165 ? 23.212 -54.754 -15.019 1.00 8.84 191 GLY B N 1
ATOM 3177 C CA . GLY B 1 165 ? 24.656 -54.771 -15.037 1.00 9.14 191 GLY B CA 1
ATOM 3178 C C . GLY B 1 165 ? 25.259 -54.169 -13.796 1.00 7.56 191 GLY B C 1
ATOM 3179 O O . GLY B 1 165 ? 24.570 -53.622 -12.933 1.00 9.38 191 GLY B O 1
ATOM 3180 N N . ILE B 1 166 ? 26.574 -54.289 -13.719 1.00 7.61 192 ILE B N 1
ATOM 3181 C CA . ILE B 1 166 ? 27.336 -53.788 -12.597 1.00 7.48 192 ILE B CA 1
ATOM 3182 C C . ILE B 1 166 ? 27.903 -52.414 -12.919 1.00 7.74 192 ILE B C 1
ATOM 3183 O O . ILE B 1 166 ? 28.585 -52.227 -13.931 1.00 9.03 192 ILE B O 1
ATOM 3188 N N . ILE B 1 167 ? 27.608 -51.453 -12.054 1.00 7.07 193 ILE B N 1
ATOM 3189 C CA . ILE B 1 167 ? 28.040 -50.080 -12.253 1.00 8.02 193 ILE B CA 1
ATOM 3190 C C . ILE B 1 167 ? 29.307 -49.810 -11.443 1.00 7.53 193 ILE B C 1
ATOM 3191 O O . ILE B 1 167 ? 29.295 -49.937 -10.222 1.00 8.05 193 ILE B O 1
ATOM 3196 N N . GLY B 1 168 ? 30.395 -49.456 -12.127 1.00 7.73 194 GLY B N 1
ATOM 3197 C CA . GLY B 1 168 ? 31.657 -49.122 -11.476 1.00 7.41 194 GLY B CA 1
ATOM 3198 C C . GLY B 1 168 ? 31.801 -47.624 -11.293 1.00 7.41 194 GLY B C 1
ATOM 3199 O O . GLY B 1 168 ? 31.963 -46.877 -12.269 1.00 8.49 194 GLY B O 1
ATOM 3200 N N . THR B 1 169 ? 31.747 -47.185 -10.037 1.00 6.84 195 THR B N 1
ATOM 3201 C CA . THR B 1 169 ? 31.821 -45.772 -9.693 1.00 7.28 195 THR B CA 1
ATOM 3202 C C . THR B 1 169 ? 33.235 -45.372 -9.315 1.00 7.09 195 THR B C 1
ATOM 3203 O O . THR B 1 169 ? 33.882 -46.046 -8.521 1.00 8.06 195 THR B O 1
ATOM 3207 N N . ALA B 1 170 ? 33.716 -44.287 -9.909 1.00 6.78 196 ALA B N 1
ATOM 3208 C CA . ALA B 1 170 ? 35.036 -43.769 -9.601 1.00 7.38 196 ALA B CA 1
ATOM 3209 C C . ALA B 1 170 ? 35.093 -42.316 -10.014 1.00 6.62 196 ALA B C 1
ATOM 3210 O O . ALA B 1 170 ? 34.326 -41.873 -10.879 1.00 7.18 196 ALA B O 1
ATOM 3212 N N . ASP B 1 171 ? 36.010 -41.567 -9.400 1.00 7.39 197 ASP B N 1
ATOM 3213 C CA . ASP B 1 171 ? 36.311 -40.207 -9.837 1.00 7.05 197 ASP B CA 1
ATOM 3214 C C . ASP B 1 171 ? 37.225 -40.265 -11.071 1.00 7.58 197 ASP B C 1
ATOM 3215 O O . ASP B 1 171 ? 38.319 -39.690 -11.094 1.00 8.47 197 ASP B O 1
ATOM 3220 N N . GLU B 1 172 ? 36.762 -40.979 -12.093 1.00 7.64 198 GLU B N 1
ATOM 3221 C CA . GLU B 1 172 ? 37.585 -41.303 -13.248 1.00 7.03 198 GLU B CA 1
ATOM 3222 C C . GLU B 1 172 ? 36.821 -41.229 -14.540 1.00 7.06 198 GLU B C 1
ATOM 3223 O O . GLU B 1 172 ? 35.618 -41.515 -14.590 1.00 8.74 198 GLU B O 1
ATOM 3229 N N . TRP B 1 173 ? 37.538 -40.833 -15.584 1.00 7.75 199 TRP B N 1
ATOM 3230 C CA A TRP B 1 173 ? 37.089 -41.094 -16.945 0.56 8.03 199 TRP B CA 1
ATOM 3231 C CA B TRP B 1 173 ? 37.117 -41.024 -16.958 0.44 7.94 199 TRP B CA 1
ATOM 3232 C C . TRP B 1 173 ? 38.241 -41.804 -17.635 1.00 7.72 199 TRP B C 1
ATOM 3233 O O . TRP B 1 173 ? 39.283 -41.211 -17.947 1.00 9.40 199 TRP B O 1
ATOM 3254 N N . ASN B 1 174 ? 38.063 -43.110 -17.814 1.00 7.62 200 ASN B N 1
ATOM 3255 C CA . ASN B 1 174 ? 39.083 -43.952 -18.429 1.00 8.15 200 ASN B CA 1
ATOM 3256 C C . ASN B 1 174 ? 38.932 -44.029 -19.931 1.00 8.74 200 ASN B C 1
ATOM 3257 O O 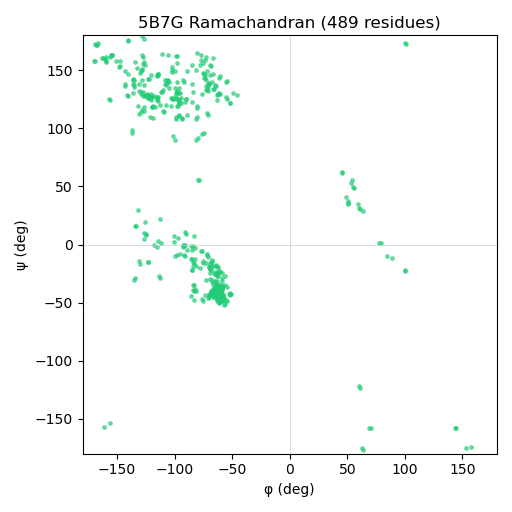. ASN B 1 174 ? 37.872 -44.412 -20.425 1.00 9.22 200 ASN B O 1
ATOM 3262 N N . ARG B 1 175 ? 39.996 -43.691 -20.662 1.00 7.93 201 ARG B N 1
ATOM 3263 C CA . ARG B 1 175 ? 39.989 -43.888 -22.112 1.00 7.71 201 ARG B CA 1
ATOM 3264 C C . ARG B 1 175 ? 41.173 -44.729 -22.569 1.00 8.95 201 ARG B C 1
ATOM 3265 O O . ARG B 1 175 ? 41.400 -44.872 -23.772 1.00 8.73 201 ARG B O 1
ATOM 3273 N N . GLN B 1 176 ? 41.927 -45.302 -21.637 1.00 8.62 202 GLN B N 1
ATOM 3274 C CA . GLN B 1 176 ? 42.909 -46.311 -22.025 1.00 8.78 202 GLN B CA 1
ATOM 3275 C C . GLN B 1 176 ? 42.149 -47.620 -22.178 1.00 8.60 202 GLN B C 1
ATOM 3276 O O . GLN B 1 176 ? 41.696 -48.203 -21.186 1.00 9.53 202 GLN B O 1
ATOM 3282 N N . VAL B 1 177 ? 41.978 -48.073 -23.417 1.00 9.04 203 VAL B N 1
ATOM 3283 C CA . VAL B 1 177 ? 41.143 -49.244 -23.669 1.00 9.69 203 VAL B CA 1
ATOM 3284 C C . VAL B 1 177 ? 41.641 -50.476 -22.896 1.00 9.32 203 VAL B C 1
ATOM 3285 O O . VAL B 1 177 ? 40.837 -51.264 -22.393 1.00 9.54 203 VAL B O 1
ATOM 3289 N N . ALA B 1 178 ? 42.952 -50.633 -22.738 1.00 8.49 204 ALA B N 1
ATOM 3290 C CA . ALA B 1 178 ? 43.461 -51.757 -21.961 1.00 9.03 204 ALA B CA 1
ATOM 3291 C C . ALA B 1 178 ? 43.032 -51.673 -20.493 1.00 8.77 204 ALA B C 1
ATOM 3292 O O . ALA B 1 178 ? 42.816 -52.699 -19.858 1.00 10.30 204 ALA B O 1
ATOM 3294 N N . ARG B 1 179 ? 42.929 -50.462 -19.955 1.00 9.46 205 ARG B N 1
ATOM 3295 C CA . ARG B 1 179 ? 42.474 -50.298 -18.575 1.00 9.37 205 ARG B CA 1
ATOM 3296 C C . ARG B 1 179 ? 40.986 -50.628 -18.454 1.00 9.19 205 ARG B C 1
ATOM 3297 O O . ARG B 1 179 ? 40.579 -51.316 -17.524 1.00 9.52 205 ARG B O 1
ATOM 3305 N N . ILE B 1 180 ? 40.183 -50.142 -19.394 1.00 8.73 206 ILE B N 1
ATOM 3306 C CA . ILE B 1 180 ? 38.768 -50.509 -19.445 1.00 9.14 206 ILE B CA 1
ATOM 3307 C C . ILE B 1 180 ? 38.603 -52.029 -19.496 1.00 9.23 206 ILE B C 1
ATOM 3308 O O . ILE B 1 180 ? 37.816 -52.614 -18.731 1.00 9.90 206 ILE B O 1
ATOM 3313 N N . ASN B 1 181 ? 39.355 -52.676 -20.383 1.00 9.28 207 ASN B N 1
ATOM 3314 C CA . ASN B 1 181 ? 39.281 -54.128 -20.506 1.00 9.37 207 ASN B CA 1
ATOM 3315 C C . ASN B 1 181 ? 39.662 -54.821 -19.211 1.00 10.07 207 ASN B C 1
ATOM 3316 O O . ASN B 1 181 ? 38.997 -55.768 -18.799 1.00 10.78 207 ASN B O 1
ATOM 3321 N N . TRP B 1 182 ? 40.716 -54.346 -18.554 1.00 9.47 208 TRP B N 1
ATOM 3322 C CA . TRP B 1 182 ? 41.149 -54.957 -17.302 1.00 9.31 208 TRP B CA 1
ATOM 3323 C C . TRP B 1 182 ? 40.094 -54.792 -16.207 1.00 10.35 208 TRP B C 1
ATOM 3324 O O . TRP B 1 182 ? 39.804 -55.734 -15.468 1.00 10.61 208 TRP B O 1
ATOM 3335 N N . LEU B 1 183 ? 39.519 -53.599 -16.104 1.00 9.70 209 LEU B N 1
ATOM 3336 C CA . LEU B 1 183 ? 38.466 -53.361 -15.114 1.00 9.10 209 LEU B CA 1
ATOM 3337 C C . LEU B 1 183 ? 37.263 -54.265 -15.383 1.00 9.73 209 LEU B C 1
ATOM 3338 O O . LEU B 1 183 ? 36.683 -54.848 -14.459 1.00 10.23 209 LEU B O 1
ATOM 3343 N N . HIS B 1 184 ? 36.895 -54.411 -16.648 1.00 9.03 210 HIS B N 1
ATOM 3344 C CA . HIS B 1 184 ? 35.771 -55.277 -16.982 1.00 8.79 210 HIS B CA 1
ATOM 3345 C C . HIS B 1 184 ? 36.063 -56.740 -16.648 1.00 10.22 210 HIS B C 1
ATOM 3346 O O . HIS B 1 184 ? 35.209 -57.451 -16.125 1.00 10.77 210 HIS B O 1
ATOM 3353 N N . GLN B 1 185 ? 37.269 -57.192 -16.961 1.00 10.42 211 GLN B N 1
ATOM 3354 C CA . GLN B 1 185 ? 37.637 -58.574 -16.696 1.00 12.17 211 GLN B CA 1
ATOM 3355 C C . GLN B 1 185 ? 37.734 -58.855 -15.201 1.00 10.80 211 GLN B C 1
ATOM 3356 O O . GLN B 1 185 ? 37.418 -59.958 -14.741 1.00 14.40 211 GLN B O 1
ATOM 3362 N N . THR B 1 186 ? 38.136 -57.851 -14.429 1.00 10.49 212 THR B N 1
ATOM 3363 C CA . THR B 1 186 ? 38.356 -58.017 -12.999 1.00 11.36 212 THR B CA 1
ATOM 3364 C C . THR B 1 186 ? 37.069 -57.875 -12.183 1.00 10.87 212 THR B C 1
ATOM 3365 O O . THR B 1 186 ? 36.834 -58.626 -11.231 1.00 12.30 212 THR B O 1
ATOM 3369 N N . TYR B 1 187 ? 36.224 -56.925 -12.577 1.00 10.20 213 TYR B N 1
ATOM 3370 C CA . TYR B 1 187 ? 35.060 -56.556 -11.763 1.00 9.65 213 TYR B CA 1
ATOM 3371 C C . TYR B 1 187 ? 33.727 -56.795 -12.454 1.00 10.12 213 TYR B C 1
ATOM 3372 O O . TYR B 1 187 ? 32.676 -56.508 -11.872 1.00 10.38 213 TYR B O 1
ATOM 3381 N N . GLN B 1 188 ? 33.762 -57.297 -13.690 1.00 10.05 214 GLN B N 1
ATOM 3382 C CA . GLN B 1 188 ? 32.551 -57.619 -14.451 1.00 9.48 214 GLN B CA 1
ATOM 3383 C C . GLN B 1 188 ? 31.675 -56.390 -14.672 1.00 9.42 214 GLN B C 1
ATOM 3384 O O . GLN B 1 188 ? 30.454 -56.494 -14.756 1.00 10.63 214 GLN B O 1
ATOM 3390 N N . THR B 1 189 ? 32.305 -55.225 -14.780 1.00 9.16 215 THR B N 1
ATOM 3391 C CA . THR B 1 189 ? 31.564 -53.976 -14.943 1.00 8.80 215 THR B CA 1
ATOM 3392 C C . THR B 1 189 ? 30.841 -53.873 -16.289 1.00 9.72 215 THR B C 1
ATOM 3393 O O . THR B 1 189 ? 31.379 -54.245 -17.344 1.00 9.91 215 THR B O 1
ATOM 3397 N N . ALA B 1 190 ? 29.624 -53.345 -16.253 1.00 7.42 216 ALA B N 1
ATOM 3398 C CA . ALA B 1 190 ? 28.915 -52.976 -17.480 1.00 7.51 216 ALA B CA 1
ATOM 3399 C C . ALA B 1 190 ? 29.370 -51.616 -18.002 1.00 8.65 216 ALA B C 1
ATOM 3400 O O . ALA B 1 190 ? 29.511 -51.415 -19.212 1.00 8.06 216 ALA B O 1
ATOM 3402 N N . ALA B 1 191 ? 29.582 -50.678 -17.084 1.00 7.99 217 ALA B N 1
ATOM 3403 C CA . ALA B 1 191 ? 29.887 -49.306 -17.434 1.00 8.18 217 ALA B CA 1
ATOM 3404 C C . ALA B 1 191 ? 30.497 -48.610 -16.234 1.00 8.92 217 ALA B C 1
ATOM 3405 O O . ALA B 1 191 ? 30.338 -49.069 -15.097 1.00 9.84 217 ALA B O 1
ATOM 3407 N N . GLU B 1 192 ? 31.180 -47.501 -16.505 1.00 7.95 218 GLU B N 1
ATOM 3408 C CA . GLU B 1 192 ? 31.765 -46.654 -15.464 1.00 8.66 218 GLU B CA 1
ATOM 3409 C C . GLU B 1 192 ? 31.113 -45.281 -15.433 1.00 7.36 218 GLU B C 1
ATOM 3410 O O . GLU B 1 192 ? 30.673 -44.740 -16.451 1.00 7.74 218 GLU B O 1
ATOM 3416 N N . GLU B 1 193 ? 31.015 -44.728 -14.232 1.00 7.52 219 GLU B N 1
ATOM 3417 C CA A GLU B 1 193 ? 30.500 -43.382 -14.037 0.00 6.66 219 GLU B CA 1
ATOM 3418 C CA B GLU B 1 193 ? 30.532 -43.363 -14.066 1.00 6.61 219 GLU B CA 1
ATOM 3419 C C . GLU B 1 193 ? 31.053 -42.846 -12.723 1.00 5.38 219 GLU B C 1
ATOM 3420 O O . GLU B 1 193 ? 31.941 -43.465 -12.132 1.00 6.69 219 GLU B O 1
ATOM 3431 N N . MET B 1 194 ? 30.530 -41.718 -12.251 1.00 6.46 220 MET B N 1
ATOM 3432 C CA . MET B 1 194 ? 31.214 -41.011 -11.179 1.00 7.87 220 MET B CA 1
ATOM 3433 C C . MET B 1 194 ? 30.390 -40.691 -9.943 1.00 8.75 220 MET B C 1
ATOM 3434 O O . MET B 1 194 ? 30.869 -39.968 -9.069 1.00 8.82 220 MET B O 1
ATOM 3439 N N . GLU B 1 195 ? 29.179 -41.237 -9.834 1.00 7.35 221 GLU B N 1
ATOM 3440 C CA . GLU B 1 195 ? 28.356 -40.946 -8.648 1.00 7.51 221 GLU B CA 1
ATOM 3441 C C . GLU B 1 195 ? 27.667 -42.127 -7.969 1.00 5.26 221 GLU B C 1
ATOM 3442 O O . GLU B 1 195 ? 27.411 -42.062 -6.768 1.00 7.26 221 GLU B O 1
ATOM 3448 N N . THR B 1 196 ? 27.332 -43.178 -8.716 1.00 6.44 222 THR B N 1
ATOM 3449 C CA . THR B 1 196 ? 26.298 -44.108 -8.255 1.00 7.73 222 THR B CA 1
ATOM 3450 C C . THR B 1 196 ? 26.589 -44.737 -6.893 1.00 6.02 222 THR B C 1
ATOM 3451 O O . THR B 1 196 ? 25.748 -44.678 -5.992 1.00 7.49 222 THR B O 1
ATOM 3455 N N . SER B 1 197 ? 27.765 -45.328 -6.719 1.00 5.97 223 SER B N 1
ATOM 3456 C CA . SER B 1 197 ? 28.018 -46.057 -5.474 1.00 6.89 223 SER B CA 1
ATOM 3457 C C . SER B 1 197 ? 28.136 -45.129 -4.275 1.00 6.30 223 SER B C 1
ATOM 3458 O O . SER B 1 197 ? 27.952 -45.563 -3.145 1.00 7.30 223 SER B O 1
ATOM 3461 N N . SER B 1 198 ? 28.428 -43.855 -4.526 1.00 6.18 224 SER B N 1
ATOM 3462 C CA . SER B 1 198 ? 28.517 -42.865 -3.457 1.00 6.10 224 SER B CA 1
ATOM 3463 C C . SER B 1 198 ? 27.115 -42.473 -2.966 1.00 6.31 224 SER B C 1
ATOM 3464 O O . SER B 1 198 ? 26.838 -42.481 -1.755 1.00 6.98 224 SER B O 1
ATOM 3467 N N . ALA B 1 199 ? 26.223 -42.165 -3.901 1.00 6.43 225 ALA B N 1
ATOM 3468 C CA . ALA B 1 199 ? 24.823 -41.970 -3.554 1.00 6.62 225 ALA B CA 1
ATOM 3469 C C . ALA B 1 199 ? 24.241 -43.235 -2.911 1.00 6.78 225 ALA B C 1
ATOM 3470 O O . ALA B 1 199 ? 23.476 -43.141 -1.940 1.00 7.24 225 ALA B O 1
ATOM 3472 N N . ALA B 1 200 ? 24.628 -44.409 -3.415 1.00 6.12 226 ALA B N 1
ATOM 3473 C CA . ALA B 1 200 ? 24.118 -45.674 -2.889 1.00 7.37 226 ALA B CA 1
ATOM 3474 C C . ALA B 1 200 ? 24.590 -45.885 -1.458 1.00 6.63 226 ALA B C 1
ATOM 3475 O O . ALA B 1 200 ? 23.844 -46.404 -0.619 1.00 7.04 226 ALA B O 1
ATOM 3477 N N . LEU B 1 201 ? 25.828 -45.488 -1.176 1.00 6.65 227 LEU B N 1
ATOM 3478 C CA . LEU B 1 201 ? 26.374 -45.586 0.172 1.00 6.21 227 LEU B CA 1
ATOM 3479 C C . LEU B 1 201 ? 25.524 -44.769 1.140 1.00 6.66 227 LEU B C 1
ATOM 3480 O O . LEU B 1 201 ? 25.172 -45.250 2.220 1.00 6.93 227 LEU B O 1
ATOM 3485 N N . VAL B 1 202 ? 25.196 -43.536 0.768 1.00 6.54 228 VAL B N 1
ATOM 3486 C CA . VAL B 1 202 ? 24.396 -42.695 1.651 1.00 7.29 228 VAL B CA 1
ATOM 3487 C C . VAL B 1 202 ? 22.979 -43.271 1.785 1.00 7.18 228 VAL B C 1
ATOM 3488 O O . VAL B 1 202 ? 22.425 -43.305 2.891 1.00 7.20 228 VAL B O 1
ATOM 3492 N N . ALA B 1 203 ? 22.402 -43.767 0.690 1.00 6.63 229 ALA B N 1
ATOM 3493 C CA . ALA B 1 203 ? 21.073 -44.374 0.791 1.00 6.48 229 ALA B CA 1
ATOM 3494 C C . ALA B 1 203 ? 21.081 -45.599 1.702 1.00 7.24 229 ALA B C 1
ATOM 3495 O O . ALA B 1 203 ? 20.125 -45.811 2.457 1.00 7.66 229 ALA B O 1
ATOM 3497 N N . GLU B 1 204 ? 22.146 -46.398 1.659 1.00 6.70 230 GLU B N 1
ATOM 3498 C CA . GLU B 1 204 ? 22.252 -47.536 2.577 1.00 8.07 230 GLU B CA 1
ATOM 3499 C C . GLU B 1 204 ? 22.329 -47.080 4.038 1.00 9.08 230 GLU B C 1
ATOM 3500 O O . GLU B 1 204 ? 21.684 -47.665 4.916 1.00 8.81 230 GLU B O 1
ATOM 3506 N N . ALA B 1 205 ? 23.097 -46.025 4.291 1.00 7.10 231 ALA B N 1
ATOM 3507 C CA . ALA B 1 205 ? 23.231 -45.493 5.644 1.00 7.18 231 ALA B CA 1
ATOM 3508 C C . ALA B 1 205 ? 21.885 -45.043 6.203 1.00 8.70 231 ALA B C 1
ATOM 3509 O O . ALA B 1 205 ? 21.603 -45.230 7.392 1.00 8.77 231 ALA B O 1
ATOM 3511 N N . TYR B 1 206 ? 21.052 -44.459 5.348 1.00 7.26 232 TYR B N 1
ATOM 3512 C CA . TYR B 1 206 ? 19.738 -43.969 5.761 1.00 7.05 232 TYR B CA 1
ATOM 3513 C C . TYR B 1 206 ? 18.636 -45.013 5.564 1.00 8.24 232 TYR B C 1
ATOM 3514 O O . TYR B 1 206 ? 17.468 -44.748 5.870 1.00 10.65 232 TYR B O 1
ATOM 3523 N N . LYS B 1 207 ? 19.011 -46.185 5.050 1.00 8.42 233 LYS B N 1
ATOM 3524 C CA . LYS B 1 207 ? 18.078 -47.300 4.816 1.00 8.51 233 LYS B CA 1
ATOM 3525 C C . LYS B 1 207 ? 16.906 -46.883 3.926 1.00 9.30 233 LYS B C 1
ATOM 3526 O O . LYS B 1 207 ? 15.740 -47.158 4.217 1.00 11.02 233 LYS B O 1
ATOM 3532 N N . VAL B 1 208 ? 17.240 -46.234 2.814 1.00 7.68 234 VAL B N 1
ATOM 3533 C CA . VAL B 1 208 ? 16.270 -45.797 1.808 1.00 8.99 234 VAL B CA 1
ATOM 3534 C C . VAL B 1 208 ? 16.515 -46.569 0.521 1.00 9.28 234 VAL B C 1
ATOM 3535 O O . VAL B 1 208 ? 17.647 -46.587 0.025 1.00 8.40 234 VAL B O 1
ATOM 3539 N N . PRO B 1 209 ? 15.475 -47.219 -0.036 1.00 7.84 235 PRO B N 1
ATOM 3540 C CA . PRO B 1 209 ? 15.675 -47.974 -1.278 1.00 8.04 235 PRO B CA 1
ATOM 3541 C C . PRO B 1 209 ? 16.281 -47.137 -2.398 1.00 7.13 235 PRO B C 1
ATOM 3542 O O . PRO B 1 209 ? 15.909 -45.976 -2.585 1.00 8.06 235 PRO B O 1
ATOM 3546 N N . PHE B 1 210 ? 17.181 -47.758 -3.148 1.00 6.71 236 PHE B N 1
ATOM 3547 C CA . PHE B 1 210 ? 18.004 -47.077 -4.143 1.00 6.21 236 PH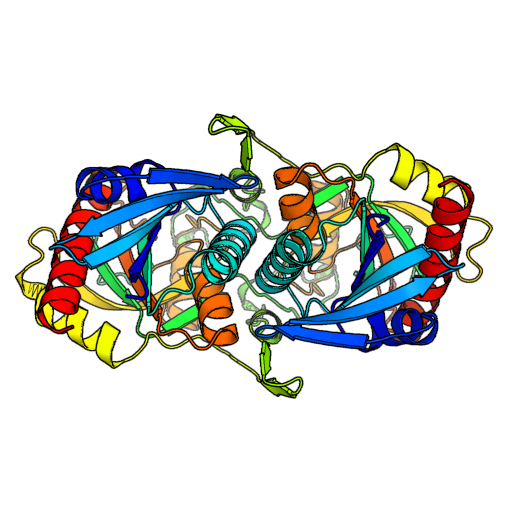E B CA 1
ATOM 3548 C C . PHE B 1 210 ? 18.084 -47.873 -5.430 1.00 6.89 236 PHE B C 1
ATOM 3549 O O . PHE B 1 210 ? 18.218 -49.094 -5.394 1.00 8.14 236 PHE B O 1
ATOM 3557 N N . VAL B 1 211 ? 18.067 -47.186 -6.567 1.00 6.03 237 VAL B N 1
ATOM 3558 C CA . VAL B 1 211 ? 18.413 -47.848 -7.818 1.00 9.20 237 VAL B CA 1
ATOM 3559 C C . VAL B 1 211 ? 19.187 -46.894 -8.724 1.00 7.94 237 VAL B C 1
ATOM 3560 O O . VAL B 1 211 ? 18.872 -45.703 -8.809 1.00 8.13 237 VAL B O 1
ATOM 3564 N N . GLY B 1 212 ? 20.228 -47.424 -9.356 1.00 6.49 238 GLY B N 1
ATOM 3565 C CA . GLY B 1 212 ? 20.999 -46.703 -10.355 1.00 6.52 238 GLY B CA 1
ATOM 3566 C C . GLY B 1 212 ? 20.567 -47.082 -11.765 1.00 7.52 238 GLY B C 1
ATOM 3567 O O . GLY B 1 212 ? 20.441 -48.271 -12.099 1.00 8.85 238 GLY B O 1
ATOM 3568 N N . ILE B 1 213 ? 20.319 -46.068 -12.589 1.00 7.43 239 ILE B N 1
ATOM 3569 C CA . ILE B 1 213 ? 19.895 -46.251 -13.969 1.00 7.82 239 ILE B CA 1
ATOM 3570 C C . ILE B 1 213 ? 20.807 -45.397 -14.846 1.00 7.62 239 ILE B C 1
ATOM 3571 O O . ILE B 1 213 ? 20.768 -44.165 -14.761 1.00 8.13 239 ILE B O 1
ATOM 3576 N N . ARG B 1 214 ? 21.622 -46.038 -15.682 1.00 7.49 240 ARG B N 1
ATOM 3577 C CA . ARG B 1 214 ? 22.621 -45.311 -16.459 1.00 7.61 240 ARG B CA 1
ATOM 3578 C C . ARG B 1 214 ? 22.589 -45.628 -17.933 1.00 9.91 240 ARG B C 1
ATOM 3579 O O . ARG B 1 214 ? 22.633 -46.792 -18.327 1.00 9.92 240 ARG B O 1
ATOM 3587 N N . VAL B 1 215 ? 22.554 -44.586 -18.753 1.00 7.98 241 VAL B N 1
ATOM 3588 C CA . VAL B 1 215 ? 22.658 -44.778 -20.187 1.00 9.04 241 VAL B CA 1
ATOM 3589 C C . VAL B 1 215 ? 24.124 -44.688 -20.604 1.00 7.54 241 VAL B C 1
ATOM 3590 O O . VAL B 1 215 ? 24.874 -43.862 -20.084 1.00 8.90 241 VAL B O 1
ATOM 3594 N N . LEU B 1 216 ? 24.549 -45.551 -21.516 1.00 8.10 242 LEU B N 1
ATOM 3595 C CA . LEU B 1 216 ? 25.861 -45.379 -22.127 1.00 8.08 242 LEU B CA 1
ATOM 3596 C C . LEU B 1 216 ? 25.825 -44.180 -23.064 1.00 8.72 242 LEU B C 1
ATOM 3597 O O . LEU B 1 216 ? 25.141 -44.195 -24.084 1.00 9.46 242 LEU B O 1
ATOM 3602 N N . SER B 1 217 ? 26.532 -43.118 -22.705 1.00 8.67 243 SER B N 1
ATOM 3603 C CA . SER B 1 217 ? 26.645 -41.962 -23.584 1.00 8.79 243 SER B CA 1
ATOM 3604 C C . SER B 1 217 ? 27.765 -42.152 -24.590 1.00 10.04 243 SER B C 1
ATOM 3605 O O . SER B 1 217 ? 27.884 -41.398 -25.553 1.00 11.17 243 SER B O 1
ATOM 3608 N N . ASN B 1 218 ? 28.592 -43.157 -24.347 1.00 10.26 244 ASN B N 1
ATOM 3609 C CA . ASN B 1 218 ? 29.812 -43.377 -25.110 1.00 10.25 244 ASN B CA 1
ATOM 3610 C C . ASN B 1 218 ? 30.388 -44.736 -24.781 1.00 9.82 244 ASN B C 1
ATOM 3611 O O . ASN B 1 218 ? 30.104 -45.292 -23.727 1.00 9.16 244 ASN B O 1
ATOM 3616 N N . THR B 1 219 ? 31.204 -45.271 -25.676 1.00 10.03 245 THR B N 1
ATOM 3617 C CA . THR B 1 219 ? 32.062 -46.377 -25.308 1.00 10.25 245 THR B CA 1
ATOM 3618 C C . THR B 1 219 ? 33.272 -46.434 -26.231 1.00 9.42 245 THR B C 1
ATOM 3619 O O . THR B 1 219 ? 33.150 -46.487 -27.462 1.00 10.47 245 THR B O 1
ATOM 3623 N N . ASP B 1 220 ? 34.453 -46.411 -25.629 1.00 9.34 246 ASP B N 1
ATOM 3624 C CA . ASP B 1 220 ? 35.675 -46.477 -26.418 1.00 10.08 246 ASP B CA 1
ATOM 3625 C C . ASP B 1 220 ? 35.946 -47.889 -26.919 1.00 12.31 246 ASP B C 1
ATOM 3626 O O . ASP B 1 220 ? 36.874 -48.103 -27.696 1.00 14.20 246 ASP B O 1
ATOM 3631 N N . LEU B 1 221 ? 35.130 -48.851 -26.497 1.00 10.21 247 LEU B N 1
ATOM 3632 C CA . LEU B 1 221 ? 35.254 -50.211 -27.002 1.00 11.50 247 LEU B CA 1
ATOM 3633 C C . LEU B 1 221 ? 34.691 -50.328 -28.417 1.00 11.87 247 LEU B C 1
ATOM 3634 O O . LEU B 1 221 ? 34.944 -51.325 -29.097 1.00 15.11 247 LEU B O 1
ATOM 3639 N N . HIS B 1 222 ? 33.941 -49.321 -28.863 1.00 11.42 248 HIS B N 1
ATOM 3640 C CA . HIS B 1 222 ? 33.367 -49.333 -30.213 1.00 13.16 248 HIS B CA 1
ATOM 3641 C C . HIS B 1 222 ? 33.545 -48.008 -30.944 1.00 14.52 248 HIS B C 1
ATOM 3642 O O . HIS B 1 222 ? 32.887 -47.757 -31.958 1.00 15.91 248 HIS B O 1
ATOM 3649 N N . GLY B 1 223 ? 34.437 -47.162 -30.439 1.00 11.56 249 GLY B N 1
ATOM 3650 C CA . GLY B 1 223 ? 34.669 -45.863 -31.040 1.00 13.55 249 GLY B CA 1
ATOM 3651 C C . GLY B 1 223 ? 33.445 -44.965 -31.055 1.00 15.68 249 GLY B C 1
ATOM 3652 O O . GLY B 1 223 ? 33.285 -44.135 -31.946 1.00 17.70 249 GLY B O 1
ATOM 3653 N N . GLU B 1 224 ? 32.576 -45.125 -30.061 1.00 13.51 250 GLU B N 1
ATOM 3654 C CA . GLU B 1 224 ? 31.357 -44.326 -29.980 1.00 13.90 250 GLU B CA 1
ATOM 3655 C C . GLU B 1 224 ? 31.566 -43.166 -29.009 1.00 15.02 250 GLU B C 1
ATOM 3656 O O . GLU B 1 224 ? 31.678 -43.366 -27.800 1.00 15.67 250 GLU B O 1
ATOM 3662 N N . GLU B 1 225 ? 31.663 -41.953 -29.550 1.00 15.29 251 GLU B N 1
ATOM 3663 C CA . GLU B 1 225 ? 31.951 -40.774 -28.745 1.00 17.21 251 GLU B CA 1
ATOM 3664 C C . GLU B 1 225 ? 30.699 -40.244 -28.050 1.00 12.61 251 GLU B C 1
ATOM 3665 O O . GLU B 1 225 ? 29.576 -40.622 -28.398 1.00 15.28 251 GLU B O 1
ATOM 3671 N N . PHE B 1 226 ? 30.908 -39.374 -27.065 1.00 14.64 252 PHE B N 1
ATOM 3672 C CA . PHE B 1 226 ? 29.832 -38.841 -26.231 1.00 15.68 252 PHE B CA 1
ATOM 3673 C C . PHE B 1 226 ? 28.702 -38.209 -27.035 1.00 19.51 252 PHE B C 1
ATOM 3674 O O . PHE B 1 226 ? 28.935 -37.324 -27.855 1.00 20.18 252 PHE B O 1
ATOM 3682 N N . ASP B 1 227 ? 27.479 -38.677 -26.795 1.00 14.35 253 ASP B N 1
ATOM 3683 C CA . ASP B 1 227 ? 26.277 -38.109 -27.397 1.00 15.20 253 ASP B CA 1
ATOM 3684 C C . ASP B 1 227 ? 25.368 -37.597 -26.290 1.00 16.11 253 ASP B C 1
ATOM 3685 O O . ASP B 1 227 ? 24.783 -38.381 -25.562 1.00 13.67 253 ASP B O 1
ATOM 3690 N N . PRO B 1 228 ? 25.238 -36.271 -26.161 1.00 14.28 254 PRO B N 1
ATOM 3691 C CA . PRO B 1 228 ? 24.435 -35.696 -25.076 1.00 15.73 254 PRO B CA 1
ATOM 3692 C C . PRO B 1 228 ? 22.955 -36.087 -25.138 1.00 14.38 254 PRO B C 1
ATOM 3693 O O . PRO B 1 228 ? 22.289 -36.081 -24.097 1.00 14.46 254 PRO B O 1
ATOM 3697 N N . GLN B 1 229 ? 22.455 -36.447 -26.317 1.00 13.95 255 GLN B N 1
ATOM 3698 C CA . GLN B 1 229 ? 21.049 -36.827 -26.437 1.00 12.97 255 GLN B CA 1
ATOM 3699 C C . GLN B 1 229 ? 20.727 -38.069 -25.614 1.00 12.17 255 GLN B C 1
ATOM 3700 O O . GLN B 1 229 ? 19.580 -38.273 -25.207 1.00 11.50 255 GLN B O 1
ATOM 3706 N N . THR B 1 230 ? 21.732 -38.896 -25.356 1.00 11.30 256 THR B N 1
ATOM 3707 C CA . THR B 1 230 ? 21.485 -40.066 -24.521 1.00 9.87 256 THR B CA 1
ATOM 3708 C C . THR B 1 230 ? 21.019 -39.658 -23.121 1.00 9.99 256 THR B C 1
ATOM 3709 O O . THR B 1 230 ? 20.177 -40.342 -22.537 1.00 9.68 256 THR B O 1
ATOM 3713 N N . ALA B 1 231 ? 21.531 -38.545 -22.595 1.00 9.86 257 ALA B N 1
ATOM 3714 C CA . ALA B 1 231 ? 21.112 -38.089 -21.272 1.00 8.86 257 ALA B CA 1
ATOM 3715 C C . ALA B 1 231 ? 19.628 -37.721 -21.256 1.00 9.73 257 ALA B C 1
ATOM 3716 O O . ALA B 1 231 ? 18.934 -37.963 -20.264 1.00 9.92 257 ALA B O 1
ATOM 3718 N N . ILE B 1 232 ? 19.143 -37.132 -22.348 1.00 9.81 258 ILE B N 1
ATOM 3719 C CA . ILE B 1 232 ? 17.725 -36.799 -22.460 1.00 9.65 258 ILE B CA 1
ATOM 3720 C C . ILE B 1 232 ? 16.885 -38.075 -22.506 1.00 9.05 258 ILE B C 1
ATOM 3721 O O . ILE B 1 232 ? 15.875 -38.193 -21.812 1.00 9.71 258 ILE B O 1
ATOM 3726 N N . HIS B 1 233 ? 17.324 -39.039 -23.306 1.00 9.48 259 HIS B N 1
ATOM 3727 C CA . HIS B 1 233 ? 16.608 -40.303 -23.434 1.00 9.37 259 HIS B CA 1
ATOM 3728 C C . HIS B 1 233 ? 16.555 -41.059 -22.115 1.00 10.20 259 HIS B C 1
ATOM 3729 O O . HIS B 1 233 ? 15.542 -41.669 -21.792 1.00 9.67 259 HIS B O 1
ATOM 3736 N N . CYS B 1 234 ? 17.637 -41.010 -21.345 1.00 9.16 260 CYS B N 1
ATOM 3737 C CA . CYS B 1 234 ? 17.641 -41.641 -20.033 1.00 9.67 260 CYS B CA 1
ATOM 3738 C C . CYS B 1 234 ? 16.603 -40.996 -19.123 1.00 8.39 260 CYS B C 1
ATOM 3739 O O . CYS B 1 234 ? 15.840 -41.704 -18.460 1.00 9.30 260 CYS B O 1
ATOM 3742 N N . GLN B 1 235 ? 16.552 -39.666 -19.093 1.00 7.68 261 GLN B N 1
ATOM 3743 C CA . GLN B 1 235 ? 15.562 -38.978 -18.276 1.00 8.65 261 GLN B CA 1
ATOM 3744 C C . GLN B 1 235 ? 14.136 -39.308 -18.706 1.00 9.32 261 GLN B C 1
ATOM 3745 O O . GLN B 1 235 ? 13.251 -39.417 -17.852 1.00 9.70 261 GLN B O 1
ATOM 3751 N N . GLN B 1 236 ? 13.900 -39.461 -20.010 1.00 8.49 262 GLN B N 1
ATOM 3752 C CA . GLN B 1 236 ? 12.559 -39.831 -20.480 1.00 9.77 262 GLN B CA 1
ATOM 3753 C C . GLN B 1 236 ? 12.160 -41.198 -19.936 1.00 8.48 262 GLN B C 1
ATOM 3754 O O . GLN B 1 236 ? 11.034 -41.387 -19.465 1.00 10.29 262 GLN B O 1
ATOM 3760 N N . PHE B 1 237 ? 13.086 -42.148 -19.974 1.00 8.27 263 PHE B N 1
ATOM 3761 C CA . PHE B 1 237 ? 12.818 -43.463 -19.407 1.00 7.68 263 PHE B CA 1
ATOM 3762 C C . PHE B 1 237 ? 12.567 -43.369 -17.904 1.00 7.98 263 PHE B C 1
ATOM 3763 O O . PHE B 1 237 ? 11.633 -43.980 -17.389 1.00 8.61 263 PHE B O 1
ATOM 3771 N N . VAL B 1 238 ? 13.374 -42.575 -17.202 1.00 8.20 264 VAL B N 1
ATOM 3772 C CA . VAL B 1 238 ? 13.236 -42.453 -15.761 1.00 9.50 264 VAL B CA 1
ATOM 3773 C C . VAL B 1 238 ? 11.922 -41.770 -15.359 1.00 8.30 264 VAL B C 1
ATOM 3774 O O . VAL B 1 238 ? 11.319 -42.136 -14.351 1.00 8.67 264 VAL B O 1
ATOM 3778 N N . ILE B 1 239 ? 11.459 -40.806 -16.149 1.00 8.69 265 ILE B N 1
ATOM 3779 C CA . ILE B 1 239 ? 10.153 -40.210 -15.891 1.00 8.88 265 ILE B CA 1
ATOM 3780 C C . ILE B 1 239 ? 9.035 -41.262 -16.011 1.00 7.79 265 ILE B C 1
ATOM 3781 O O . ILE B 1 239 ? 8.163 -41.346 -15.148 1.00 9.52 265 ILE B O 1
ATOM 3786 N N . ASP B 1 240 ? 9.092 -42.071 -17.064 1.00 8.51 266 ASP B N 1
ATOM 3787 C CA . ASP B 1 240 ? 8.146 -43.167 -17.264 1.00 9.33 266 ASP B CA 1
ATOM 3788 C C . ASP B 1 240 ? 8.198 -44.136 -16.067 1.00 9.49 266 ASP B C 1
ATOM 3789 O O . ASP B 1 240 ? 7.167 -44.525 -15.502 1.00 9.55 266 ASP B O 1
ATOM 3794 N N . TYR B 1 241 ? 9.412 -44.490 -15.660 1.00 7.83 267 TYR B N 1
ATOM 3795 C CA . TYR B 1 241 ? 9.656 -45.373 -14.525 1.00 7.97 267 TYR B CA 1
ATOM 3796 C C . TYR B 1 241 ? 9.088 -44.808 -13.224 1.00 7.38 267 TYR B C 1
ATOM 3797 O O . TYR B 1 241 ? 8.427 -45.520 -12.461 1.00 8.79 267 TYR B O 1
ATOM 3806 N N . ALA B 1 242 ? 9.348 -43.531 -12.956 1.00 8.99 268 ALA B N 1
ATOM 3807 C CA . ALA B 1 242 ? 8.830 -42.905 -11.743 1.00 8.98 268 ALA B CA 1
ATOM 3808 C C . ALA B 1 242 ? 7.308 -42.835 -11.765 1.00 9.44 268 ALA B C 1
ATOM 3809 O O . ALA B 1 242 ? 6.659 -43.057 -10.748 1.00 10.13 268 ALA B O 1
ATOM 3811 N N . LYS B 1 243 ? 6.738 -42.508 -12.920 1.00 9.80 269 LYS B N 1
ATOM 3812 C CA . LYS B 1 243 ? 5.280 -42.484 -13.034 1.00 9.86 269 LYS B CA 1
ATOM 3813 C C . LYS B 1 243 ? 4.665 -43.857 -12.773 1.00 10.28 269 LYS B C 1
ATOM 3814 O O . LYS B 1 243 ? 3.603 -43.952 -12.162 1.00 11.37 269 LYS B O 1
ATOM 3820 N N . ALA B 1 244 ? 5.330 -44.926 -13.203 1.00 9.82 270 ALA B N 1
ATOM 3821 C CA . ALA B 1 244 ? 4.832 -46.271 -12.910 1.00 8.71 270 ALA B CA 1
ATOM 3822 C C . ALA B 1 244 ? 4.842 -46.565 -11.410 1.00 9.62 270 ALA B C 1
ATOM 3823 O O . ALA B 1 244 ? 3.880 -47.119 -10.870 1.00 11.42 270 ALA B O 1
ATOM 3825 N N . LEU B 1 245 ? 5.925 -46.198 -10.728 1.00 10.23 271 LEU B N 1
ATOM 3826 C CA . LEU B 1 245 ? 5.972 -46.319 -9.275 1.00 10.15 271 LEU B CA 1
ATOM 3827 C C . LEU B 1 245 ? 4.826 -45.536 -8.636 1.00 10.41 271 LEU B C 1
ATOM 3828 O O . LEU B 1 245 ? 4.136 -46.024 -7.741 1.00 11.30 271 LEU B O 1
ATOM 3833 N N . ILE B 1 246 ? 4.625 -44.313 -9.109 1.00 11.82 272 ILE B N 1
ATOM 3834 C CA . ILE B 1 246 ? 3.603 -43.438 -8.550 1.00 11.57 272 ILE B CA 1
ATOM 3835 C C . ILE B 1 246 ? 2.201 -44.012 -8.771 1.00 10.17 272 ILE B C 1
ATOM 3836 O O . ILE B 1 246 ? 1.355 -43.930 -7.871 1.00 13.77 272 ILE B O 1
ATOM 3841 N N . ASN B 1 247 ? 1.972 -44.634 -9.927 1.00 10.59 273 ASN B N 1
ATOM 3842 C CA . ASN B 1 247 ? 0.686 -45.287 -10.207 1.00 12.86 273 ASN B CA 1
ATOM 3843 C C . ASN B 1 247 ? 0.375 -46.370 -9.163 1.00 17.34 273 ASN B C 1
ATOM 3844 O O . ASN B 1 247 ? -0.789 -46.626 -8.845 1.00 19.15 273 ASN B O 1
ATOM 3849 N N . GLY B 1 248 ? 1.418 -46.973 -8.600 1.00 14.06 274 GLY B N 1
ATOM 3850 C CA . GLY B 1 248 ? 1.252 -48.017 -7.603 1.00 15.72 274 GLY B CA 1
ATOM 3851 C C . GLY B 1 248 ? 1.221 -47.560 -6.155 1.00 18.83 274 GLY B C 1
ATOM 3852 O O . GLY B 1 248 ? 0.921 -48.359 -5.260 1.00 21.26 274 GLY B O 1
ATOM 3853 N N . PHE B 1 249 ? 1.529 -46.291 -5.903 1.00 15.32 275 PHE B N 1
ATOM 3854 C CA . PHE B 1 249 ? 1.524 -45.782 -4.536 1.00 17.64 275 PHE B CA 1
ATOM 3855 C C . PHE B 1 249 ? 0.089 -45.652 -4.030 1.00 31.05 275 PHE B C 1
ATOM 3856 O O . PHE B 1 249 ? -0.149 -45.595 -2.825 1.00 39.88 275 PHE B O 1
#

Sequence (497 aa):
ASAPILIQGAMDVEVETLVAALKDKQELTVGSWTYWQGTLSGYPVVVSRTEVGLANAAAATTLAMERFQPRLVINQGTAGGHDPALHRGDIVIGTKSFNMGAYRSDLTPAEQGVDPSKWHNFEVTMRLRDNGKLVEHSSFAGDPELVGRALGMADRYRHGRVVPGIIGTADEWWNRQVARINWLHQTYQTAAEEEMETSSAALVAEAYKVPFVGIRVLSNTDLHGEEFDPQTAIHCQQFVIDYAKALINGFSAPILIQGAMDVEVETLVAALKDKQELTVGSWTYWQGTLSGYPVVVSRTEVGLANAAAATTLAMERFQPRLVINQGTAGGHDPALHRGDIVIGTKSFNMGAYRSDLTPAEQGVDPSKWHNFEVTMRLRDNGKLVEHSSFAGDPELVGRALGMADRYRHGRVVPGIIGTADEWWNRQVARINWLHQTYQTAAEEEMETSSAALVAEAYKVPFVGIRVLSNTDLHGEEFDPQTAIHCQQFVIDYAKALINGF

B-factor: mean 15.41, std 11.76, range [4.18, 97.99]

Secondary structure (DSSP, 8-state):
-PPPEEEEESSGGGTHHHHHH-EEEEEEEETTEEEEEEEETTEEEEEEE--SSHHHHHHHHHHHHHHH--SEEEEEEEEEE-STT--TT-EEEEEEEEETT-EE---B-GGG---GGG-EE-GGGG-EEETTEEE--SSEEPPHHHHHHHHHTGGG-SSS-EEEEEEEE-SEE--BHHHHHHHHHHH-EEEEESSHHHHHHHHHHHT--EEEEEEEEEBTTTTB---THHHHHHHHHHHHHHHHHHHH-/-PPEEEEESSGGGTHHHHHH-EEEEEEEETTEEEEEEEETTEEEEEEE--SSHHHHHHHHHHHHHHH--SEEEEEEEEEE-STT--TT-EEEEEEEEETT-EE---B-GGG---GGG-EE-GGGG-EEETTEEE--S-EEPPHHHHHHHHHTGGG--SS-EEEEEEEE-SEE--BHHHHHHHHHHH-EEEEESSHHHHHHHHHHTT--EEEEEEEEEBTTTTB---THHHHHHHHHHHHHHHHHHHH-

Nearest PDB structures (foldseek):
  5b7q-assembly1_B  TM=1.004E+00  e=8.009E-56  Aeromonas hydrophila subsp. hydrophila ATCC 7966
  3bl6-assembly1_A-2  TM=8.743E-01  e=7.532E-22  unclassified
  4qez-assembly1_A  TM=8.589E-01  e=5.911E-22  Bacillus anthracis
  4gmh-assembly1_A-2  TM=8.492E-01  e=7.089E-22  Staphylococcus aureus subsp. aureus Mu50
  4f1w-assembly1_B  TM=8.301E-01  e=3.426E-20  Salmonella enterica subsp. enterica serovar Choleraesuis str. SCSA50

Foldseek 3Di:
DDFAEEEEDADCLLPVLVLVQFPPWDWDDDDHKIWIWGDHVRGIYIYIHQHFFQVSLLVRLLVCCVPGVHQAYEYEFAWAFLDLVDDFLEKEKAQWEAALAAWDADDDDPVVPDDCLRTDHDFVVLWDDDVRHIDTDRIFGQPVVLSVLLQVCQVVQDGHGYYYFYEHAYPDDDQPSVVSNSSCVPPVGGTYGGYQRSSRSNCVRVVHHYIYMYGHQYYNSVPGDGDSVSSSSSVVSVSVSVVVVVVVD/DQAEEEEDADCLLCVLVLVQFDPWDWDDDDHKIWIWGDHVRGIYIYIHQHFFLVSLLVRLLVCCVPGVHQAYEYEFAWAFLDLVDFFLEKEKAQKEAAQAAWDADDDDPVVPDDCLRTDHDFVVLWDADVHHIDTDRIFGQPVVLSVLLQVCQVVQDRHGYYYFYEHAYPDDDLPSVVSNSSCVVPVGGTYGGYQRSSRSNCVRVVHHYIYMYGHQYYNSVPGDGDSVSSSSSSVSVSVSVVVVVVVD

Radius of gyration: 22.15 Å; Cα contacts (8 Å, |Δi|>4): 1345; chains: 2; bounding box: 63×43×60 Å

InterPro domains:
  IPR000845 Nucleoside phosphorylase domain [PF01048] (9-250)
  IPR035994 Nucleoside phosphorylase superfamily [G3DSA:3.40.50.1580] (6-254)
  IPR035994 Nucleoside phosphorylase superfamily [SSF53167] (3-253)

CATH classification: 3.40.50.1580

Solvent-accessible surface area: 17836 Å² total; per-residue (Å²): 160,61,40,13,0,0,0,0,1,4,76,54,45,5,1,109,34,2,20,76,22,6,133,135,95,112,108,54,57,24,23,0,0,1,0,30,47,10,36,6,73,68,22,41,1,5,1,0,20,0,4,9,0,5,4,0,0,0,0,0,0,0,0,0,7,40,110,27,138,7,103,9,0,0,1,1,0,18,5,11,2,1,38,68,64,5,77,101,7,9,0,0,0,3,48,83,4,10,6,1,11,0,5,83,2,84,98,9,56,49,158,110,28,53,51,12,59,91,5,84,30,28,86,31,3,2,47,4,24,56,144,33,154,72,55,116,32,72,26,11,76,6,41,106,116,10,11,36,98,0,54,71,21,24,147,147,17,215,86,37,134,19,30,65,10,31,0,0,0,1,12,7,91,12,60,4,20,20,3,5,40,59,0,40,125,56,34,110,0,6,0,13,9,17,6,1,3,1,0,4,3,0,0,54,11,43,125,25,59,14,0,2,0,4,0,0,1,12,0,19,34,72,66,33,100,86,50,70,81,6,1,52,33,0,0,89,7,0,19,37,1,0,86,34,8,15,124,61,86,132,37,10,0,0,0,0,1,4,59,50,51,4,1,108,34,2,21,80,40,8,136,106,78,132,117,62,58,19,23,1,0,2,1,27,82,7,34,6,79,66,30,35,0,0,1,0,20,0,3,11,0,5,5,0,0,0,0,0,0,0,0,0,7,42,111,25,139,7,103,10,0,0,1,1,0,14,5,12,2,1,38,67,66,8,76,97,6,9,0,0,0,4,54,80,4,11,6,0,11,0,10,104,10,81,96,26,75,50,170,122,28,52,50,9,55,123,14,67,24,25,80,27,3,2,39,5,25,60,145,28,156,77,56,118,30,65,33,12,77,5,41,107,114,9,11,36,98,0,54,71,23,28,120,153,9,176,94,35,134,16,17,73,10,26,0,0,0,0,12,6,85,8,69,2,19,18,3,5,42,60,0,42,126,55,38,105,0,6,0,11,8,18,6,1,3,1,0,4,3,0,0,53,10,44,120,23,58,14,0,2,0,5,0,0,1,11,0,22,34,74,64,34,125,82,48,61,89,6,1,52,41,0,0,89,7,0,20,35,1,0,88,39,8,17,139,60,88

Organism: Aeromonas hydrophila subsp. hydrophila (strain ATCC 7966 / DSM 30187 / BCRC 13018 / CCUG 14551 / JCM 1027 / KCTC 2358 / NCIMB 9240 / NCTC 8049) (NCBI:txid380703)